Protein AF-A0A939ZWZ4-F1 (afdb_monomer_lite)

pLDDT: mean 86.31, std 15.98, range [33.75, 98.62]

Radius of gyration: 27.99 Å; chains: 1; bounding box: 62×45×120 Å

Secondary structure (DSSP, 8-state):
---SSSSSSSSSSSSSS--------------TTTT-SEEEE-TTS-EESS--PPPEEEEEEEEEEPPHHHHHHHHHTT--SEEEEEEEEEEEE-HHHHGGGS-SSS-EEEEEEEEE-SS---EEEEE-SSBEEEEEEETTEEEEEEEEEEEETTEEEEEEEEEEE---SEEEEEEEEEETTEEEEEETTEEEEEEE--S-B--SS---EEEEEEB---SS--SS---SBS--EEEEEEEEEESSPPPHHHHHHHTTTPPPEEPPP-HHHHHHHHHHHHHHHHHTT-HHHHHHHHHHHHHHHTT-TTS-SSS---SSS-----EEEEEETTEEEEEEE--SSS--TT--EEEEEESSSSS-EEE---S-S-STTTTTEEEEEEEEE-TTS-EEEEEEEEETTEEEEEEEEESSSSS--EEEEEEE-S--SS-EEEEETTEEEEEEE---TT-SSTTEEEEEEEEEESSSSS-EEEEEEEEEEPBTTB----EEEEEEEETTEEEEEEE-SS-EEE-

Structure (mmCIF, N/CA/C/O backbone):
data_AF-A0A939ZWZ4-F1
#
_entry.id   AF-A0A939ZWZ4-F1
#
loop_
_atom_site.group_PDB
_atom_site.id
_atom_site.type_symbol
_atom_site.label_atom_id
_atom_site.label_alt_id
_atom_site.label_comp_id
_atom_site.label_asym_id
_atom_site.label_entity_id
_atom_site.label_seq_id
_atom_site.pdbx_PDB_ins_code
_atom_site.Cartn_x
_atom_site.Cartn_y
_atom_site.Cartn_z
_atom_site.occupancy
_atom_site.B_iso_or_equiv
_atom_site.auth_seq_id
_atom_site.auth_comp_id
_atom_site.auth_asym_id
_atom_site.auth_atom_id
_atom_site.pdbx_PDB_model_num
ATOM 1 N N . MET A 1 1 ? -7.065 14.179 -84.506 1.00 36.72 1 MET A N 1
ATOM 2 C CA . MET A 1 1 ? -5.884 15.041 -84.730 1.00 36.72 1 MET A CA 1
ATOM 3 C C . MET A 1 1 ? -5.732 15.901 -83.488 1.00 36.72 1 MET A C 1
ATOM 5 O O . MET A 1 1 ? -6.533 16.793 -83.283 1.00 36.72 1 MET A O 1
ATOM 9 N N . PHE A 1 2 ? -5.027 15.405 -82.472 1.00 41.78 2 PHE A N 1
ATOM 10 C CA . PHE A 1 2 ? -3.568 15.530 -82.330 1.00 41.78 2 PHE A CA 1
ATOM 11 C C . PHE A 1 2 ? -3.148 16.995 -82.297 1.00 41.78 2 PHE A C 1
ATOM 13 O O . PHE A 1 2 ? -2.843 17.528 -83.346 1.00 41.78 2 PHE A O 1
ATOM 20 N N . TYR A 1 3 ? -3.192 17.615 -81.117 1.00 36.28 3 TYR A N 1
ATOM 21 C CA . TYR A 1 3 ? -2.292 18.678 -80.645 1.00 36.28 3 TYR A CA 1
ATOM 22 C C . TYR A 1 3 ? -2.822 19.119 -79.273 1.00 36.28 3 TYR A C 1
ATOM 24 O O . TYR A 1 3 ? -3.742 19.920 -79.224 1.00 36.28 3 TYR A O 1
ATOM 32 N N . ASN A 1 4 ? -2.343 18.494 -78.184 1.00 43.09 4 ASN A N 1
ATOM 33 C CA . ASN A 1 4 ? -2.271 19.089 -76.825 1.00 43.09 4 ASN A CA 1
ATOM 34 C C . ASN A 1 4 ? -1.806 18.136 -75.701 1.00 43.09 4 ASN A C 1
ATOM 36 O O . ASN A 1 4 ? -1.818 18.522 -74.539 1.00 43.09 4 ASN A O 1
ATOM 40 N N . ALA A 1 5 ? -1.320 16.926 -76.004 1.00 41.56 5 ALA A N 1
ATOM 41 C CA . ALA A 1 5 ? -0.810 16.004 -74.976 1.00 41.56 5 ALA A CA 1
ATOM 42 C C . ALA A 1 5 ? 0.729 15.983 -74.814 1.00 41.56 5 ALA A C 1
ATOM 44 O O . ALA A 1 5 ? 1.234 15.230 -73.992 1.00 41.56 5 ALA A O 1
ATOM 45 N N . PHE A 1 6 ? 1.490 16.792 -75.566 1.00 41.66 6 PHE A N 1
ATOM 46 C CA . PHE A 1 6 ? 2.963 16.680 -75.612 1.00 41.66 6 PHE A CA 1
ATOM 47 C C . PHE A 1 6 ? 3.753 17.769 -74.867 1.00 41.66 6 PHE A C 1
ATOM 49 O O . PHE A 1 6 ? 4.969 17.651 -74.763 1.00 41.66 6 PHE A O 1
ATOM 56 N N . TYR A 1 7 ? 3.103 18.795 -74.303 1.00 39.19 7 TYR A N 1
ATOM 57 C CA . TYR A 1 7 ? 3.816 19.890 -73.618 1.00 39.19 7 TYR A CA 1
ATOM 58 C C . TYR A 1 7 ? 3.850 19.798 -72.085 1.00 39.19 7 TYR A C 1
ATOM 60 O O . TYR A 1 7 ? 4.612 20.527 -71.458 1.00 39.19 7 TYR A O 1
ATOM 68 N N . LEU A 1 8 ? 3.101 18.875 -71.471 1.00 38.22 8 LEU A N 1
ATOM 69 C CA . LEU A 1 8 ? 3.089 18.697 -70.009 1.00 38.22 8 LEU A CA 1
ATOM 70 C C . LEU A 1 8 ? 3.988 17.560 -69.499 1.00 38.22 8 LEU A C 1
ATOM 72 O O . LEU A 1 8 ? 4.254 17.505 -68.304 1.00 38.22 8 LEU A O 1
ATOM 76 N N . LEU A 1 9 ? 4.520 16.697 -70.376 1.00 39.22 9 LEU A N 1
ATOM 77 C CA . LEU A 1 9 ? 5.421 15.612 -69.955 1.00 39.22 9 LEU A CA 1
ATOM 78 C C . LEU A 1 9 ? 6.908 16.007 -69.913 1.00 39.22 9 LEU A C 1
ATOM 80 O O . LEU A 1 9 ? 7.690 15.351 -69.232 1.00 39.22 9 LEU A O 1
ATOM 84 N N . SER A 1 10 ? 7.308 17.091 -70.582 1.00 37.59 10 SER A N 1
ATOM 85 C CA . SER A 1 10 ? 8.726 17.482 -70.670 1.00 37.59 10 SER A CA 1
ATOM 86 C C . SER A 1 10 ? 9.206 18.360 -69.508 1.00 37.59 10 SER A C 1
ATOM 88 O O . SER A 1 10 ? 10.411 18.515 -69.331 1.00 37.59 10 SER A O 1
ATOM 90 N N . LEU A 1 11 ? 8.299 18.902 -68.682 1.00 35.38 11 LEU A N 1
ATOM 91 C CA . LEU A 1 11 ? 8.674 19.713 -67.513 1.00 35.38 11 LEU A CA 1
ATOM 92 C C . LEU A 1 11 ? 8.830 18.885 -66.221 1.00 35.38 11 LEU A C 1
ATOM 94 O O . LEU A 1 11 ? 9.479 19.337 -65.283 1.00 35.38 11 LEU A O 1
ATOM 98 N N . CYS A 1 12 ? 8.310 17.653 -66.180 1.00 37.22 12 CYS A N 1
ATOM 99 C CA . CYS A 1 12 ? 8.446 16.764 -65.018 1.00 37.22 12 CYS A CA 1
ATOM 100 C C . CYS A 1 12 ? 9.700 15.872 -65.047 1.00 37.22 12 CYS A C 1
ATOM 102 O O . CYS A 1 12 ? 10.041 15.290 -64.023 1.00 37.22 12 CYS A O 1
ATOM 104 N N . VAL A 1 13 ? 10.413 15.783 -66.178 1.00 39.19 13 VAL A N 1
ATOM 105 C CA . VAL A 1 13 ? 11.586 14.893 -66.331 1.00 39.19 13 VAL A CA 1
ATOM 106 C C . VAL A 1 13 ? 12.929 15.627 -66.165 1.00 39.19 13 VAL A C 1
ATOM 108 O O . VAL A 1 13 ? 13.961 14.993 -65.980 1.00 39.19 13 VAL A O 1
ATOM 111 N N . VAL A 1 14 ? 12.947 16.966 -66.141 1.00 34.94 14 VAL A N 1
ATOM 112 C CA . VAL A 1 14 ? 14.201 17.746 -66.010 1.00 34.94 14 VAL A CA 1
ATOM 113 C C . VAL A 1 14 ? 14.481 18.213 -64.570 1.00 34.94 14 VAL A C 1
ATOM 115 O O . VAL A 1 14 ? 15.591 18.634 -64.263 1.00 34.94 14 VAL A O 1
ATOM 118 N N . LEU A 1 15 ? 13.539 18.046 -63.635 1.00 34.03 15 LEU A N 1
ATOM 119 C CA . LEU A 1 15 ? 13.757 18.344 -62.207 1.00 34.03 15 LEU A CA 1
ATOM 120 C C . LEU A 1 15 ? 14.223 17.136 -61.371 1.00 34.03 15 LEU A C 1
ATOM 122 O O . LEU A 1 15 ? 14.370 17.253 -60.159 1.00 34.03 15 LEU A O 1
ATOM 126 N N . THR A 1 16 ? 14.508 15.991 -61.998 1.00 39.50 16 THR A N 1
ATOM 127 C CA . THR A 1 16 ? 14.913 14.746 -61.311 1.00 39.50 16 THR A CA 1
ATOM 128 C C . THR A 1 16 ? 16.384 14.352 -61.506 1.00 39.50 16 THR A C 1
ATOM 130 O O . THR A 1 16 ? 16.751 13.219 -61.209 1.00 39.50 16 THR A O 1
ATOM 133 N N . LEU A 1 17 ? 17.254 15.265 -61.962 1.00 37.28 17 LEU A N 1
ATOM 134 C CA . LEU A 1 17 ? 18.673 14.962 -62.239 1.00 37.28 17 LEU A CA 1
ATOM 135 C C . LEU A 1 17 ? 19.701 15.927 -61.617 1.00 37.28 17 LEU A C 1
ATOM 137 O O . LEU A 1 17 ? 20.840 15.990 -62.066 1.00 37.28 17 LEU A O 1
ATOM 141 N N . PHE A 1 18 ? 19.351 16.599 -60.519 1.00 39.41 18 PHE A N 1
ATOM 142 C CA . PHE A 1 18 ? 20.340 17.173 -59.594 1.00 39.41 18 PHE A CA 1
ATOM 143 C C . PHE A 1 18 ? 20.033 16.756 -58.152 1.00 39.41 18 PHE A C 1
ATOM 145 O O . PHE A 1 18 ? 19.863 17.575 -57.255 1.00 39.41 18 PHE A O 1
ATOM 152 N N . ALA A 1 19 ? 19.994 15.441 -57.921 1.00 36.97 19 ALA A N 1
ATOM 153 C CA . ALA A 1 19 ? 20.257 14.883 -56.600 1.00 36.97 19 ALA A CA 1
ATOM 154 C C . ALA A 1 19 ? 21.766 15.002 -56.334 1.00 36.97 19 ALA A C 1
ATOM 156 O O . ALA A 1 19 ? 22.529 14.048 -56.477 1.00 36.97 19 ALA A O 1
ATOM 157 N N . GLY A 1 20 ? 22.209 16.220 -56.017 1.00 34.69 20 GLY A N 1
ATOM 158 C CA . GLY A 1 20 ? 23.507 16.422 -55.397 1.00 34.69 20 GLY A CA 1
ATOM 159 C C . GLY A 1 20 ? 23.519 15.657 -54.080 1.00 34.69 20 GLY A C 1
ATOM 160 O O . GLY A 1 20 ? 22.643 15.859 -53.239 1.00 34.69 20 GLY A O 1
ATOM 161 N N . GLN A 1 21 ? 24.496 14.765 -53.925 1.00 42.66 21 GLN A N 1
ATOM 162 C CA . GLN A 1 21 ? 24.897 14.215 -52.639 1.00 42.66 21 GLN A CA 1
ATOM 163 C C . GLN A 1 21 ? 25.246 15.379 -51.708 1.00 42.66 21 GLN A C 1
ATOM 165 O O . GLN A 1 21 ? 26.392 15.812 -51.617 1.00 42.66 21 GLN A O 1
ATOM 170 N N . VAL A 1 22 ? 24.249 15.889 -50.995 1.00 34.91 22 VAL A N 1
ATOM 171 C CA . VAL A 1 22 ? 24.498 16.483 -49.694 1.00 34.91 22 VAL A CA 1
ATOM 172 C C . VAL A 1 22 ? 24.795 15.285 -48.810 1.00 34.91 22 VAL A C 1
ATOM 174 O O . VAL A 1 22 ? 23.885 14.567 -48.395 1.00 34.91 22 VAL A O 1
ATOM 177 N N . CYS A 1 23 ? 26.082 15.018 -48.587 1.00 35.31 23 CYS A N 1
ATOM 178 C CA . CYS A 1 23 ? 26.508 14.276 -47.412 1.00 35.31 23 CYS A CA 1
ATOM 179 C C . CYS A 1 23 ? 25.946 15.035 -46.210 1.00 35.31 23 CYS A C 1
ATOM 181 O O . CYS A 1 23 ? 26.560 15.981 -45.720 1.00 35.31 23 CYS A O 1
ATOM 183 N N . ALA A 1 24 ? 24.742 14.662 -45.776 1.00 33.97 24 ALA A N 1
ATOM 184 C CA . ALA A 1 24 ? 24.304 14.963 -44.435 1.00 33.97 24 ALA A CA 1
ATOM 185 C C . ALA A 1 24 ? 25.389 14.373 -43.538 1.00 33.97 24 ALA A C 1
ATOM 187 O O . ALA A 1 24 ? 25.653 13.168 -43.590 1.00 33.97 24 ALA A O 1
ATOM 188 N N . ALA A 1 25 ? 26.067 15.233 -42.777 1.00 33.75 25 ALA A N 1
ATOM 189 C CA . ALA A 1 25 ? 26.828 14.770 -41.633 1.00 33.75 25 ALA A CA 1
ATOM 190 C C . ALA A 1 25 ? 25.928 13.780 -40.873 1.00 33.75 25 ALA A C 1
ATOM 192 O O . ALA A 1 25 ? 24.721 14.047 -40.779 1.00 33.75 25 ALA A O 1
ATOM 193 N N . PRO A 1 26 ? 26.443 12.627 -40.408 1.00 35.19 26 PRO A N 1
ATOM 194 C CA . PRO A 1 26 ? 25.634 11.731 -39.598 1.00 35.19 26 PRO A CA 1
ATOM 195 C C . PRO A 1 26 ? 25.031 12.590 -38.492 1.00 35.19 26 PRO A C 1
ATOM 197 O O . PRO A 1 26 ? 25.781 13.252 -37.776 1.00 35.19 26 PRO A O 1
ATOM 200 N N . ALA A 1 27 ? 23.697 12.669 -38.434 1.00 40.19 27 ALA A N 1
ATOM 201 C CA . ALA A 1 27 ? 23.034 13.335 -37.327 1.00 40.19 27 ALA A CA 1
ATOM 202 C C . ALA A 1 27 ? 23.658 12.728 -36.073 1.00 40.19 27 ALA A C 1
ATOM 204 O O . ALA A 1 27 ? 23.603 11.502 -35.917 1.00 40.19 27 ALA A O 1
ATOM 205 N N . GLU A 1 28 ? 24.350 13.547 -35.273 1.00 45.06 28 GLU A N 1
ATOM 206 C CA . GLU A 1 28 ? 24.884 13.099 -33.994 1.00 45.06 28 GLU A CA 1
ATOM 207 C C . GLU A 1 28 ? 23.758 12.335 -33.320 1.00 45.06 28 GLU A C 1
ATOM 209 O O . GLU A 1 28 ? 22.627 12.823 -33.232 1.00 45.06 28 GLU A O 1
ATOM 214 N N . LYS A 1 29 ? 24.031 11.071 -32.997 1.00 59.12 29 LYS A N 1
ATOM 215 C CA . LYS A 1 29 ? 23.033 10.174 -32.438 1.00 59.12 29 LYS A CA 1
ATOM 216 C C . LYS A 1 29 ? 22.628 10.808 -31.112 1.00 59.12 29 LYS A C 1
ATOM 218 O O . LYS A 1 29 ? 23.392 10.723 -30.158 1.00 59.12 29 LYS A O 1
ATOM 223 N N . ALA A 1 30 ? 21.508 11.534 -31.115 1.00 72.81 30 ALA A N 1
ATOM 224 C CA . ALA A 1 30 ? 21.106 12.359 -29.988 1.00 72.81 30 ALA A CA 1
ATOM 225 C C . ALA A 1 30 ? 21.103 11.487 -28.735 1.00 72.81 30 ALA A C 1
ATOM 227 O O . ALA A 1 30 ? 20.510 10.402 -28.752 1.00 72.81 30 ALA A O 1
ATOM 228 N N . ASP A 1 31 ? 21.814 11.934 -27.701 1.00 87.81 31 ASP A N 1
ATOM 229 C 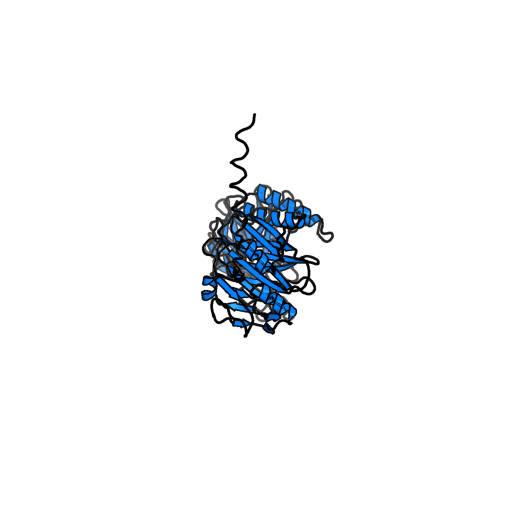CA . ASP A 1 31 ? 21.956 11.187 -26.459 1.00 87.81 31 ASP A CA 1
ATOM 230 C C . ASP A 1 31 ? 20.553 10.838 -25.926 1.00 87.81 31 ASP A C 1
ATOM 232 O O . ASP A 1 31 ? 19.745 11.740 -25.666 1.00 87.81 31 ASP A O 1
ATOM 236 N N . PRO A 1 32 ? 20.201 9.544 -25.797 1.00 91.75 32 PRO A N 1
ATOM 237 C CA . PRO A 1 32 ? 18.884 9.157 -25.305 1.00 91.75 32 PRO A CA 1
ATOM 238 C C . PRO A 1 32 ? 18.625 9.639 -23.870 1.00 91.75 32 PRO A C 1
ATOM 240 O O . PRO A 1 32 ? 17.459 9.737 -23.478 1.00 91.75 32 PRO A O 1
ATOM 243 N N . LEU A 1 33 ? 19.676 9.980 -23.116 1.00 93.31 33 LEU A N 1
ATOM 244 C CA . LEU A 1 33 ? 19.603 10.477 -21.744 1.00 93.31 33 LEU A CA 1
ATOM 245 C C . LEU A 1 33 ? 19.431 12.004 -21.649 1.00 93.31 33 LEU A C 1
ATOM 247 O O . LEU A 1 33 ? 19.197 12.547 -20.568 1.00 93.31 33 LEU A O 1
ATOM 251 N N . GLU A 1 34 ? 19.481 12.710 -22.780 1.00 91.25 34 GLU A N 1
ATOM 252 C CA . GLU A 1 34 ? 19.432 14.168 -22.832 1.00 91.25 34 GLU A CA 1
ATOM 253 C C . GLU A 1 34 ? 18.182 14.746 -22.136 1.00 91.25 34 GLU A C 1
ATOM 255 O O . GLU A 1 34 ? 17.032 14.331 -22.361 1.00 91.25 34 GLU A O 1
ATOM 260 N N . GLY A 1 35 ? 18.404 15.770 -21.309 1.00 90.38 35 GLY A N 1
ATOM 261 C CA . GLY A 1 35 ? 17.347 16.486 -20.596 1.00 90.38 35 GLY A CA 1
ATOM 262 C C . GLY A 1 35 ? 16.748 15.715 -19.418 1.00 90.38 35 GLY A C 1
ATOM 263 O O . GLY A 1 35 ? 15.653 16.067 -18.978 1.00 90.38 35 GLY A O 1
ATOM 264 N N . ALA A 1 36 ? 17.418 14.663 -18.933 1.00 92.25 36 ALA A N 1
ATOM 265 C CA . ALA A 1 36 ? 17.055 14.001 -17.685 1.00 92.25 36 ALA A CA 1
ATOM 266 C C . ALA A 1 36 ? 17.189 14.976 -16.504 1.00 92.25 36 ALA A C 1
ATOM 268 O O . ALA A 1 36 ? 18.218 15.629 -16.326 1.00 92.25 36 ALA A O 1
ATOM 269 N N . ALA A 1 37 ? 16.143 15.059 -15.684 1.00 90.00 37 ALA A N 1
ATOM 270 C CA . ALA A 1 37 ? 16.139 15.831 -14.447 1.00 90.00 37 ALA A CA 1
ATOM 271 C C . ALA A 1 37 ? 17.063 15.201 -13.393 1.00 90.00 37 ALA A C 1
ATOM 273 O O . ALA A 1 37 ? 17.708 15.924 -12.642 1.00 90.00 37 ALA A O 1
ATOM 274 N N . GLY A 1 38 ? 17.156 13.868 -13.370 1.00 89.94 38 GLY A N 1
ATOM 275 C CA . GLY A 1 38 ? 18.155 13.117 -12.610 1.00 89.94 38 GLY A CA 1
ATOM 276 C C . GLY A 1 38 ? 18.753 12.014 -13.464 1.00 89.94 38 GLY A C 1
ATOM 277 O O . GLY A 1 38 ? 18.013 11.329 -14.166 1.00 89.94 38 GLY A O 1
ATOM 278 N N . LEU A 1 39 ? 20.075 11.867 -13.428 1.00 90.94 39 LEU A N 1
ATOM 279 C CA . LEU A 1 39 ? 20.798 10.872 -14.211 1.00 90.94 39 LEU A CA 1
ATOM 280 C C . LEU A 1 39 ? 21.943 10.299 -13.388 1.00 90.94 39 LEU A C 1
ATOM 282 O O . LEU A 1 39 ? 22.886 11.025 -13.104 1.00 90.94 39 LEU A O 1
ATOM 286 N N . TRP A 1 40 ? 21.895 9.012 -13.065 1.00 90.38 40 TRP A N 1
ATOM 287 C CA . TRP A 1 40 ? 22.931 8.314 -12.312 1.00 90.38 40 TRP A CA 1
ATO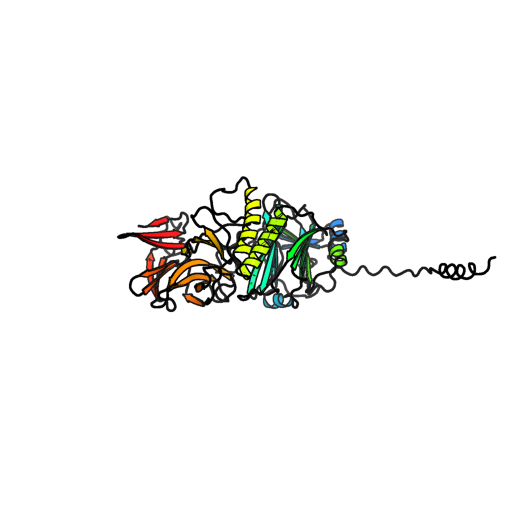M 288 C C . TRP A 1 40 ? 23.659 7.310 -13.197 1.00 90.38 40 TRP A C 1
ATOM 290 O O . TRP A 1 40 ? 23.054 6.383 -13.740 1.00 90.38 40 TRP A O 1
ATOM 300 N N . HIS A 1 41 ? 24.970 7.516 -13.278 1.00 88.94 41 HIS A N 1
ATOM 301 C CA . HIS A 1 41 ? 25.959 6.600 -13.828 1.00 88.94 41 HIS A CA 1
ATOM 302 C C . HIS A 1 41 ? 26.917 6.164 -12.708 1.00 88.94 41 HIS A C 1
ATOM 304 O O . HIS A 1 41 ? 26.947 6.777 -11.633 1.00 88.94 41 HIS A O 1
ATOM 310 N N . PHE A 1 42 ? 27.682 5.096 -12.934 1.00 86.50 42 PHE A N 1
ATOM 311 C CA . PHE A 1 42 ? 28.371 4.382 -11.854 1.00 86.50 42 PHE A CA 1
ATOM 312 C C . PHE A 1 42 ? 29.902 4.361 -11.959 1.00 86.50 42 PHE A C 1
ATOM 314 O O . PHE A 1 42 ? 30.562 3.792 -11.086 1.00 86.50 42 PHE A O 1
ATOM 321 N N . ALA A 1 43 ? 30.501 5.045 -12.936 1.00 81.50 43 ALA A N 1
ATOM 322 C CA . ALA A 1 43 ? 31.927 5.358 -12.914 1.00 81.50 43 ALA A CA 1
ATOM 323 C C . ALA A 1 43 ? 32.282 6.217 -11.686 1.00 81.50 43 ALA A C 1
ATOM 325 O O . ALA A 1 43 ? 31.656 7.242 -11.422 1.00 81.50 43 ALA A O 1
ATOM 326 N N . GLY A 1 44 ? 33.329 5.832 -10.948 1.00 66.12 44 GLY A N 1
ATOM 327 C CA . GLY A 1 44 ? 33.928 6.682 -9.909 1.00 66.12 44 GLY A CA 1
ATOM 328 C C . GLY A 1 44 ? 33.215 6.726 -8.550 1.00 66.12 44 GLY A C 1
ATOM 329 O O . GLY A 1 44 ? 33.465 7.655 -7.790 1.00 66.12 44 GLY A O 1
ATOM 330 N N . GLY A 1 45 ? 32.375 5.740 -8.209 1.00 59.81 45 GLY A N 1
ATOM 331 C CA . GLY A 1 45 ? 31.724 5.665 -6.885 1.00 59.81 45 GLY A CA 1
ATOM 332 C C . GLY A 1 45 ? 30.344 6.330 -6.808 1.00 59.81 45 GLY A C 1
ATOM 333 O O . GLY A 1 45 ? 29.844 6.587 -5.713 1.00 59.81 45 GLY A O 1
ATOM 334 N N . ALA A 1 46 ? 29.741 6.534 -7.983 1.00 56.25 46 ALA A N 1
ATOM 335 C CA . ALA A 1 46 ? 28.465 7.176 -8.268 1.00 56.25 46 ALA A CA 1
ATOM 336 C C . ALA A 1 46 ? 28.467 8.707 -8.216 1.00 56.25 46 ALA A C 1
ATOM 338 O O . ALA A 1 46 ? 29.153 9.343 -7.430 1.00 56.25 46 ALA A O 1
ATOM 339 N N . GLY A 1 47 ? 27.675 9.307 -9.092 1.00 52.62 47 GLY A N 1
ATOM 340 C CA . GLY A 1 47 ? 27.408 10.735 -9.120 1.00 52.62 47 GLY A CA 1
ATOM 341 C C . GLY A 1 47 ? 26.280 10.974 -10.106 1.00 52.62 47 GLY A C 1
ATOM 342 O O . GLY A 1 47 ? 26.258 10.361 -11.176 1.00 52.62 47 GLY A O 1
ATOM 343 N N . SER A 1 48 ? 25.311 11.820 -9.749 1.00 55.12 48 SER A N 1
ATOM 344 C CA . SER A 1 48 ? 24.365 12.263 -10.768 1.00 55.12 48 SER A CA 1
ATOM 345 C C . SER A 1 48 ? 25.118 13.159 -11.755 1.00 55.12 48 SER A C 1
ATOM 347 O O . SER A 1 48 ? 25.680 14.182 -11.359 1.00 55.12 48 SER A O 1
ATOM 349 N N . VAL A 1 49 ? 25.165 12.768 -13.030 1.00 53.62 49 VAL A N 1
ATOM 350 C CA . VAL A 1 49 ? 25.906 13.488 -14.083 1.00 53.62 49 VAL A CA 1
ATOM 351 C C . VAL A 1 49 ? 25.287 14.869 -14.323 1.00 53.62 49 VAL A C 1
ATOM 353 O O . VAL A 1 49 ? 25.987 15.815 -14.678 1.00 53.62 49 VAL A O 1
ATOM 356 N N . THR A 1 50 ? 23.983 15.014 -14.069 1.00 52.03 50 THR A N 1
ATOM 357 C CA . THR A 1 50 ? 23.253 16.280 -14.214 1.00 52.03 50 THR A CA 1
ATOM 358 C C . THR A 1 50 ? 23.196 17.106 -12.926 1.00 52.03 50 THR A C 1
ATOM 360 O O . THR A 1 50 ? 22.918 18.303 -12.993 1.00 52.03 50 THR A O 1
ATOM 363 N N . THR A 1 51 ? 23.509 16.528 -11.758 1.00 53.97 51 THR A N 1
ATOM 364 C CA . THR A 1 51 ? 23.578 17.249 -10.475 1.00 53.97 51 THR A CA 1
ATOM 365 C C . THR A 1 51 ? 24.551 16.573 -9.492 1.00 53.97 51 THR A C 1
ATOM 367 O O . THR A 1 51 ? 24.180 15.562 -8.892 1.00 53.97 51 THR A O 1
ATOM 370 N N . PRO A 1 52 ? 25.754 17.122 -9.241 1.00 55.38 52 PRO A N 1
ATOM 371 C CA . PRO A 1 52 ? 26.717 16.527 -8.318 1.00 55.38 52 PRO A CA 1
ATOM 372 C C . PRO A 1 52 ? 26.270 16.784 -6.874 1.00 55.38 52 PRO A C 1
ATOM 374 O O . PRO A 1 52 ? 26.659 17.765 -6.242 1.00 55.38 52 PRO A O 1
ATOM 377 N N . PHE A 1 53 ? 25.377 15.946 -6.362 1.00 59.44 53 PHE A N 1
ATOM 378 C CA . PHE A 1 53 ? 25.036 15.924 -4.947 1.00 59.44 53 PHE A CA 1
ATOM 379 C C . PHE A 1 53 ? 25.831 14.826 -4.258 1.00 59.44 53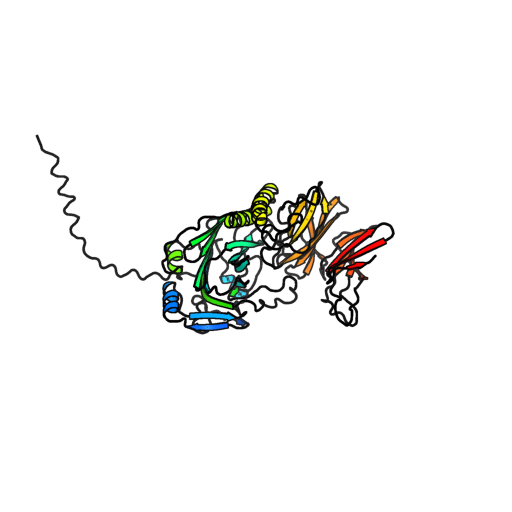 PHE A C 1
ATOM 381 O O . PHE A 1 53 ? 25.935 13.731 -4.804 1.00 59.44 53 PHE A O 1
ATOM 388 N N . ASP A 1 54 ? 26.307 15.090 -3.041 1.00 62.44 54 ASP A N 1
ATOM 389 C CA . ASP A 1 54 ? 26.833 14.023 -2.189 1.00 62.44 54 ASP A CA 1
ATOM 390 C C . ASP A 1 54 ? 25.707 13.019 -1.901 1.00 62.44 54 ASP A C 1
ATOM 392 O O . ASP A 1 54 ? 24.632 13.385 -1.407 1.00 62.44 54 ASP A O 1
ATOM 396 N N . HIS A 1 55 ? 25.948 11.763 -2.236 1.00 70.81 55 HIS A N 1
ATOM 397 C CA . HIS A 1 55 ? 25.131 10.617 -1.864 1.00 70.81 55 HIS A CA 1
ATOM 398 C C . HIS A 1 55 ? 25.821 9.867 -0.732 1.00 70.81 55 HIS A C 1
ATOM 400 O O . HIS A 1 55 ? 27.048 9.800 -0.658 1.00 70.81 55 HIS A O 1
ATOM 406 N N . GLU A 1 56 ? 25.023 9.280 0.147 1.00 77.25 56 GLU A N 1
ATOM 407 C CA . GLU A 1 56 ? 25.525 8.335 1.135 1.00 77.25 56 GLU A CA 1
ATOM 408 C C . GLU A 1 56 ? 25.385 6.921 0.575 1.00 77.25 56 GLU A C 1
ATOM 410 O O . GLU A 1 56 ? 24.361 6.574 -0.014 1.00 77.25 56 GLU A O 1
ATOM 415 N N . ILE A 1 57 ? 26.418 6.100 0.744 1.00 80.12 57 ILE A N 1
ATOM 416 C CA . ILE A 1 57 ? 26.342 4.668 0.467 1.00 80.12 57 ILE A CA 1
ATOM 417 C C . ILE A 1 57 ? 26.216 3.963 1.806 1.00 80.12 57 ILE A C 1
ATOM 419 O O . ILE A 1 57 ? 27.078 4.101 2.672 1.00 80.12 57 ILE A O 1
ATOM 423 N N . SER A 1 58 ? 25.164 3.169 1.947 1.00 77.38 58 SER A N 1
ATOM 424 C CA . SER A 1 58 ? 24.957 2.315 3.109 1.00 77.38 58 SER A CA 1
ATOM 425 C C . SER A 1 58 ? 24.904 0.856 2.676 1.00 77.38 58 SER A C 1
ATOM 427 O O . SER A 1 58 ? 24.376 0.516 1.617 1.00 77.38 58 SER A O 1
ATOM 429 N N . GLY A 1 59 ? 25.464 -0.029 3.501 1.00 76.88 59 GLY A N 1
ATOM 430 C CA . GLY A 1 59 ? 25.593 -1.450 3.179 1.00 76.88 59 GLY A CA 1
ATOM 431 C C . GLY A 1 59 ? 26.624 -1.728 2.079 1.00 76.88 59 GLY A C 1
ATOM 432 O O . GLY A 1 59 ? 27.558 -0.957 1.875 1.00 76.88 59 GLY A O 1
ATOM 433 N N . GLY A 1 60 ? 26.498 -2.877 1.409 1.00 80.25 60 GLY A N 1
ATOM 434 C CA . GLY A 1 60 ? 27.434 -3.294 0.363 1.00 80.25 60 GLY A CA 1
ATOM 435 C C . GLY A 1 60 ? 27.060 -2.724 -1.003 1.00 80.25 60 GLY A C 1
ATOM 436 O O . GLY A 1 60 ? 26.037 -3.121 -1.559 1.00 80.25 60 GLY A O 1
ATOM 437 N N . ALA A 1 61 ? 27.903 -1.851 -1.557 1.00 86.56 61 ALA A N 1
ATOM 438 C CA . ALA A 1 61 ? 27.836 -1.409 -2.949 1.00 86.56 61 ALA A CA 1
ATOM 439 C C . ALA A 1 61 ? 29.228 -1.498 -3.591 1.00 86.56 61 ALA A C 1
ATOM 441 O O . ALA A 1 61 ? 30.202 -0.969 -3.056 1.00 86.56 61 ALA A O 1
ATOM 442 N N . GLU A 1 62 ? 29.319 -2.187 -4.724 1.00 89.38 62 GLU A N 1
ATOM 443 C CA . GLU A 1 62 ? 30.549 -2.393 -5.488 1.00 89.38 62 GLU A CA 1
ATOM 444 C C . GLU A 1 62 ? 30.393 -1.762 -6.873 1.00 89.38 62 GLU A C 1
ATOM 446 O O . GLU A 1 62 ? 29.468 -2.104 -7.606 1.00 89.38 62 GLU A O 1
ATOM 451 N N . PHE A 1 63 ? 31.292 -0.848 -7.234 1.00 90.38 63 PHE A N 1
ATOM 452 C CA . PHE A 1 63 ? 31.289 -0.169 -8.531 1.00 90.38 63 PHE A CA 1
ATOM 453 C C . PHE A 1 63 ? 32.365 -0.775 -9.417 1.00 90.38 63 PHE A C 1
ATOM 455 O O . PHE A 1 63 ? 33.521 -0.875 -8.999 1.00 90.38 63 PHE A O 1
ATOM 462 N N . TYR A 1 64 ? 32.001 -1.173 -10.632 1.00 92.25 64 TYR A N 1
ATOM 463 C CA . TYR A 1 64 ? 32.909 -1.894 -11.514 1.00 92.25 64 TYR A CA 1
ATOM 464 C C . TYR A 1 64 ? 32.668 -1.560 -12.992 1.00 92.25 64 TYR A C 1
ATOM 466 O O . TYR A 1 64 ? 31.529 -1.311 -13.398 1.00 92.25 64 TYR A O 1
ATOM 474 N N . PRO A 1 65 ? 33.728 -1.571 -13.820 1.00 94.62 65 PRO A N 1
ATOM 475 C CA . PRO A 1 65 ? 33.576 -1.488 -15.263 1.00 94.62 65 PRO A CA 1
ATOM 476 C C . PRO A 1 65 ? 32.923 -2.765 -15.795 1.00 94.62 65 PRO A C 1
ATOM 478 O O . PRO A 1 65 ? 33.296 -3.877 -15.415 1.00 94.62 65 PRO A O 1
ATOM 481 N N . LEU A 1 66 ? 31.969 -2.610 -16.709 1.00 95.00 66 LEU A N 1
ATOM 482 C CA . LEU A 1 66 ? 31.332 -3.741 -17.371 1.00 95.00 66 LEU A CA 1
ATOM 483 C C . LEU A 1 66 ? 32.319 -4.442 -18.327 1.00 95.00 66 LEU A C 1
ATOM 485 O O . LEU A 1 66 ? 33.194 -3.787 -18.909 1.00 95.00 66 LEU A O 1
ATOM 489 N N . PRO A 1 67 ? 32.172 -5.761 -18.562 1.00 96.25 67 PRO A N 1
ATOM 490 C CA . PRO A 1 67 ? 32.895 -6.457 -19.625 1.00 96.25 67 PRO A CA 1
ATOM 491 C C . PRO A 1 67 ? 32.697 -5.771 -20.984 1.00 96.25 67 PRO A C 1
ATOM 493 O O . PRO A 1 67 ? 31.634 -5.214 -21.241 1.00 96.25 67 PRO A O 1
ATOM 496 N N . ALA A 1 68 ? 33.683 -5.852 -21.886 1.00 93.50 68 ALA A N 1
ATOM 497 C CA . ALA A 1 68 ? 33.729 -5.047 -23.116 1.00 93.50 68 ALA A CA 1
ATOM 498 C C . ALA A 1 68 ? 32.413 -5.014 -23.927 1.00 93.50 68 ALA A C 1
ATOM 500 O O . ALA A 1 68 ? 31.978 -3.937 -24.331 1.00 93.50 68 ALA A O 1
ATOM 501 N N . GLY A 1 69 ? 31.754 -6.164 -24.123 1.00 95.06 69 GLY A N 1
ATOM 502 C CA . GLY A 1 69 ? 30.470 -6.233 -24.832 1.00 95.06 69 GLY A CA 1
ATOM 503 C C . GLY A 1 69 ? 29.301 -5.608 -24.058 1.00 95.06 69 GLY A C 1
ATOM 504 O O . GLY A 1 69 ? 28.499 -4.878 -24.631 1.00 95.06 69 GLY A O 1
ATOM 505 N N . GLU A 1 70 ? 29.224 -5.830 -22.743 1.00 95.88 70 GLU A N 1
ATOM 506 C CA . GLU A 1 70 ? 28.198 -5.216 -21.887 1.00 95.88 70 GLU A CA 1
ATOM 507 C C . GLU A 1 70 ? 28.399 -3.694 -21.769 1.00 95.88 70 GLU A C 1
ATOM 509 O O . GLU A 1 70 ? 27.425 -2.939 -21.787 1.00 95.88 70 GLU A O 1
ATOM 514 N N . ALA A 1 71 ? 29.654 -3.237 -21.722 1.00 95.88 71 ALA A N 1
ATOM 515 C CA . ALA A 1 71 ? 30.015 -1.823 -21.719 1.00 95.88 71 ALA A CA 1
ATOM 516 C C . ALA A 1 71 ? 29.627 -1.126 -23.033 1.00 95.88 71 ALA A C 1
ATOM 518 O O . ALA A 1 71 ? 29.147 0.007 -23.011 1.00 95.88 71 ALA A O 1
ATOM 519 N N . GLU A 1 72 ? 29.796 -1.791 -24.181 1.00 95.62 72 GLU A N 1
ATOM 520 C CA . GLU A 1 72 ? 29.320 -1.277 -25.469 1.00 95.62 72 GLU A CA 1
ATOM 521 C C . GLU A 1 72 ? 27.789 -1.138 -25.479 1.00 95.62 72 GLU A C 1
ATOM 523 O O . GLU A 1 72 ? 27.260 -0.109 -25.902 1.00 95.62 72 GLU A O 1
ATOM 528 N N . GLU A 1 73 ? 27.072 -2.136 -24.958 1.00 96.00 73 GLU A N 1
ATOM 529 C CA . GLU A 1 73 ? 25.611 -2.101 -24.842 1.00 96.00 73 GLU A CA 1
ATOM 530 C C . GLU A 1 73 ? 25.099 -1.035 -23.862 1.00 96.00 73 GLU A C 1
ATOM 532 O O . GLU A 1 73 ? 24.048 -0.442 -24.120 1.00 96.00 73 GLU A O 1
ATOM 537 N N . SER A 1 74 ? 25.836 -0.764 -22.780 1.00 95.50 74 SER A N 1
ATOM 538 C CA . SER A 1 74 ? 25.592 0.369 -21.871 1.00 95.50 74 SER A CA 1
ATOM 539 C C . SER A 1 74 ? 25.724 1.697 -22.612 1.00 95.50 74 SER A C 1
ATOM 541 O O . SER A 1 74 ? 24.755 2.454 -22.709 1.00 95.50 74 SER A O 1
ATOM 543 N N . ARG A 1 75 ? 26.853 1.928 -23.290 1.00 93.81 75 ARG A N 1
ATOM 544 C CA . ARG A 1 75 ? 27.094 3.170 -24.047 1.00 93.81 75 ARG A CA 1
ATOM 545 C C . ARG A 1 75 ? 26.120 3.386 -25.199 1.00 93.81 75 ARG A C 1
ATOM 547 O O . ARG A 1 75 ? 25.745 4.521 -25.478 1.00 93.81 75 ARG A O 1
ATOM 554 N N . LYS A 1 76 ? 25.638 2.320 -25.850 1.00 93.38 76 LYS A N 1
ATOM 555 C CA . LYS A 1 76 ? 24.583 2.418 -26.880 1.00 93.38 76 LYS A CA 1
ATOM 556 C C . LYS A 1 76 ? 23.284 3.040 -26.358 1.00 93.38 76 LYS A C 1
ATOM 558 O O . LYS A 1 76 ? 22.534 3.587 -27.165 1.00 93.38 76 LYS A O 1
ATOM 563 N N . ARG A 1 77 ? 23.035 2.949 -25.048 1.00 94.31 77 ARG A N 1
ATOM 564 C CA . ARG A 1 77 ? 21.862 3.483 -24.337 1.00 94.31 77 ARG A CA 1
ATOM 565 C C . ARG A 1 77 ? 22.159 4.791 -23.595 1.00 94.31 77 ARG A C 1
ATOM 567 O O . ARG A 1 77 ? 21.312 5.250 -22.838 1.00 94.31 77 ARG A O 1
ATOM 574 N N . GLY A 1 78 ? 23.344 5.368 -23.806 1.00 91.69 78 GLY A N 1
ATOM 575 C CA . GLY A 1 78 ? 23.826 6.571 -23.123 1.00 91.69 78 GLY A CA 1
ATOM 576 C C . GLY A 1 78 ? 24.576 6.309 -21.810 1.00 91.69 78 GLY A C 1
ATOM 577 O O . GLY A 1 78 ? 25.148 7.245 -21.262 1.00 91.69 78 GLY A O 1
ATOM 578 N N . GLY A 1 79 ? 24.622 5.062 -21.326 1.00 92.00 79 GLY A N 1
ATOM 579 C CA . GLY A 1 79 ? 25.357 4.695 -20.114 1.00 92.00 79 GLY A CA 1
ATOM 580 C C . GLY A 1 79 ? 26.873 4.892 -20.245 1.00 92.00 79 GLY A C 1
ATOM 581 O O . GLY A 1 79 ? 27.411 5.095 -21.336 1.00 92.00 79 GLY A O 1
ATOM 582 N N . ASP A 1 80 ? 27.598 4.814 -19.131 1.00 92.62 80 ASP A N 1
ATOM 583 C CA . ASP A 1 80 ? 29.045 5.073 -19.096 1.00 92.62 80 ASP A CA 1
ATOM 584 C C . ASP A 1 80 ? 29.916 3.808 -19.268 1.00 92.62 80 ASP A C 1
ATOM 586 O O . ASP A 1 80 ? 31.143 3.895 -19.403 1.00 92.62 80 ASP A O 1
ATOM 590 N N . GLY A 1 81 ? 29.294 2.626 -19.332 1.00 94.44 81 GLY A N 1
ATOM 591 C CA . GLY A 1 81 ? 29.979 1.336 -19.386 1.00 94.44 81 GLY A CA 1
ATOM 592 C C . GLY A 1 81 ? 30.410 0.784 -18.024 1.00 94.44 81 GLY A C 1
ATOM 593 O O . GLY A 1 81 ? 31.282 -0.084 -17.989 1.00 94.44 81 GLY A O 1
ATOM 594 N N . ASN A 1 82 ? 29.832 1.262 -16.923 1.00 93.75 82 ASN A N 1
ATOM 595 C CA . ASN A 1 82 ? 30.069 0.782 -15.563 1.00 93.75 82 ASN A CA 1
ATOM 596 C C . ASN A 1 82 ? 28.744 0.421 -14.892 1.00 93.75 82 ASN A C 1
ATOM 598 O O . ASN A 1 82 ? 27.683 0.905 -15.264 1.00 93.75 82 ASN A O 1
ATOM 602 N N . ALA A 1 83 ? 28.818 -0.409 -13.861 1.00 94.00 83 ALA A N 1
ATOM 603 C CA . ALA A 1 83 ? 27.667 -0.775 -13.059 1.00 94.00 83 ALA A CA 1
ATOM 604 C C . ALA A 1 83 ? 27.980 -0.695 -11.566 1.00 94.00 83 ALA A C 1
ATOM 606 O O . ALA A 1 83 ? 29.137 -0.726 -11.140 1.00 94.00 83 ALA A O 1
ATOM 607 N N . ALA A 1 84 ? 26.919 -0.613 -10.773 1.00 91.75 84 ALA A N 1
ATOM 608 C CA . ALA A 1 84 ? 26.948 -0.755 -9.330 1.00 91.75 84 ALA A CA 1
ATOM 609 C C . ALA A 1 84 ? 26.206 -2.030 -8.932 1.00 91.75 84 ALA A C 1
ATOM 611 O O . ALA A 1 84 ? 25.019 -2.172 -9.223 1.00 91.75 84 ALA A O 1
ATOM 612 N N . LEU A 1 85 ? 26.893 -2.954 -8.262 1.00 90.94 85 LEU A N 1
ATOM 613 C CA . LEU A 1 85 ? 26.292 -4.114 -7.615 1.00 90.94 85 LEU A CA 1
ATOM 614 C C . LEU A 1 85 ? 25.997 -3.778 -6.155 1.00 90.94 85 LEU A C 1
ATOM 616 O O . LEU A 1 85 ? 26.901 -3.614 -5.338 1.00 90.94 85 LEU A O 1
ATOM 620 N N . PHE A 1 86 ? 24.717 -3.730 -5.822 1.00 86.44 86 PHE A N 1
ATOM 621 C CA . PHE A 1 86 ? 24.222 -3.551 -4.469 1.00 86.44 86 PHE A CA 1
ATOM 622 C C . PHE A 1 86 ? 23.970 -4.920 -3.843 1.00 86.44 86 PHE A C 1
ATOM 624 O O . PHE A 1 86 ? 23.079 -5.631 -4.295 1.00 86.44 86 PHE A O 1
ATOM 631 N N . ARG A 1 87 ? 24.726 -5.293 -2.804 1.00 80.06 87 ARG A N 1
ATOM 632 C CA . ARG A 1 87 ? 24.513 -6.517 -2.005 1.00 80.06 87 ARG A CA 1
ATOM 633 C C . ARG A 1 87 ? 23.776 -6.160 -0.719 1.00 80.06 87 ARG A C 1
ATOM 635 O O . ARG A 1 87 ? 24.380 -6.008 0.345 1.00 80.06 87 ARG A O 1
ATOM 642 N N . GLY A 1 88 ? 22.476 -5.898 -0.849 1.00 69.12 88 GLY A N 1
ATOM 643 C CA . GLY A 1 88 ? 21.653 -5.315 0.211 1.00 69.12 88 GLY A CA 1
ATOM 644 C C . GLY A 1 88 ? 22.052 -3.886 0.606 1.00 69.12 88 GLY A C 1
ATOM 645 O O . GLY A 1 88 ? 21.529 -3.361 1.583 1.00 69.12 88 GLY A O 1
ATOM 646 N N . GLY A 1 89 ? 22.994 -3.265 -0.107 1.00 76.38 89 GLY A N 1
ATOM 647 C CA . GLY A 1 89 ? 23.300 -1.849 0.037 1.00 76.38 89 GLY A CA 1
ATOM 648 C C . GLY A 1 89 ? 22.378 -0.968 -0.796 1.00 76.38 89 GLY A C 1
ATOM 649 O O . GLY A 1 89 ? 21.581 -1.440 -1.610 1.00 76.38 89 GLY A O 1
ATOM 650 N N . TYR A 1 90 ? 22.512 0.333 -0.600 1.00 83.25 90 TYR A N 1
ATOM 651 C CA . TYR A 1 90 ? 21.794 1.344 -1.357 1.00 83.25 90 TYR A CA 1
ATOM 652 C C . TYR A 1 90 ? 22.570 2.660 -1.357 1.00 83.25 90 TYR A C 1
ATOM 654 O O . TYR A 1 90 ? 23.396 2.929 -0.482 1.00 83.25 90 TYR A O 1
ATOM 662 N N . MET A 1 91 ? 22.282 3.481 -2.358 1.00 85.19 91 MET A N 1
ATOM 663 C CA . MET A 1 91 ? 22.645 4.887 -2.389 1.00 85.19 91 MET A CA 1
ATOM 664 C C . MET A 1 91 ? 21.469 5.724 -1.913 1.00 85.19 91 MET A C 1
ATOM 666 O O . MET A 1 91 ? 20.344 5.523 -2.367 1.00 85.19 91 MET A O 1
ATOM 670 N N . LEU A 1 92 ? 21.754 6.685 -1.048 1.00 84.12 92 LEU A N 1
ATOM 671 C CA . LEU A 1 92 ? 20.785 7.580 -0.445 1.00 84.12 92 LEU A CA 1
ATOM 672 C C . LEU A 1 92 ? 21.070 9.022 -0.853 1.00 84.12 92 LEU A C 1
ATOM 674 O O . LEU A 1 92 ? 22.200 9.506 -0.760 1.00 84.12 92 LEU A O 1
ATOM 678 N N . LEU A 1 93 ? 20.016 9.729 -1.235 1.00 83.62 93 LEU A N 1
ATOM 679 C CA . LEU A 1 93 ? 20.005 11.170 -1.358 1.00 83.62 93 LEU A CA 1
ATOM 680 C C . LEU A 1 93 ? 18.993 11.741 -0.371 1.00 83.62 93 LEU A C 1
ATOM 682 O O . LEU A 1 93 ? 17.809 11.414 -0.434 1.00 83.62 93 LEU A O 1
ATOM 686 N N . ASN A 1 94 ? 19.465 12.628 0.505 1.00 82.56 94 ASN A N 1
ATOM 687 C CA . ASN A 1 94 ? 18.619 13.172 1.556 1.00 82.56 94 ASN A CA 1
ATOM 688 C C . ASN A 1 94 ? 17.380 13.901 1.021 1.00 82.56 94 ASN A C 1
ATOM 690 O O . ASN A 1 94 ? 17.356 14.475 -0.074 1.00 82.56 94 ASN A O 1
ATOM 694 N N . THR A 1 95 ? 16.385 13.942 1.889 1.00 80.00 95 THR A N 1
ATOM 695 C CA . THR A 1 95 ? 15.052 14.472 1.663 1.00 80.00 95 THR A CA 1
ATOM 696 C C . THR A 1 95 ? 15.050 15.867 1.029 1.00 80.00 95 THR A C 1
ATOM 698 O O . THR A 1 95 ? 14.352 16.112 0.047 1.00 80.00 95 THR A O 1
ATOM 701 N N . TYR A 1 96 ? 15.869 16.806 1.523 1.00 82.56 96 TYR A N 1
ATOM 702 C CA . TYR A 1 96 ? 15.908 18.176 0.988 1.00 82.56 96 TYR A CA 1
ATOM 703 C C . TYR A 1 96 ? 16.311 18.212 -0.493 1.00 82.56 96 TYR A C 1
ATOM 705 O O . TYR A 1 96 ? 15.748 18.975 -1.283 1.00 82.56 96 TYR A O 1
ATOM 713 N N . ARG A 1 97 ? 17.283 17.379 -0.875 1.00 81.94 97 ARG A N 1
ATOM 714 C CA . ARG A 1 97 ? 17.777 17.277 -2.252 1.00 81.94 97 ARG A CA 1
ATOM 715 C C . ARG A 1 97 ? 16.808 16.477 -3.129 1.00 81.94 97 ARG A C 1
ATOM 717 O O . ARG A 1 97 ? 16.578 16.878 -4.271 1.00 81.94 97 ARG A O 1
ATOM 724 N N . ALA A 1 98 ? 16.187 15.428 -2.584 1.00 85.00 98 ALA A N 1
ATOM 725 C CA . ALA A 1 98 ? 15.195 14.596 -3.270 1.00 85.00 98 ALA A CA 1
ATOM 726 C C . ALA A 1 98 ? 14.021 15.415 -3.843 1.00 85.00 98 ALA A C 1
ATOM 728 O O . ALA A 1 98 ? 13.574 15.160 -4.964 1.00 85.00 98 ALA A O 1
ATOM 729 N N . ARG A 1 99 ? 13.604 16.489 -3.151 1.00 88.06 99 ARG A N 1
ATOM 730 C CA . ARG A 1 99 ? 12.525 17.393 -3.599 1.00 88.06 99 ARG A CA 1
ATOM 731 C C . ARG A 1 99 ? 12.711 17.953 -5.011 1.00 88.06 99 ARG A C 1
ATOM 733 O O . ARG A 1 99 ? 11.718 18.229 -5.679 1.00 88.06 99 ARG A O 1
ATOM 740 N N . ARG A 1 100 ? 13.953 18.136 -5.476 1.00 86.00 100 ARG A N 1
ATOM 741 C CA . ARG A 1 100 ? 14.246 18.680 -6.818 1.00 86.00 100 ARG A CA 1
ATOM 742 C C . ARG A 1 100 ? 13.817 17.746 -7.949 1.00 86.00 100 ARG A C 1
ATOM 744 O O . ARG A 1 100 ? 13.615 18.208 -9.067 1.00 86.00 100 ARG A O 1
ATOM 751 N N . PHE A 1 101 ? 13.675 16.455 -7.659 1.00 88.88 101 PHE A N 1
ATOM 752 C CA . PHE A 1 101 ? 13.282 15.444 -8.637 1.00 88.88 101 PHE A CA 1
ATOM 753 C C . PHE A 1 101 ? 11.769 15.251 -8.724 1.00 88.88 101 PHE A C 1
ATOM 755 O O . PHE A 1 101 ? 11.315 14.553 -9.628 1.00 88.88 101 PHE A O 1
ATOM 762 N N . ARG A 1 102 ? 10.985 15.888 -7.844 1.00 89.94 102 ARG A N 1
ATOM 763 C CA . ARG A 1 102 ? 9.523 15.805 -7.885 1.00 89.94 102 ARG A CA 1
ATOM 764 C C . ARG A 1 102 ? 8.989 16.312 -9.230 1.00 89.94 102 ARG A C 1
ATOM 766 O O . ARG A 1 102 ? 9.436 17.363 -9.693 1.00 89.94 102 ARG A O 1
ATOM 773 N N . PRO A 1 103 ? 8.036 15.602 -9.852 1.00 84.25 103 PRO A N 1
ATOM 774 C CA . PRO A 1 103 ? 7.431 16.045 -11.100 1.00 84.25 103 PRO A CA 1
ATOM 775 C C . PRO A 1 103 ? 6.626 17.330 -10.874 1.00 84.25 103 PRO A C 1
ATOM 777 O O . PRO A 1 103 ? 5.893 17.451 -9.893 1.00 84.25 103 PRO A O 1
ATOM 780 N N . SER A 1 104 ? 6.740 18.285 -11.797 1.00 78.25 104 SER A N 1
ATOM 781 C CA . SER A 1 104 ? 5.998 19.553 -11.750 1.00 78.25 104 SER A CA 1
ATOM 782 C C . SER A 1 104 ? 4.665 19.524 -12.507 1.00 78.25 104 SER A C 1
ATOM 784 O O . SER A 1 104 ? 3.777 20.302 -12.172 1.00 78.25 104 SER A O 1
ATOM 786 N N . ASN A 1 105 ? 4.499 18.624 -13.487 1.00 82.88 105 ASN A N 1
ATOM 787 C CA . ASN A 1 105 ? 3.408 18.675 -14.475 1.00 82.88 105 ASN A CA 1
ATOM 788 C C . ASN A 1 105 ? 2.572 17.380 -14.572 1.00 82.88 105 ASN A C 1
ATOM 790 O O . ASN A 1 105 ? 2.067 17.069 -15.643 1.00 82.88 105 ASN A O 1
ATOM 794 N N . ASP A 1 106 ? 2.455 16.593 -13.495 1.00 88.94 106 ASP A N 1
ATOM 795 C CA . ASP A 1 106 ? 1.795 15.263 -13.488 1.00 88.94 106 ASP A CA 1
ATOM 796 C C . ASP A 1 106 ? 2.335 14.258 -14.527 1.00 88.94 106 ASP A C 1
ATOM 798 O O . ASP A 1 106 ? 1.737 13.209 -14.770 1.00 88.94 106 ASP A O 1
ATOM 802 N N . GLU A 1 107 ? 3.504 14.547 -15.097 1.00 93.50 107 GLU A N 1
ATOM 803 C CA . GLU A 1 107 ? 4.195 13.682 -16.037 1.00 93.50 107 GLU A CA 1
ATOM 804 C C . GLU A 1 107 ? 5.594 13.338 -15.540 1.00 93.50 107 GLU A C 1
ATOM 806 O O . GLU A 1 107 ? 6.336 14.192 -15.044 1.00 93.50 107 GLU A O 1
ATOM 811 N N . LEU A 1 108 ? 5.974 12.076 -15.716 1.00 95.00 108 LEU A N 1
ATOM 812 C CA . LEU A 1 108 ? 7.331 11.606 -15.514 1.00 95.00 108 LEU A CA 1
ATOM 813 C C . LEU A 1 108 ? 7.656 10.403 -16.394 1.00 95.00 108 LEU A C 1
ATOM 815 O O . LEU A 1 108 ? 6.782 9.640 -16.809 1.00 95.00 108 LEU A O 1
ATOM 819 N N . THR A 1 109 ? 8.951 10.197 -16.599 1.00 97.38 109 THR A N 1
ATOM 820 C CA . THR A 1 109 ? 9.499 8.924 -17.066 1.00 97.38 109 THR A CA 1
ATOM 821 C C . THR A 1 109 ? 10.635 8.527 -16.142 1.00 97.38 109 THR A C 1
ATOM 823 O O . THR A 1 109 ? 11.549 9.322 -15.940 1.00 97.38 109 THR A O 1
ATOM 826 N N . LEU A 1 110 ? 10.585 7.312 -15.602 1.00 98.06 110 LEU A N 1
ATOM 827 C CA . LEU A 1 110 ? 11.684 6.666 -14.894 1.00 98.06 110 LEU A CA 1
ATOM 828 C C . LEU A 1 110 ? 12.251 5.558 -15.785 1.00 98.06 110 LEU A C 1
ATOM 830 O O . LEU A 1 110 ? 11.513 4.681 -16.231 1.00 98.06 110 LEU A O 1
ATOM 834 N N . TYR A 1 111 ? 13.558 5.589 -16.009 1.00 98.31 111 TYR A N 1
ATOM 835 C CA . TYR A 1 111 ? 14.325 4.540 -16.665 1.00 98.31 111 TYR A CA 1
ATOM 836 C C . TYR A 1 111 ? 15.284 3.908 -15.661 1.00 98.31 111 TYR A C 1
ATOM 838 O O . TYR A 1 111 ? 16.011 4.614 -14.963 1.00 98.31 111 TYR A O 1
ATOM 846 N N . VAL A 1 112 ? 15.291 2.580 -15.608 1.00 97.38 112 VAL A N 1
ATOM 847 C CA . VAL A 1 112 ? 16.233 1.782 -14.825 1.00 97.38 112 VAL A CA 1
ATOM 848 C C . VAL A 1 112 ? 16.755 0.662 -15.717 1.00 97.38 112 VAL A C 1
ATOM 850 O O . VAL A 1 112 ? 15.989 -0.206 -16.137 1.00 97.38 112 VAL A O 1
ATOM 853 N N . ARG A 1 113 ? 18.065 0.642 -15.962 1.00 96.88 113 ARG A N 1
ATOM 854 C CA . ARG A 1 113 ? 18.752 -0.523 -16.519 1.00 96.88 113 ARG A CA 1
ATOM 855 C C . ARG A 1 113 ? 19.310 -1.357 -15.382 1.00 96.88 113 ARG A C 1
ATOM 857 O O . ARG A 1 113 ? 20.256 -0.944 -14.708 1.00 96.88 113 ARG A O 1
ATOM 864 N N . ALA A 1 114 ? 18.695 -2.511 -15.161 1.00 94.69 114 ALA A N 1
ATOM 865 C CA . ALA A 1 114 ? 19.018 -3.409 -14.061 1.00 94.69 114 ALA A CA 1
ATOM 866 C C . ALA A 1 114 ? 19.318 -4.814 -14.576 1.00 94.69 114 ALA A C 1
ATOM 868 O O . ALA A 1 114 ? 18.828 -5.219 -15.628 1.00 94.69 114 ALA A O 1
ATOM 869 N N . ARG A 1 115 ? 20.101 -5.574 -13.817 1.00 92.88 115 ARG A N 1
ATOM 870 C CA . ARG A 1 115 ? 20.353 -6.991 -14.081 1.00 92.88 115 ARG A CA 1
ATOM 871 C C . ARG A 1 115 ? 19.406 -7.847 -13.240 1.00 92.88 115 ARG A C 1
ATOM 873 O O . ARG A 1 115 ? 19.327 -7.664 -12.024 1.00 92.88 115 ARG A O 1
ATOM 880 N N . LEU A 1 116 ? 18.675 -8.754 -13.885 1.00 89.38 116 LEU A N 1
ATOM 881 C CA . LEU A 1 116 ? 17.810 -9.741 -13.236 1.00 89.38 116 LEU A CA 1
ATOM 882 C C . LEU A 1 116 ? 18.474 -11.114 -13.332 1.00 89.38 116 LEU A C 1
ATOM 884 O O . LEU A 1 116 ? 18.627 -11.631 -14.432 1.00 89.38 116 LEU A O 1
ATOM 888 N N . GLU A 1 117 ? 18.872 -11.709 -12.212 1.00 84.00 117 GLU A N 1
ATOM 889 C CA . GLU A 1 117 ? 19.509 -13.031 -12.201 1.00 84.00 117 GLU A CA 1
ATOM 890 C C . GLU A 1 117 ? 19.000 -13.892 -11.054 1.00 84.00 117 GLU A C 1
ATOM 892 O O . GLU A 1 117 ? 18.670 -13.388 -9.978 1.00 84.00 117 GLU A O 1
ATOM 897 N N . GLY A 1 118 ? 18.993 -15.203 -11.293 1.00 83.44 118 GLY A N 1
ATOM 898 C CA . GLY A 1 118 ? 18.579 -16.190 -10.309 1.00 83.44 118 GLY A CA 1
ATOM 899 C C . GLY A 1 118 ? 17.060 -16.255 -10.115 1.00 83.44 118 GLY A C 1
ATOM 900 O O . GLY A 1 118 ? 16.291 -15.675 -10.886 1.00 83.44 118 GLY A O 1
ATOM 901 N N . PRO A 1 119 ? 16.603 -16.994 -9.087 1.00 85.94 119 PRO A N 1
ATOM 902 C CA . PRO A 1 119 ? 15.179 -17.155 -8.821 1.00 85.94 119 PRO A CA 1
ATOM 903 C C . PRO A 1 119 ? 14.520 -15.809 -8.470 1.00 85.94 119 PRO A C 1
ATOM 905 O O . PRO A 1 119 ? 15.208 -14.910 -7.974 1.00 85.94 119 PRO A O 1
ATOM 908 N N . PRO A 1 120 ? 13.193 -15.672 -8.665 1.00 86.25 120 PRO A N 1
ATOM 909 C CA . PRO A 1 120 ? 12.458 -14.474 -8.283 1.00 86.25 120 PRO A CA 1
ATOM 910 C C . PRO A 1 120 ? 12.707 -14.054 -6.837 1.00 86.25 120 PRO A C 1
ATOM 912 O O . PRO A 1 120 ? 12.650 -14.871 -5.918 1.00 86.25 120 PRO A O 1
ATOM 915 N N . GLN A 1 121 ? 12.967 -12.766 -6.639 1.00 81.50 121 GLN A N 1
ATOM 916 C CA . GLN A 1 121 ? 13.326 -12.187 -5.346 1.00 81.50 121 GLN A CA 1
ATOM 917 C C . GLN A 1 121 ? 12.714 -10.795 -5.207 1.00 81.50 121 GLN A C 1
ATOM 919 O O . GLN A 1 121 ? 12.510 -10.084 -6.189 1.00 81.50 121 GLN A O 1
ATOM 924 N N . GLU A 1 122 ? 12.422 -10.398 -3.970 1.00 82.75 122 GLU A N 1
ATOM 925 C CA . GLU A 1 122 ? 11.917 -9.058 -3.679 1.00 82.75 122 GLU A CA 1
ATOM 926 C C . GLU A 1 122 ? 13.051 -8.037 -3.720 1.00 82.75 122 GLU A C 1
ATOM 928 O O . GLU A 1 122 ? 14.098 -8.258 -3.119 1.00 82.75 122 GLU A O 1
ATOM 933 N N . GLY A 1 123 ? 12.812 -6.876 -4.329 1.00 82.44 123 GLY A N 1
ATOM 934 C CA . GLY A 1 123 ? 13.511 -5.658 -3.938 1.00 82.44 123 GLY A CA 1
ATOM 935 C C . GLY A 1 123 ? 13.261 -4.461 -4.841 1.00 82.44 123 GLY A C 1
ATOM 936 O O . GLY A 1 123 ? 12.724 -4.563 -5.942 1.00 82.44 123 GLY A O 1
ATOM 937 N N . THR A 1 124 ? 13.695 -3.303 -4.366 1.00 86.94 124 THR A N 1
ATOM 938 C CA . THR A 1 124 ? 13.399 -1.991 -4.941 1.00 86.94 124 THR A CA 1
ATOM 939 C C . THR A 1 124 ? 14.637 -1.405 -5.601 1.00 86.94 124 THR A C 1
ATOM 941 O O . THR A 1 124 ? 15.715 -1.424 -5.013 1.00 86.94 124 THR A O 1
ATOM 944 N N . PHE A 1 125 ? 14.471 -0.903 -6.826 1.00 90.00 125 PHE A N 1
ATOM 945 C CA . PHE A 1 125 ? 15.536 -0.284 -7.614 1.00 90.00 125 PHE A CA 1
ATOM 946 C C . PHE A 1 125 ? 15.603 1.224 -7.439 1.00 90.00 125 PHE A C 1
ATOM 948 O O . PHE A 1 125 ? 16.684 1.803 -7.381 1.00 90.00 125 PHE A O 1
ATOM 955 N N . PHE A 1 126 ? 14.426 1.838 -7.385 1.00 91.50 126 PHE A N 1
ATOM 956 C CA . PHE A 1 126 ? 14.237 3.267 -7.238 1.00 91.50 126 PHE A CA 1
ATOM 957 C C . PHE A 1 126 ? 13.144 3.498 -6.208 1.00 91.50 126 PHE A C 1
ATOM 959 O O . PHE A 1 126 ? 12.080 2.877 -6.275 1.00 91.50 126 PHE A O 1
ATOM 966 N N . TYR A 1 127 ? 13.389 4.411 -5.286 1.00 89.69 127 TYR A N 1
ATOM 967 C CA . TYR A 1 127 ? 12.404 4.899 -4.340 1.00 89.69 127 TYR A CA 1
ATOM 968 C C . TYR A 1 127 ? 12.574 6.402 -4.175 1.00 89.69 127 TYR A C 1
ATOM 970 O O . TYR A 1 127 ? 13.692 6.900 -4.097 1.00 89.69 127 TYR A O 1
ATOM 978 N N . SER A 1 128 ? 11.463 7.112 -4.104 1.00 87.88 128 SER A N 1
ATOM 979 C CA . SER A 1 128 ? 11.386 8.509 -3.716 1.00 87.88 128 SER A CA 1
ATOM 980 C C . SER A 1 128 ? 10.055 8.765 -3.026 1.00 87.88 128 SER A C 1
ATOM 982 O O . SER A 1 128 ? 9.164 7.911 -3.003 1.00 87.88 128 SER A O 1
ATOM 984 N N . ASP A 1 129 ? 9.885 9.994 -2.555 1.00 85.31 129 ASP A N 1
ATOM 985 C CA . ASP A 1 129 ? 8.642 10.449 -1.948 1.00 85.31 129 ASP A CA 1
ATOM 986 C C . ASP A 1 129 ? 7.444 10.634 -2.910 1.00 85.31 129 ASP A C 1
ATOM 988 O O . ASP A 1 129 ? 6.379 11.098 -2.504 1.00 85.31 129 ASP A O 1
ATOM 992 N N . PHE A 1 130 ? 7.598 10.283 -4.190 1.00 89.38 130 PHE A N 1
ATOM 993 C CA . PHE A 1 130 ? 6.542 10.377 -5.205 1.00 89.38 130 PHE A CA 1
ATOM 994 C C . PHE A 1 130 ? 6.437 9.131 -6.092 1.00 89.38 130 PHE A C 1
ATOM 996 O O . PHE A 1 130 ? 5.417 8.943 -6.759 1.00 89.38 130 PHE A O 1
ATOM 1003 N N . LEU A 1 131 ? 7.475 8.290 -6.143 1.00 91.62 131 LEU A N 1
ATOM 1004 C CA . LEU A 1 131 ? 7.523 7.132 -7.026 1.00 91.62 131 LEU A CA 1
ATOM 1005 C C . LEU A 1 131 ? 8.440 6.041 -6.474 1.00 91.62 131 LEU A C 1
ATOM 1007 O O . LEU A 1 131 ? 9.525 6.321 -5.974 1.00 91.62 131 LEU A O 1
ATOM 1011 N N . SER A 1 132 ? 8.071 4.782 -6.675 1.00 91.38 132 SER A N 1
ATOM 1012 C CA . SER A 1 132 ? 9.015 3.672 -6.585 1.00 91.38 132 SER A CA 1
ATOM 1013 C C . SER A 1 132 ? 8.944 2.765 -7.808 1.00 91.38 132 SER A C 1
ATOM 1015 O O . SER A 1 132 ? 7.948 2.739 -8.528 1.00 91.38 132 SER A O 1
ATOM 1017 N N . LEU A 1 133 ? 10.012 2.008 -8.036 1.00 93.69 133 LEU A N 1
ATOM 1018 C CA . LEU A 1 133 ? 10.021 0.870 -8.941 1.00 93.69 133 LEU A CA 1
ATOM 1019 C C . LEU A 1 133 ? 10.779 -0.270 -8.270 1.00 93.69 133 LEU A C 1
ATOM 1021 O O . LEU A 1 133 ? 11.971 -0.160 -7.973 1.00 93.69 133 LEU A O 1
ATOM 1025 N N . GLY A 1 134 ? 10.077 -1.371 -8.047 1.00 90.44 134 GLY A N 1
ATOM 1026 C CA . GLY A 1 134 ? 10.627 -2.588 -7.473 1.00 90.44 134 GLY A CA 1
ATOM 1027 C C . GLY A 1 134 ? 10.047 -3.830 -8.124 1.00 90.44 134 GLY A C 1
ATOM 1028 O O . GLY A 1 134 ? 9.165 -3.751 -8.980 1.00 90.44 134 GLY A O 1
ATOM 1029 N N . ILE A 1 135 ? 10.559 -4.979 -7.709 1.00 89.44 135 ILE A N 1
ATOM 1030 C CA . ILE A 1 135 ? 10.082 -6.289 -8.130 1.00 89.44 135 ILE A CA 1
ATOM 1031 C C . ILE A 1 135 ? 9.776 -7.157 -6.918 1.00 89.44 135 ILE A C 1
ATOM 1033 O O . ILE A 1 135 ? 10.405 -7.012 -5.870 1.00 89.44 135 ILE A O 1
ATOM 1037 N N . TYR A 1 136 ? 8.809 -8.051 -7.081 1.00 87.56 136 TYR A N 1
ATOM 1038 C CA . TYR A 1 136 ? 8.334 -8.965 -6.053 1.00 87.56 136 TYR A CA 1
ATOM 1039 C C . TYR A 1 136 ? 8.199 -10.378 -6.628 1.00 87.56 136 TYR A C 1
ATOM 1041 O O . TYR A 1 136 ? 7.776 -10.513 -7.781 1.00 87.56 136 TYR A O 1
ATOM 1049 N N . PRO A 1 137 ? 8.526 -11.436 -5.866 1.00 87.12 137 PRO A N 1
ATOM 1050 C CA . PRO A 1 137 ? 8.312 -12.807 -6.308 1.00 87.12 137 PRO A CA 1
ATOM 1051 C C . PRO A 1 137 ? 6.827 -13.071 -6.559 1.00 87.12 137 PRO A C 1
ATOM 1053 O O . PRO A 1 137 ? 5.984 -12.776 -5.716 1.00 87.12 137 PRO A O 1
ATOM 1056 N N . CYS A 1 138 ? 6.512 -13.652 -7.711 1.00 86.81 138 CYS A N 1
ATOM 1057 C CA . CYS A 1 138 ? 5.176 -14.101 -8.077 1.00 86.81 138 CYS A CA 1
ATOM 1058 C C . CYS A 1 138 ? 5.311 -15.453 -8.789 1.00 86.81 138 CYS A C 1
ATOM 1060 O O . CYS A 1 138 ? 5.559 -15.518 -9.995 1.00 86.81 138 CYS A O 1
ATOM 1062 N N . GLY A 1 139 ? 5.228 -16.536 -8.011 1.00 85.25 139 GLY A N 1
ATOM 1063 C CA . GLY A 1 139 ? 5.540 -17.882 -8.491 1.00 85.25 139 GLY A CA 1
ATOM 1064 C C . GLY A 1 139 ? 6.994 -17.991 -8.961 1.00 85.25 139 GLY A C 1
ATOM 1065 O O . GLY A 1 139 ? 7.922 -17.693 -8.213 1.00 85.25 139 GLY A O 1
ATOM 1066 N N . ASP A 1 140 ? 7.182 -18.399 -10.214 1.00 87.50 140 ASP A N 1
ATOM 1067 C CA . ASP A 1 140 ? 8.477 -18.535 -10.890 1.00 87.50 140 ASP A CA 1
ATOM 1068 C C . ASP A 1 140 ? 8.933 -17.257 -11.621 1.00 87.50 140 ASP A C 1
ATOM 1070 O O . ASP A 1 140 ? 9.947 -17.265 -12.319 1.00 87.50 140 ASP A O 1
ATOM 1074 N N . LYS A 1 141 ? 8.213 -16.139 -11.450 1.00 90.69 141 LYS A N 1
ATOM 1075 C CA . LYS A 1 141 ? 8.481 -14.857 -12.118 1.00 90.69 141 LYS A CA 1
ATOM 1076 C C . LYS A 1 141 ? 8.612 -13.704 -11.131 1.00 90.69 141 LYS A C 1
ATOM 1078 O O . LYS A 1 141 ? 8.199 -13.781 -9.979 1.00 90.69 141 LYS A O 1
ATOM 1083 N N . ASN A 1 142 ? 9.152 -12.594 -11.625 1.00 91.44 142 ASN A N 1
ATOM 1084 C CA . ASN A 1 142 ? 9.182 -11.321 -10.913 1.00 91.44 142 ASN A CA 1
ATOM 1085 C C . ASN A 1 142 ? 8.017 -10.434 -11.374 1.00 91.44 142 ASN A C 1
ATOM 1087 O O . ASN A 1 142 ? 7.922 -10.106 -12.556 1.00 91.44 142 ASN A O 1
ATOM 1091 N N . LEU A 1 143 ? 7.154 -10.015 -10.452 1.00 93.25 143 LEU A N 1
ATOM 1092 C CA . LEU A 1 143 ? 6.160 -8.968 -10.669 1.00 93.25 143 LEU A CA 1
ATOM 1093 C C . LEU A 1 143 ? 6.817 -7.604 -10.464 1.00 93.25 143 LEU A C 1
ATOM 1095 O O . LEU A 1 143 ? 7.275 -7.302 -9.366 1.00 93.25 143 LEU A O 1
ATOM 1099 N N . ALA A 1 144 ? 6.835 -6.762 -11.494 1.00 94.69 144 ALA A N 1
ATOM 1100 C CA . ALA A 1 144 ? 7.178 -5.357 -11.334 1.00 94.69 144 ALA A CA 1
ATOM 1101 C C . ALA A 1 144 ? 6.037 -4.610 -10.631 1.00 94.69 144 ALA A C 1
ATOM 1103 O O . ALA A 1 144 ? 4.865 -4.756 -10.988 1.00 94.69 144 ALA A O 1
ATOM 1104 N N . THR A 1 145 ? 6.392 -3.785 -9.653 1.00 92.94 145 THR A N 1
ATOM 1105 C CA . THR A 1 145 ? 5.465 -2.989 -8.841 1.00 92.94 145 THR A CA 1
ATOM 1106 C C . THR A 1 145 ? 5.993 -1.571 -8.690 1.00 92.94 145 THR A C 1
ATOM 1108 O O . THR A 1 145 ? 7.208 -1.365 -8.637 1.00 92.94 145 THR A O 1
ATOM 1111 N N . ALA A 1 146 ? 5.090 -0.614 -8.546 1.00 91.75 146 ALA A N 1
ATOM 1112 C CA . ALA A 1 146 ? 5.410 0.757 -8.200 1.00 91.75 146 ALA A CA 1
ATOM 1113 C C . ALA A 1 146 ? 4.523 1.238 -7.054 1.00 91.75 146 ALA A C 1
ATOM 1115 O O . ALA A 1 146 ? 3.373 0.828 -6.927 1.00 91.75 146 ALA A O 1
ATOM 1116 N N . PHE A 1 147 ? 5.041 2.161 -6.258 1.00 89.06 147 PHE A N 1
ATOM 1117 C CA . PHE A 1 147 ? 4.209 3.125 -5.561 1.00 89.06 147 PHE A CA 1
ATOM 1118 C C . PHE A 1 147 ? 4.173 4.408 -6.364 1.00 89.06 147 PHE A C 1
ATOM 1120 O O . PHE A 1 147 ? 5.204 4.852 -6.860 1.00 89.06 147 PHE A O 1
ATOM 1127 N N . VAL A 1 148 ? 2.999 5.013 -6.464 1.00 90.88 148 VAL A N 1
ATOM 1128 C CA . VAL A 1 148 ? 2.810 6.308 -7.109 1.00 90.88 148 VAL A CA 1
ATOM 1129 C C . VAL A 1 148 ? 2.129 7.219 -6.105 1.00 90.88 148 VAL A C 1
ATOM 1131 O O . VAL A 1 148 ? 1.013 6.938 -5.668 1.00 90.88 148 VAL A O 1
ATOM 1134 N N . GLY A 1 149 ? 2.800 8.301 -5.720 1.00 90.19 149 GLY A N 1
ATOM 1135 C CA . GLY A 1 149 ? 2.176 9.342 -4.920 1.00 90.19 149 GLY A CA 1
ATOM 1136 C C . GLY A 1 149 ? 1.055 9.991 -5.729 1.00 90.19 149 GLY A C 1
ATOM 1137 O O . GLY A 1 149 ? 1.279 10.453 -6.849 1.00 90.19 149 GLY A O 1
ATOM 1138 N N . ALA A 1 150 ? -0.156 10.024 -5.180 1.00 89.06 150 ALA A N 1
ATOM 1139 C CA . ALA A 1 150 ? -1.362 10.436 -5.890 1.00 89.06 150 ALA A CA 1
ATOM 1140 C C . ALA A 1 150 ? -2.140 11.491 -5.095 1.00 89.06 150 ALA A C 1
ATOM 1142 O O . ALA A 1 150 ? -2.208 11.444 -3.867 1.00 89.06 150 ALA A O 1
ATOM 1143 N N . ARG A 1 151 ? -2.722 12.467 -5.799 1.00 88.94 151 ARG A N 1
ATOM 1144 C CA . ARG A 1 151 ? -3.726 13.383 -5.245 1.00 88.94 151 ARG A CA 1
ATOM 1145 C C . ARG A 1 151 ? -5.089 12.710 -5.340 1.00 88.94 151 ARG A C 1
ATOM 1147 O O . ARG A 1 151 ? -5.630 12.572 -6.437 1.00 88.94 151 ARG A O 1
ATOM 1154 N N . VAL A 1 152 ? -5.626 12.304 -4.199 1.00 84.25 152 VAL A N 1
ATOM 1155 C CA . VAL A 1 152 ? -6.946 11.673 -4.067 1.00 84.25 152 VAL A CA 1
ATOM 1156 C C . VAL A 1 152 ? -7.945 12.673 -3.474 1.00 84.25 152 VAL A C 1
ATOM 1158 O O . VAL A 1 152 ? -7.518 13.670 -2.892 1.00 84.25 152 VAL A O 1
ATOM 1161 N N . PRO A 1 153 ? -9.270 12.457 -3.587 1.00 79.75 153 PRO A N 1
ATOM 1162 C CA . PRO A 1 153 ? -10.255 13.409 -3.063 1.00 79.75 153 PRO A CA 1
ATOM 1163 C C . PRO A 1 153 ? -10.071 13.778 -1.580 1.00 79.75 153 PRO A C 1
ATOM 1165 O O . PRO A 1 153 ? -10.354 14.911 -1.204 1.00 79.75 153 PRO A O 1
ATOM 1168 N N . GLY A 1 154 ? -9.575 12.847 -0.754 1.00 73.56 154 GLY A N 1
ATOM 1169 C CA . GLY A 1 154 ? -9.311 13.061 0.674 1.00 73.56 154 GLY A CA 1
ATOM 1170 C C . GLY A 1 154 ? -7.963 13.713 1.010 1.00 73.56 154 GLY A C 1
ATOM 1171 O O . GLY A 1 154 ? -7.742 14.058 2.163 1.00 73.56 154 GLY A O 1
ATOM 1172 N N . GLY A 1 155 ? -7.073 13.923 0.031 1.00 85.38 155 GLY A N 1
ATOM 1173 C CA . GLY A 1 155 ? -5.743 14.485 0.270 1.00 85.38 155 GLY A CA 1
ATOM 1174 C C . GLY A 1 155 ? -4.669 13.907 -0.648 1.00 85.38 155 GLY A C 1
ATOM 1175 O O . GLY A 1 155 ? -4.772 13.940 -1.877 1.00 85.38 155 GLY A O 1
ATOM 1176 N N . LYS A 1 156 ? -3.588 13.409 -0.051 1.00 88.12 156 LYS A N 1
ATOM 1177 C CA . LYS A 1 156 ? -2.480 12.765 -0.766 1.00 88.12 156 LYS A CA 1
ATOM 1178 C C . LYS A 1 156 ? -2.183 11.428 -0.117 1.00 88.12 156 LYS A C 1
ATOM 1180 O O . LYS A 1 156 ? -2.133 11.357 1.103 1.00 88.12 156 LYS A O 1
ATOM 1185 N N . ASN A 1 157 ? -1.921 10.413 -0.923 1.00 86.81 157 ASN A N 1
ATOM 1186 C CA . ASN A 1 157 ? -1.520 9.097 -0.443 1.00 86.81 157 ASN A CA 1
ATOM 1187 C C . ASN A 1 157 ? -0.573 8.426 -1.446 1.00 86.81 157 ASN A C 1
ATOM 1189 O O . ASN A 1 157 ? -0.284 8.975 -2.516 1.00 86.81 157 ASN A O 1
ATOM 1193 N N . TYR A 1 158 ? -0.095 7.232 -1.105 1.00 86.69 158 TYR A N 1
ATOM 1194 C CA . TYR A 1 158 ? 0.499 6.343 -2.094 1.00 86.69 158 TYR A CA 1
ATOM 1195 C C . TYR A 1 158 ? -0.541 5.384 -2.637 1.00 86.69 158 TYR A C 1
ATOM 1197 O O . TYR A 1 158 ? -1.302 4.761 -1.901 1.00 86.69 158 TYR A O 1
ATOM 1205 N N . ARG A 1 159 ? -0.516 5.232 -3.954 1.00 88.38 159 ARG A N 1
ATOM 1206 C CA . ARG A 1 159 ? -1.166 4.141 -4.655 1.00 88.38 159 ARG A CA 1
ATOM 1207 C C . ARG A 1 159 ? -0.145 3.048 -4.904 1.00 88.38 159 ARG A C 1
ATOM 1209 O O . ARG A 1 159 ? 0.893 3.305 -5.514 1.00 88.38 159 ARG A O 1
ATOM 1216 N N . GLU A 1 160 ? -0.462 1.832 -4.492 1.00 89.44 160 GLU A N 1
ATOM 1217 C CA . GLU A 1 160 ? 0.263 0.652 -4.940 1.00 89.44 160 GLU A CA 1
ATOM 1218 C C . GLU A 1 160 ? -0.200 0.245 -6.340 1.00 89.44 160 GLU A C 1
ATOM 1220 O O . GLU A 1 160 ? -1.393 0.224 -6.643 1.00 89.44 160 GLU A O 1
ATOM 1225 N N . VAL A 1 161 ? 0.758 -0.020 -7.223 1.00 92.06 161 VAL A N 1
ATOM 1226 C CA . VAL A 1 161 ? 0.528 -0.240 -8.648 1.00 92.06 161 VAL A CA 1
ATOM 1227 C C . VAL A 1 161 ? 1.266 -1.509 -9.078 1.00 92.06 161 VAL A C 1
ATOM 1229 O O . VAL A 1 161 ? 2.473 -1.452 -9.341 1.00 92.06 161 VAL A O 1
ATOM 1232 N N . PRO A 1 162 ? 0.585 -2.664 -9.197 1.00 93.88 162 PRO A N 1
ATOM 1233 C CA . PRO A 1 162 ? 1.139 -3.774 -9.958 1.00 93.88 162 PRO A CA 1
ATOM 1234 C C . PRO A 1 162 ? 1.289 -3.348 -11.424 1.00 93.88 162 PRO A C 1
ATOM 1236 O O . PRO A 1 162 ? 0.393 -2.716 -11.989 1.00 93.88 162 PRO A O 1
ATOM 1239 N N . LEU A 1 163 ? 2.436 -3.663 -12.029 1.00 95.75 163 LEU A N 1
ATOM 1240 C CA . LEU A 1 163 ? 2.759 -3.276 -13.403 1.00 95.75 163 LEU A CA 1
ATOM 1241 C C . LEU A 1 163 ? 2.636 -4.468 -14.351 1.00 95.75 163 LEU A C 1
ATOM 1243 O O . LEU A 1 163 ? 1.722 -4.499 -15.164 1.00 95.75 163 LEU A O 1
ATOM 1247 N N . ALA A 1 164 ? 3.557 -5.431 -14.278 1.00 95.94 164 ALA A N 1
ATOM 1248 C CA . ALA A 1 164 ? 3.560 -6.616 -15.137 1.00 95.94 164 ALA A CA 1
ATOM 1249 C C . ALA A 1 164 ? 4.537 -7.682 -14.627 1.00 95.94 164 ALA A C 1
ATOM 1251 O O . ALA A 1 164 ? 5.511 -7.363 -13.943 1.00 95.94 164 ALA A O 1
ATOM 1252 N N . LEU A 1 165 ? 4.327 -8.938 -15.029 1.00 95.12 165 LEU A N 1
ATOM 1253 C CA . LEU A 1 165 ? 5.341 -9.985 -14.882 1.00 95.12 165 LEU A CA 1
ATOM 1254 C C . LEU A 1 165 ? 6.489 -9.749 -15.869 1.00 95.12 165 LEU A C 1
ATOM 1256 O O . LEU A 1 165 ? 6.269 -9.630 -17.078 1.00 95.12 165 LEU A O 1
ATOM 1260 N N . LEU A 1 166 ? 7.710 -9.718 -15.344 1.00 94.62 166 LEU A N 1
ATOM 1261 C CA . LEU A 1 166 ? 8.940 -9.595 -16.118 1.00 94.62 166 LEU A CA 1
ATOM 1262 C C . LEU A 1 166 ? 9.324 -10.934 -16.754 1.00 94.62 166 LEU A C 1
ATOM 1264 O O . LEU A 1 166 ? 8.969 -12.007 -16.257 1.00 94.62 166 LEU A O 1
ATOM 1268 N N . LYS A 1 167 ? 10.061 -10.869 -17.867 1.00 88.31 167 LYS A N 1
ATOM 1269 C CA . LYS A 1 167 ? 10.556 -12.044 -18.601 1.00 88.31 167 LYS A CA 1
ATOM 1270 C C . LYS A 1 167 ? 12.074 -12.023 -18.744 1.00 88.31 167 LYS A C 1
ATOM 1272 O O . LYS A 1 167 ? 12.652 -10.962 -18.941 1.00 88.31 167 LYS A O 1
ATOM 1277 N N . GLY A 1 168 ? 12.679 -13.207 -18.780 1.00 84.00 168 GLY A N 1
ATOM 1278 C CA . GLY A 1 168 ? 14.103 -13.372 -19.067 1.00 84.00 168 GLY A CA 1
ATOM 1279 C C . GLY A 1 168 ? 15.022 -13.025 -17.896 1.00 84.00 168 GLY A C 1
ATOM 1280 O O . GLY A 1 168 ? 14.577 -12.593 -16.835 1.00 84.00 168 GLY A O 1
ATOM 1281 N N . GLU A 1 169 ? 16.310 -13.243 -18.130 1.00 87.69 169 GLU A N 1
ATOM 1282 C CA . GLU A 1 169 ? 17.409 -12.972 -17.203 1.00 87.69 169 GLU A CA 1
ATOM 1283 C C . GLU A 1 169 ? 18.450 -12.067 -17.882 1.00 87.69 169 GLU A C 1
ATOM 1285 O O . GLU A 1 169 ? 18.451 -11.897 -19.105 1.00 87.69 169 GLU A O 1
ATOM 1290 N N . GLY A 1 170 ? 19.354 -11.503 -17.086 1.00 92.38 170 GLY A N 1
ATOM 1291 C CA . GLY A 1 170 ? 20.408 -10.595 -17.516 1.00 92.38 170 GLY A CA 1
ATOM 1292 C C . GLY A 1 170 ? 20.000 -9.123 -17.458 1.00 92.38 170 GLY A C 1
ATOM 1293 O O . GLY A 1 170 ? 19.096 -8.726 -16.721 1.00 92.38 170 GLY A O 1
ATOM 1294 N N . TRP A 1 171 ? 20.724 -8.289 -18.204 1.00 95.62 171 TRP A N 1
ATOM 1295 C CA . TRP A 1 171 ? 20.462 -6.853 -18.289 1.00 95.62 171 TRP A CA 1
ATOM 1296 C C . TRP A 1 171 ? 19.142 -6.570 -18.999 1.00 95.62 171 TRP A C 1
ATOM 1298 O O . TRP A 1 171 ? 18.954 -6.981 -20.144 1.00 95.62 171 TRP A O 1
ATOM 1308 N N . THR A 1 172 ? 18.272 -5.811 -18.341 1.00 95.81 172 THR A N 1
ATOM 1309 C CA . THR A 1 172 ? 16.959 -5.433 -18.857 1.00 95.81 172 THR A CA 1
ATOM 1310 C C . THR A 1 172 ? 16.727 -3.932 -18.725 1.00 95.81 172 THR A C 1
ATOM 1312 O O . THR A 1 172 ? 17.129 -3.295 -17.745 1.00 95.81 172 THR A O 1
ATOM 1315 N N . ASP A 1 173 ? 16.074 -3.374 -19.738 1.00 97.75 173 ASP A N 1
ATOM 1316 C CA . ASP A 1 173 ? 15.727 -1.962 -19.830 1.00 97.75 173 ASP A CA 1
ATOM 1317 C C . ASP A 1 173 ? 14.291 -1.764 -19.307 1.00 97.75 173 ASP A C 1
ATOM 1319 O O . ASP A 1 173 ? 13.330 -2.097 -20.006 1.00 97.75 173 ASP A O 1
ATOM 1323 N N . LEU A 1 174 ? 14.127 -1.242 -18.083 1.00 98.25 174 LEU A N 1
ATOM 1324 C CA . LEU A 1 174 ? 12.819 -0.994 -17.460 1.00 98.25 174 LEU A CA 1
ATOM 1325 C C . LEU A 1 174 ? 12.444 0.482 -17.577 1.00 98.25 174 LEU A C 1
ATOM 1327 O O . LEU A 1 174 ? 13.176 1.350 -17.101 1.00 98.25 174 LEU A O 1
ATOM 1331 N N . ILE A 1 175 ? 11.293 0.778 -18.183 1.00 98.62 175 ILE A N 1
ATOM 1332 C CA . ILE A 1 175 ? 10.817 2.158 -18.357 1.00 98.62 175 ILE A CA 1
ATOM 1333 C C . ILE A 1 175 ? 9.385 2.274 -17.839 1.00 98.62 175 ILE A C 1
ATOM 1335 O O . ILE A 1 175 ? 8.468 1.647 -18.371 1.00 98.62 175 ILE A O 1
ATOM 1339 N N . LEU A 1 176 ? 9.193 3.109 -16.819 1.00 98.31 176 LEU A N 1
ATOM 1340 C CA . LEU A 1 176 ? 7.896 3.463 -16.253 1.00 98.31 176 LEU A CA 1
ATOM 1341 C C . LEU A 1 176 ? 7.552 4.900 -16.642 1.00 98.31 176 LEU A C 1
ATOM 1343 O O . LEU A 1 176 ? 8.264 5.834 -16.279 1.00 98.31 176 LEU A O 1
ATOM 1347 N N . THR A 1 177 ? 6.450 5.086 -17.360 1.00 96.56 177 THR A N 1
ATOM 1348 C CA . THR A 1 177 ? 5.940 6.413 -17.719 1.00 96.56 177 THR A CA 1
ATOM 1349 C C . THR A 1 177 ? 4.643 6.679 -16.980 1.00 96.56 177 THR A C 1
ATOM 1351 O O . THR A 1 177 ? 3.744 5.834 -17.010 1.00 96.56 177 THR A O 1
ATOM 1354 N N . VAL A 1 178 ? 4.515 7.867 -16.400 1.00 94.50 178 VAL A N 1
ATOM 1355 C CA . VAL A 1 178 ? 3.251 8.386 -15.876 1.00 94.50 178 VAL A CA 1
ATOM 1356 C C . VAL A 1 178 ? 2.956 9.700 -16.580 1.00 94.50 178 VAL A C 1
ATOM 1358 O O . VAL A 1 178 ? 3.842 10.537 -16.699 1.00 94.50 178 VAL A O 1
ATOM 1361 N N . GLY A 1 179 ? 1.744 9.867 -17.093 1.00 90.06 179 GLY A N 1
ATOM 1362 C CA . GLY A 1 179 ? 1.355 11.033 -17.883 1.00 90.06 179 GLY A CA 1
ATOM 1363 C C . GLY A 1 179 ? 0.391 10.643 -18.995 1.00 90.06 179 GLY A C 1
ATOM 1364 O O . GLY A 1 179 ? 0.035 9.471 -19.133 1.00 90.06 179 GLY A O 1
ATOM 1365 N N . GLN A 1 180 ? -0.082 11.611 -19.783 1.00 85.56 180 GLN A N 1
ATOM 1366 C CA . GLN A 1 180 ? -1.036 11.340 -20.874 1.00 85.56 180 GLN A CA 1
ATOM 1367 C C . GLN A 1 180 ? -2.257 10.499 -20.424 1.00 85.56 180 GLN A C 1
ATOM 1369 O O . GLN A 1 180 ? -2.689 9.558 -21.097 1.00 85.56 180 GLN A O 1
ATOM 1374 N N . GLY A 1 181 ? -2.776 10.779 -19.224 1.00 84.75 181 GLY A N 1
ATOM 1375 C CA . GLY A 1 181 ? -3.931 10.083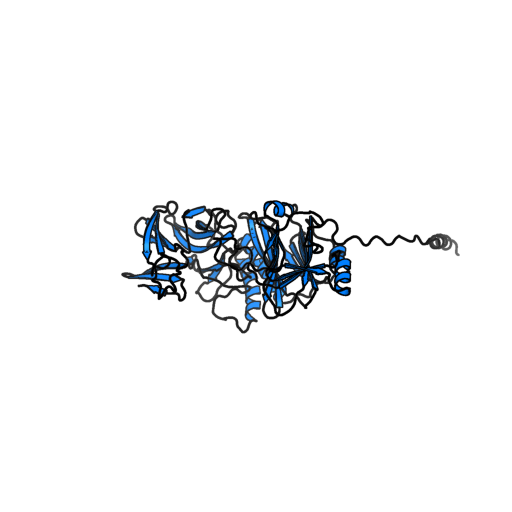 -18.650 1.00 84.75 181 GLY A CA 1
ATOM 1376 C C . GLY A 1 181 ? -3.664 8.657 -18.152 1.00 84.75 181 GLY A C 1
ATOM 1377 O O . GLY A 1 181 ? -4.615 7.922 -17.888 1.00 84.75 181 GLY A O 1
ATOM 1378 N N . GLY A 1 182 ? -2.409 8.205 -18.026 1.00 91.62 182 GLY A N 1
ATOM 1379 C CA . GLY A 1 182 ? -2.150 7.045 -17.176 1.00 91.62 182 GLY A CA 1
ATOM 1380 C C . GLY A 1 182 ? -0.717 6.555 -17.068 1.00 91.62 182 GLY A C 1
ATOM 1381 O O . GLY A 1 182 ? 0.233 7.315 -17.214 1.00 91.62 182 GLY A O 1
ATOM 1382 N N . ILE A 1 183 ? -0.588 5.267 -16.762 1.00 94.75 183 ILE A N 1
ATOM 1383 C CA . ILE A 1 183 ? 0.689 4.592 -16.547 1.00 94.75 183 ILE A CA 1
ATOM 1384 C C . ILE A 1 183 ? 0.960 3.659 -17.719 1.00 94.75 183 ILE A C 1
ATOM 1386 O O . ILE A 1 183 ? 0.043 2.974 -18.182 1.00 94.75 183 ILE A O 1
ATOM 1390 N N . ALA A 1 184 ? 2.206 3.623 -18.189 1.00 96.62 184 ALA A N 1
ATOM 1391 C CA . ALA A 1 184 ? 2.702 2.584 -19.082 1.00 96.62 184 ALA A CA 1
ATOM 1392 C C . ALA A 1 184 ? 4.035 2.034 -18.575 1.00 96.62 184 ALA A C 1
ATOM 1394 O O . ALA A 1 184 ? 4.860 2.774 -18.042 1.00 96.62 184 ALA A O 1
ATOM 1395 N N . PHE A 1 185 ? 4.243 0.737 -18.775 1.00 98.06 185 PHE A N 1
ATOM 1396 C CA . PHE A 1 185 ? 5.454 0.051 -18.351 1.00 98.06 185 PHE A CA 1
ATOM 1397 C C . PHE A 1 185 ? 6.039 -0.764 -19.498 1.00 98.06 185 PHE A C 1
ATOM 1399 O O . PHE A 1 185 ? 5.321 -1.512 -20.173 1.00 98.06 185 PHE A O 1
ATOM 1406 N N . TRP A 1 186 ? 7.337 -0.599 -19.719 1.00 98.31 186 TRP A N 1
ATOM 1407 C CA . TRP A 1 186 ? 8.085 -1.234 -20.792 1.00 98.31 186 TRP A CA 1
ATOM 1408 C C . TRP A 1 186 ? 9.236 -2.056 -20.230 1.00 98.31 186 TRP A C 1
ATOM 1410 O O . TRP A 1 186 ? 9.902 -1.635 -19.285 1.00 98.31 186 TRP A O 1
ATOM 1420 N N . GLN A 1 187 ? 9.484 -3.189 -20.879 1.00 97.88 187 GLN A N 1
ATOM 1421 C CA . GLN A 1 187 ? 10.665 -4.013 -20.687 1.00 97.88 187 GLN A CA 1
ATOM 1422 C C . GLN A 1 187 ? 11.308 -4.240 -22.056 1.00 97.88 187 GLN A C 1
ATOM 1424 O O . GLN A 1 187 ? 10.663 -4.783 -22.955 1.00 97.88 187 GLN A O 1
ATOM 1429 N N . ASP A 1 188 ? 12.562 -3.824 -22.237 1.00 97.25 188 ASP A N 1
ATOM 1430 C CA . ASP A 1 188 ? 13.363 -4.146 -23.428 1.00 97.25 188 ASP A CA 1
ATOM 1431 C C . ASP A 1 188 ? 12.699 -3.771 -24.772 1.00 97.25 188 ASP A C 1
ATOM 1433 O O . ASP A 1 188 ? 12.872 -4.448 -25.788 1.00 97.25 188 ASP A O 1
ATOM 1437 N N . GLY A 1 189 ? 11.929 -2.679 -24.786 1.00 96.88 189 GLY A N 1
ATOM 1438 C CA . GLY A 1 189 ? 11.195 -2.182 -25.955 1.00 96.88 189 GLY A CA 1
ATOM 1439 C C . GLY A 1 189 ? 9.809 -2.810 -26.156 1.00 96.88 189 GLY A C 1
ATOM 1440 O O . GLY A 1 189 ? 9.094 -2.441 -27.088 1.00 96.88 189 GLY A O 1
ATOM 1441 N N . VAL A 1 190 ? 9.385 -3.725 -25.283 1.00 98.12 190 VAL A N 1
ATOM 1442 C CA . VAL A 1 190 ? 8.032 -4.293 -25.268 1.00 98.12 190 VAL A CA 1
ATOM 1443 C C . VAL A 1 190 ? 7.197 -3.582 -24.207 1.00 98.12 190 VAL A C 1
ATOM 1445 O O . VAL A 1 190 ? 7.549 -3.594 -23.029 1.00 98.12 190 VAL A O 1
ATOM 1448 N N . ARG A 1 191 ? 6.064 -2.987 -24.591 1.00 97.81 191 ARG A N 1
ATOM 1449 C CA . ARG A 1 191 ? 5.099 -2.452 -23.622 1.00 97.81 191 ARG A CA 1
ATOM 1450 C C . ARG A 1 191 ? 4.360 -3.610 -22.973 1.00 97.81 191 ARG A C 1
ATOM 1452 O O . ARG A 1 191 ? 3.593 -4.296 -23.652 1.00 97.81 191 ARG A O 1
ATOM 1459 N N . LEU A 1 192 ? 4.585 -3.800 -21.678 1.00 97.38 192 LEU A N 1
ATOM 1460 C CA . LEU A 1 192 ? 3.963 -4.863 -20.896 1.00 97.38 192 LEU A CA 1
ATOM 1461 C C . LEU A 1 192 ? 2.630 -4.430 -20.289 1.00 97.38 192 LEU A C 1
ATOM 1463 O O . LEU A 1 192 ? 1.719 -5.242 -20.218 1.00 97.38 192 LEU A O 1
ATOM 1467 N N . ALA A 1 193 ? 2.493 -3.158 -19.903 1.00 95.44 193 ALA A N 1
ATOM 1468 C CA . ALA A 1 193 ? 1.266 -2.651 -19.295 1.00 95.44 193 ALA A CA 1
ATOM 1469 C C . ALA A 1 193 ? 0.913 -1.237 -19.765 1.00 95.44 193 ALA A C 1
ATOM 1471 O O . ALA A 1 193 ? 1.792 -0.419 -20.057 1.00 95.44 193 ALA A O 1
ATOM 1472 N N . ARG A 1 194 ? -0.394 -0.956 -19.824 1.00 94.19 194 ARG A N 1
ATOM 1473 C CA . ARG A 1 194 ? -0.977 0.382 -19.983 1.00 94.19 194 ARG A CA 1
ATOM 1474 C C . ARG A 1 194 ? -2.346 0.402 -19.313 1.00 94.19 194 ARG A C 1
ATOM 1476 O O . ARG A 1 194 ? -3.225 -0.348 -19.723 1.00 94.19 194 ARG A O 1
ATOM 1483 N N . PHE A 1 195 ? -2.544 1.293 -18.353 1.00 91.94 195 PHE A N 1
ATOM 1484 C CA . PHE A 1 195 ? -3.850 1.511 -17.726 1.00 91.94 195 PHE A CA 1
ATOM 1485 C C . PHE A 1 195 ? -4.027 2.979 -17.315 1.00 91.94 195 PHE A C 1
ATOM 1487 O O . PHE A 1 195 ? -3.031 3.709 -17.212 1.00 91.94 195 PHE A O 1
ATOM 1494 N N . PRO A 1 196 ? -5.274 3.453 -17.147 1.00 90.50 196 PRO A N 1
ATOM 1495 C CA . PRO A 1 196 ? -5.545 4.824 -16.730 1.00 90.50 196 PRO A CA 1
ATOM 1496 C C . PRO A 1 196 ? -4.946 5.153 -15.357 1.00 90.50 196 PRO A C 1
ATOM 1498 O O . PRO A 1 196 ? -4.830 4.287 -14.495 1.00 90.50 196 PRO A O 1
ATOM 1501 N N . LEU A 1 197 ? -4.599 6.423 -15.158 1.00 85.50 197 LEU A N 1
ATOM 1502 C CA . LEU A 1 197 ? -4.359 7.015 -13.842 1.00 85.50 197 LEU A CA 1
ATOM 1503 C C . LEU A 1 197 ? -5.262 8.239 -13.763 1.00 85.50 197 LEU A C 1
ATOM 1505 O O . LEU A 1 197 ? -5.043 9.216 -14.476 1.00 85.50 197 LEU A O 1
ATOM 1509 N N . THR A 1 198 ? -6.304 8.170 -12.939 1.00 84.06 198 THR A N 1
ATOM 1510 C CA . THR A 1 198 ? -7.307 9.245 -12.845 1.00 84.06 198 THR A CA 1
ATOM 1511 C C . THR A 1 198 ? -6.936 10.332 -11.838 1.00 84.06 198 THR A C 1
ATOM 1513 O O . THR A 1 198 ? -7.711 11.259 -11.622 1.00 84.06 198 THR A O 1
ATOM 1516 N N . HIS A 1 199 ? -5.764 10.217 -11.215 1.00 86.56 199 HIS A N 1
ATOM 1517 C CA . HIS A 1 199 ? -5.303 11.062 -10.122 1.00 86.56 199 HIS A CA 1
ATOM 1518 C C . HIS A 1 199 ? -3.989 11.744 -10.510 1.00 86.56 199 HIS A C 1
ATOM 1520 O O . HIS A 1 199 ? -3.109 11.112 -11.094 1.00 86.56 199 HIS A O 1
ATOM 1526 N N . GLY A 1 200 ? -3.853 13.032 -10.186 1.00 88.62 200 GLY A N 1
ATOM 1527 C CA . GLY A 1 200 ? -2.603 13.765 -10.411 1.00 88.62 200 GLY A CA 1
ATOM 1528 C C . GLY A 1 200 ? -1.485 13.258 -9.501 1.00 88.62 200 GLY A C 1
ATOM 1529 O O . GLY A 1 200 ? -1.755 12.738 -8.416 1.00 88.62 200 GLY A O 1
ATOM 1530 N N . LEU A 1 201 ? -0.231 13.429 -9.913 1.00 91.62 201 LEU A N 1
ATOM 1531 C CA . LEU A 1 201 ? 0.923 12.976 -9.137 1.00 91.62 201 LEU A CA 1
ATOM 1532 C C . LEU A 1 201 ? 1.102 13.817 -7.873 1.00 91.62 201 LEU A C 1
ATOM 1534 O O . LEU A 1 201 ? 0.756 14.993 -7.823 1.00 91.62 201 LEU A O 1
ATOM 1538 N N . SER A 1 202 ? 1.664 13.251 -6.817 1.00 91.00 202 SER A N 1
ATOM 1539 C CA . SER A 1 202 ? 1.996 14.016 -5.618 1.00 91.00 202 SER A CA 1
ATOM 1540 C C . SER A 1 202 ? 3.224 13.466 -4.912 1.00 91.00 202 SER A C 1
ATOM 1542 O O . SER A 1 202 ? 3.655 12.353 -5.186 1.00 91.00 202 SER A O 1
ATOM 1544 N N . ALA A 1 203 ? 3.750 14.263 -3.985 1.00 89.69 203 ALA A N 1
ATOM 1545 C CA . ALA A 1 203 ? 4.576 13.772 -2.894 1.00 89.69 203 ALA A CA 1
ATOM 1546 C C . ALA A 1 203 ? 3.745 13.871 -1.600 1.00 89.69 203 ALA A C 1
ATOM 1548 O O . ALA A 1 203 ? 3.486 15.002 -1.151 1.00 89.69 203 ALA A O 1
ATOM 1549 N N . PRO A 1 204 ? 3.231 12.749 -1.052 1.00 84.12 204 PRO A N 1
ATOM 1550 C CA . PRO A 1 204 ? 2.384 12.757 0.145 1.00 84.12 204 PRO A CA 1
ATOM 1551 C C . PRO A 1 204 ? 3.084 13.329 1.385 1.00 84.12 204 PRO A C 1
ATOM 1553 O O . PRO A 1 204 ? 2.465 14.051 2.166 1.00 84.12 204 PRO A O 1
ATOM 1556 N N . PHE A 1 205 ? 4.387 13.090 1.520 1.00 80.38 205 PHE A N 1
ATOM 1557 C CA . PHE A 1 205 ? 5.263 13.682 2.534 1.00 80.38 205 PHE A CA 1
ATOM 1558 C C . PHE A 1 205 ? 6.682 13.823 1.975 1.00 80.38 205 PHE A C 1
ATOM 1560 O O . PHE A 1 205 ? 6.928 13.551 0.805 1.00 80.38 205 PHE A O 1
ATOM 1567 N N . ASP A 1 206 ? 7.596 14.323 2.796 1.00 83.31 206 ASP A N 1
ATOM 1568 C CA . ASP A 1 206 ? 9.010 14.431 2.468 1.00 83.31 206 ASP A CA 1
ATOM 1569 C C . ASP A 1 206 ? 9.743 13.137 2.858 1.00 83.31 206 ASP A C 1
ATOM 1571 O O . ASP A 1 206 ? 9.616 12.694 3.998 1.00 83.31 206 ASP A O 1
ATOM 1575 N N . ASP A 1 207 ? 10.494 12.547 1.930 1.00 81.19 207 ASP A N 1
ATOM 1576 C CA . ASP A 1 207 ? 11.313 11.350 2.169 1.00 81.19 207 ASP A CA 1
ATOM 1577 C C . ASP A 1 207 ? 12.582 11.397 1.305 1.00 81.19 207 ASP A C 1
ATOM 1579 O O . ASP A 1 207 ? 12.725 12.232 0.404 1.00 81.19 207 ASP A O 1
ATOM 1583 N N . ASP A 1 208 ? 13.510 10.493 1.581 1.00 83.69 208 ASP A N 1
ATOM 1584 C CA . ASP A 1 208 ? 14.749 10.359 0.831 1.00 83.69 208 ASP A CA 1
ATOM 1585 C C . ASP A 1 208 ? 14.517 9.737 -0.558 1.00 83.69 208 ASP A C 1
ATOM 1587 O O . ASP A 1 208 ? 13.534 9.036 -0.813 1.00 83.69 208 ASP A O 1
ATOM 1591 N N . LEU A 1 209 ? 15.463 9.972 -1.472 1.00 87.38 209 LEU A N 1
ATOM 1592 C CA . LEU A 1 209 ? 15.549 9.248 -2.740 1.00 87.38 209 LEU A CA 1
ATOM 1593 C C . LEU A 1 209 ? 16.614 8.166 -2.619 1.00 87.38 209 LEU A C 1
ATOM 1595 O O . LEU A 1 209 ? 17.744 8.440 -2.218 1.00 87.38 209 LEU A O 1
ATOM 1599 N N . VAL A 1 210 ? 16.256 6.937 -2.977 1.00 86.62 210 VAL A N 1
ATOM 1600 C CA . VAL A 1 210 ? 17.096 5.761 -2.763 1.00 86.62 210 VAL A CA 1
ATOM 1601 C C . VAL A 1 210 ? 17.212 4.958 -4.049 1.00 86.62 210 VAL A C 1
ATOM 1603 O O . VAL A 1 210 ? 16.211 4.678 -4.713 1.00 86.62 210 VAL A O 1
ATOM 1606 N N . LEU A 1 211 ? 18.438 4.558 -4.375 1.00 88.31 211 LEU A N 1
ATOM 1607 C CA . LEU A 1 211 ? 18.753 3.669 -5.490 1.00 88.31 211 LEU A CA 1
ATOM 1608 C C . LEU A 1 211 ? 19.439 2.412 -4.966 1.00 88.31 211 LEU A C 1
ATOM 1610 O O . LEU A 1 211 ? 20.314 2.509 -4.107 1.00 88.31 211 LEU A O 1
ATOM 1614 N N . GLY A 1 212 ? 19.095 1.240 -5.492 1.00 85.75 212 GLY A N 1
ATOM 1615 C CA . GLY A 1 212 ? 19.863 0.036 -5.180 1.00 85.75 212 GLY A CA 1
ATOM 1616 C C . GLY A 1 212 ? 19.129 -1.277 -5.398 1.00 85.75 212 GLY A C 1
ATOM 1617 O O . GLY A 1 212 ? 18.409 -1.454 -6.374 1.00 85.75 212 GLY A O 1
ATOM 1618 N N . GLY A 1 213 ? 19.367 -2.218 -4.489 1.00 78.12 213 GLY A N 1
ATOM 1619 C CA . GLY A 1 213 ? 18.731 -3.531 -4.441 1.00 78.12 213 GLY A CA 1
ATOM 1620 C C . GLY A 1 213 ? 18.309 -3.826 -3.018 1.00 78.12 213 GLY A C 1
ATOM 1621 O O . GLY A 1 213 ? 18.872 -4.697 -2.370 1.00 78.12 213 GLY A O 1
ATOM 1622 N N . PHE A 1 214 ? 17.381 -3.036 -2.494 1.00 76.31 214 PHE A N 1
ATOM 1623 C CA . PHE A 1 214 ? 17.029 -3.086 -1.081 1.00 76.31 214 PHE A CA 1
ATOM 1624 C C . PHE A 1 214 ? 15.579 -3.514 -0.874 1.00 76.31 214 PHE A C 1
ATOM 1626 O O . PHE A 1 214 ? 14.735 -3.399 -1.768 1.00 76.31 214 PHE A O 1
ATOM 1633 N N . ARG A 1 215 ? 15.281 -3.984 0.336 1.00 73.50 215 ARG A N 1
ATOM 1634 C CA . ARG A 1 215 ? 13.922 -4.293 0.777 1.00 73.50 215 ARG A CA 1
ATOM 1635 C C . ARG A 1 215 ? 13.426 -3.203 1.722 1.00 73.50 215 ARG A C 1
ATOM 1637 O O . ARG A 1 215 ? 14.221 -2.575 2.417 1.00 73.50 215 ARG A O 1
ATOM 1644 N N . CYS A 1 216 ? 12.112 -3.021 1.807 1.00 61.00 216 CYS A N 1
ATOM 1645 C CA . CYS A 1 216 ? 11.471 -2.339 2.935 1.00 61.00 216 CYS A CA 1
ATOM 1646 C C . CYS A 1 216 ? 10.986 -3.414 3.934 1.00 61.00 216 CYS A C 1
ATOM 1648 O O . CYS A 1 216 ? 9.883 -3.923 3.778 1.00 61.00 216 CYS A O 1
ATOM 1650 N N . PRO A 1 217 ? 11.825 -3.841 4.898 1.00 45.62 217 PRO A N 1
ATOM 1651 C CA . PRO A 1 217 ? 11.704 -5.132 5.594 1.00 45.62 217 PRO A CA 1
ATOM 1652 C C . PRO A 1 217 ? 10.682 -5.236 6.707 1.00 45.62 217 PRO A C 1
ATOM 1654 O O . PRO A 1 217 ? 10.338 -6.355 7.073 1.00 45.62 217 PRO A O 1
ATOM 1657 N N . LYS A 1 218 ? 10.333 -4.123 7.351 1.00 46.44 218 LYS A N 1
ATOM 1658 C CA . LYS A 1 218 ? 9.677 -4.165 8.655 1.00 46.44 218 LYS A CA 1
ATOM 1659 C C . LYS A 1 218 ? 8.294 -3.536 8.532 1.00 46.44 218 LYS A C 1
ATOM 1661 O O . LYS A 1 218 ? 8.219 -2.315 8.406 1.00 46.44 218 LYS A O 1
ATOM 1666 N N . PRO A 1 219 ? 7.230 -4.352 8.514 1.00 38.50 219 PRO A N 1
ATOM 1667 C CA . PRO A 1 219 ? 5.861 -3.854 8.458 1.00 38.50 219 PRO A CA 1
ATOM 1668 C C . PRO A 1 219 ? 5.460 -3.039 9.712 1.00 38.50 219 PRO A C 1
ATOM 1670 O O . PRO A 1 219 ? 4.641 -2.128 9.612 1.00 38.50 219 PRO A O 1
ATOM 1673 N N . ASP A 1 220 ? 6.112 -3.257 10.863 1.00 38.41 220 ASP A N 1
ATOM 1674 C CA . ASP A 1 220 ? 5.517 -2.860 12.157 1.00 38.41 220 ASP A CA 1
ATOM 1675 C C . ASP A 1 220 ? 6.319 -1.811 12.948 1.00 38.41 220 ASP A C 1
ATOM 1677 O O . ASP A 1 220 ? 5.840 -1.275 13.948 1.00 38.41 220 ASP A O 1
ATOM 1681 N N . THR A 1 221 ? 7.554 -1.498 12.540 1.00 39.12 221 THR A N 1
ATOM 1682 C CA . THR A 1 221 ? 8.465 -0.675 13.352 1.00 39.12 221 THR A CA 1
ATOM 1683 C C . THR A 1 221 ? 8.828 0.632 12.657 1.00 39.12 221 THR A C 1
ATOM 1685 O O . THR A 1 221 ? 9.779 0.685 11.884 1.00 39.12 221 THR A O 1
ATOM 1688 N N . TYR A 1 222 ? 8.104 1.698 12.989 1.00 46.78 222 TYR A N 1
ATOM 1689 C CA . TYR A 1 222 ? 8.492 3.082 12.688 1.00 46.78 222 TYR A CA 1
ATOM 1690 C C . TYR A 1 222 ? 9.413 3.699 13.757 1.00 46.78 222 TYR A C 1
ATOM 1692 O O . TYR A 1 222 ? 9.878 4.821 13.582 1.00 46.78 222 TYR A O 1
ATOM 1700 N N . GLU A 1 223 ? 9.711 2.990 14.857 1.00 37.22 223 GLU A N 1
ATOM 1701 C CA . GLU A 1 223 ? 10.569 3.513 15.943 1.00 37.22 223 GLU A CA 1
ATOM 1702 C C . GLU A 1 223 ? 12.016 3.784 15.520 1.00 37.22 223 GLU A C 1
ATOM 1704 O O . GLU A 1 223 ? 12.744 4.503 16.196 1.00 37.22 223 GLU A O 1
ATOM 1709 N N . THR A 1 224 ? 12.406 3.291 14.357 1.00 36.22 224 THR A N 1
ATOM 1710 C CA . THR A 1 224 ? 13.513 3.803 13.572 1.00 36.22 224 THR A CA 1
ATOM 1711 C C . THR A 1 224 ? 13.111 3.586 12.119 1.00 36.22 224 THR A C 1
ATOM 1713 O O . THR A 1 224 ? 12.688 2.489 11.751 1.00 36.22 224 THR A O 1
ATOM 1716 N N . CYS A 1 225 ? 13.267 4.589 11.252 1.00 37.72 225 CYS A N 1
ATOM 1717 C CA . CYS A 1 225 ? 13.620 4.293 9.868 1.00 37.72 225 CYS A CA 1
ATOM 1718 C C . CYS A 1 225 ? 14.955 3.545 9.936 1.00 37.72 225 CYS A C 1
ATOM 1720 O O . CYS A 1 225 ? 16.001 4.158 9.782 1.00 37.72 225 CYS A O 1
ATOM 1722 N N . GLU A 1 226 ? 14.948 2.255 10.283 1.00 41.56 226 GLU A N 1
ATOM 1723 C CA . GLU A 1 226 ? 16.088 1.391 10.041 1.00 41.56 226 GLU A CA 1
ATOM 1724 C C . GLU A 1 226 ? 16.134 1.266 8.522 1.00 41.56 226 GLU A C 1
ATOM 1726 O O . GLU A 1 226 ? 15.260 0.629 7.920 1.00 41.56 226 GLU A O 1
ATOM 1731 N N . PRO A 1 227 ? 17.051 2.008 7.892 1.00 44.34 227 PRO A N 1
ATOM 1732 C CA . PRO A 1 227 ? 16.950 2.317 6.488 1.00 44.34 227 PRO A CA 1
ATOM 1733 C C . PRO A 1 227 ? 17.180 1.014 5.730 1.00 44.34 227 PRO A C 1
ATOM 1735 O O . PRO A 1 227 ? 18.245 0.416 5.830 1.00 44.34 227 PRO A O 1
ATOM 1738 N N . PHE A 1 228 ? 16.128 0.567 5.044 1.00 55.56 228 PHE A N 1
ATOM 1739 C CA . PHE A 1 228 ? 16.128 -0.457 4.005 1.00 55.56 228 PHE A CA 1
ATOM 1740 C C . PHE A 1 228 ? 16.905 -1.738 4.363 1.00 55.56 228 PHE A C 1
ATOM 1742 O O . PHE A 1 228 ? 18.127 -1.803 4.232 1.00 55.56 228 PHE A O 1
ATOM 1749 N N . ALA A 1 229 ? 16.218 -2.804 4.796 1.00 51.28 229 ALA A N 1
ATOM 1750 C CA . ALA A 1 229 ? 16.911 -4.071 5.039 1.00 51.28 229 ALA A CA 1
ATOM 1751 C C . ALA A 1 229 ? 17.733 -4.476 3.832 1.00 51.28 229 ALA A C 1
ATOM 1753 O O . ALA A 1 229 ? 17.291 -4.462 2.677 1.00 51.28 229 ALA A O 1
ATOM 1754 N N . ARG A 1 230 ? 18.908 -4.968 4.197 1.00 57.06 230 ARG A N 1
ATOM 1755 C CA . ARG A 1 230 ? 19.877 -5.601 3.334 1.00 57.06 230 ARG A CA 1
ATOM 1756 C C . ARG A 1 230 ? 19.347 -6.948 2.879 1.00 57.06 230 ARG A C 1
ATOM 1758 O O . ARG A 1 230 ? 19.691 -7.961 3.466 1.00 57.06 230 ARG A O 1
ATOM 1765 N N . PHE A 1 231 ? 18.486 -6.968 1.875 1.00 59.53 231 PHE A N 1
ATOM 1766 C CA . PHE A 1 231 ? 18.122 -8.209 1.203 1.00 59.53 231 PHE A CA 1
ATOM 1767 C C . PHE A 1 231 ? 17.682 -7.917 -0.222 1.00 59.53 231 PHE A C 1
ATOM 1769 O O . PHE A 1 231 ? 16.541 -7.533 -0.460 1.00 59.53 231 PHE A O 1
ATOM 1776 N N . ARG A 1 232 ? 18.662 -8.056 -1.116 1.00 68.69 232 ARG A N 1
ATOM 1777 C CA . ARG A 1 232 ? 18.597 -8.352 -2.549 1.00 68.69 232 ARG A CA 1
ATOM 1778 C C . ARG A 1 232 ? 19.958 -8.002 -3.149 1.00 68.69 232 ARG A C 1
ATOM 1780 O O . ARG A 1 232 ? 20.581 -7.016 -2.760 1.00 68.69 232 ARG A O 1
ATOM 1787 N N . GLU A 1 233 ? 20.429 -8.811 -4.089 1.00 78.94 233 GLU A N 1
ATOM 1788 C CA . GLU A 1 233 ? 21.496 -8.384 -4.988 1.00 78.94 233 GLU A CA 1
ATOM 1789 C C . GLU A 1 233 ? 20.864 -7.704 -6.206 1.00 78.94 233 GLU A C 1
ATOM 1791 O O . GLU A 1 233 ? 19.979 -8.267 -6.852 1.00 78.94 233 GLU A O 1
ATOM 1796 N N . ALA A 1 234 ? 21.256 -6.465 -6.496 1.00 84.00 234 ALA A N 1
ATOM 1797 C CA . ALA A 1 234 ? 20.844 -5.781 -7.718 1.00 84.00 234 ALA A CA 1
ATOM 1798 C C . ALA A 1 234 ? 22.049 -5.109 -8.358 1.00 84.00 234 ALA A C 1
ATOM 1800 O O . ALA A 1 234 ? 22.713 -4.296 -7.717 1.00 84.00 234 ALA A O 1
ATOM 1801 N N . ALA A 1 235 ? 22.312 -5.421 -9.625 1.00 91.38 235 ALA A N 1
ATOM 1802 C CA . ALA A 1 235 ? 23.242 -4.640 -10.424 1.00 91.38 235 ALA A CA 1
ATOM 1803 C C . ALA A 1 235 ? 22.469 -3.590 -11.224 1.00 91.38 235 ALA A C 1
ATOM 1805 O O . ALA A 1 235 ? 21.504 -3.925 -11.916 1.00 91.38 235 ALA A O 1
ATOM 1806 N N . LEU A 1 236 ? 22.892 -2.334 -11.121 1.00 93.88 236 LEU A N 1
ATOM 1807 C CA . LEU A 1 236 ? 22.357 -1.202 -11.871 1.00 93.88 236 LEU A CA 1
ATOM 1808 C C . LEU A 1 236 ? 23.443 -0.648 -12.791 1.00 93.88 236 LEU A C 1
ATOM 1810 O O . LEU A 1 236 ? 24.589 -0.523 -12.374 1.00 93.88 236 LEU A O 1
ATOM 1814 N N . ASP A 1 237 ? 23.077 -0.306 -14.021 1.00 94.12 237 ASP A N 1
ATOM 1815 C CA . ASP A 1 237 ? 23.968 0.329 -15.007 1.00 94.12 237 ASP A CA 1
ATOM 1816 C C . ASP A 1 237 ? 23.609 1.804 -15.204 1.00 94.12 237 ASP A C 1
ATOM 1818 O O . ASP A 1 237 ? 24.462 2.684 -15.205 1.00 94.12 237 ASP A O 1
ATOM 1822 N N . THR A 1 238 ? 22.322 2.114 -15.333 1.00 94.38 238 THR A N 1
ATOM 1823 C CA . THR A 1 238 ? 21.866 3.494 -15.519 1.00 94.38 238 THR A CA 1
ATOM 1824 C C . THR A 1 238 ? 20.506 3.677 -14.875 1.00 94.38 238 THR A C 1
ATOM 1826 O O . THR A 1 238 ? 19.616 2.839 -15.032 1.00 94.38 238 THR A O 1
ATOM 1829 N N . VAL A 1 239 ? 20.333 4.793 -14.172 1.00 95.44 239 VAL A N 1
ATOM 1830 C CA . VAL A 1 239 ? 19.027 5.255 -13.697 1.00 95.44 239 VAL A CA 1
ATOM 1831 C C . VAL A 1 239 ? 18.824 6.678 -14.187 1.00 95.44 239 VAL A C 1
ATOM 1833 O O . VAL A 1 239 ? 19.712 7.512 -14.031 1.00 95.44 239 VAL A O 1
ATOM 1836 N N . ALA A 1 240 ? 17.667 6.975 -14.769 1.00 95.12 240 ALA A N 1
ATOM 1837 C CA . ALA A 1 240 ? 17.359 8.316 -15.243 1.00 95.12 240 ALA A CA 1
ATOM 1838 C C . ALA A 1 240 ? 15.887 8.674 -15.033 1.00 95.12 240 ALA A C 1
ATOM 1840 O O . ALA A 1 240 ? 15.003 7.824 -15.130 1.00 95.12 240 ALA A O 1
ATOM 1841 N N . LEU A 1 241 ? 15.626 9.946 -14.748 1.00 94.88 241 LEU A N 1
ATOM 1842 C CA . LEU A 1 241 ? 14.301 10.483 -14.469 1.00 94.88 241 LEU A CA 1
ATOM 1843 C C . LEU A 1 241 ? 14.059 11.752 -15.290 1.00 94.88 241 LEU A C 1
ATOM 1845 O O . LEU A 1 241 ? 14.895 12.652 -15.308 1.00 94.88 241 LEU A O 1
ATOM 1849 N N . TRP A 1 242 ? 12.881 11.865 -15.896 1.00 94.69 242 TRP A N 1
ATOM 1850 C CA . TRP A 1 242 ? 12.402 13.063 -16.589 1.00 94.69 242 TRP A CA 1
ATOM 1851 C C . TRP A 1 242 ? 11.068 13.525 -16.016 1.00 94.69 242 TRP A C 1
ATOM 1853 O O . TRP A 1 242 ? 10.272 12.707 -15.567 1.00 94.69 242 TRP A O 1
ATOM 1863 N N . HIS A 1 243 ? 10.778 14.821 -16.136 1.00 93.56 243 HIS A N 1
ATOM 1864 C CA . HIS A 1 243 ? 9.477 15.433 -15.810 1.00 93.56 243 HIS A CA 1
ATOM 1865 C C . HIS A 1 243 ? 8.538 15.507 -17.025 1.00 93.56 243 HIS A C 1
ATOM 1867 O O . HIS A 1 243 ? 7.841 16.498 -17.228 1.00 93.56 243 HIS A O 1
ATOM 1873 N N . ARG A 1 244 ? 8.603 14.491 -17.891 1.00 93.94 244 ARG A N 1
ATOM 1874 C CA . ARG A 1 244 ? 7.797 14.353 -19.112 1.00 93.94 244 ARG A CA 1
ATOM 1875 C C . ARG A 1 244 ? 7.693 12.889 -19.519 1.00 93.94 244 ARG A C 1
ATOM 1877 O O . ARG A 1 244 ? 8.570 12.088 -19.177 1.00 93.94 244 ARG A O 1
ATOM 1884 N N . VAL A 1 245 ? 6.678 12.559 -20.308 1.00 95.44 245 VAL A N 1
ATOM 1885 C CA . VAL A 1 245 ? 6.632 11.283 -21.035 1.00 95.44 245 VAL A CA 1
ATOM 1886 C C . VAL A 1 245 ? 7.614 11.337 -22.211 1.00 95.44 245 VAL A C 1
ATOM 1888 O O . VAL A 1 245 ? 7.654 12.320 -22.949 1.00 95.44 245 VAL A O 1
ATOM 1891 N N . LEU A 1 246 ? 8.451 10.310 -22.369 1.00 95.94 246 LEU A N 1
ATOM 1892 C CA . LEU A 1 246 ? 9.398 10.238 -23.485 1.00 95.94 246 LEU A CA 1
ATOM 1893 C C . LEU A 1 246 ? 8.730 9.766 -24.781 1.00 95.94 246 LEU A C 1
ATOM 1895 O O . LEU A 1 246 ? 7.911 8.848 -24.782 1.00 95.94 246 LEU A O 1
ATOM 1899 N N . GLU A 1 247 ? 9.158 10.349 -25.901 1.00 94.81 247 GLU A N 1
ATOM 1900 C CA . GLU A 1 247 ? 8.711 9.946 -27.235 1.00 94.81 247 GLU A CA 1
ATOM 1901 C C . GLU A 1 247 ? 9.177 8.521 -27.600 1.00 94.81 247 GLU A C 1
ATOM 1903 O O . GLU A 1 247 ? 10.280 8.112 -27.208 1.00 94.81 247 GLU A O 1
ATOM 1908 N N . PRO A 1 248 ? 8.419 7.775 -28.430 1.00 95.56 248 PRO A N 1
ATOM 1909 C CA . PRO A 1 248 ? 8.745 6.397 -28.815 1.00 95.56 248 PRO A CA 1
ATOM 1910 C C . PRO A 1 248 ? 10.169 6.200 -29.357 1.00 95.56 248 PRO A C 1
ATOM 1912 O O . PRO A 1 248 ? 10.815 5.198 -29.059 1.00 95.56 248 PRO A O 1
ATOM 1915 N N . ALA A 1 249 ? 10.693 7.161 -30.124 1.00 95.44 249 ALA A N 1
ATOM 1916 C CA . ALA A 1 249 ? 12.056 7.088 -30.652 1.00 95.44 249 ALA A CA 1
ATOM 1917 C C . ALA A 1 249 ? 13.114 7.057 -29.533 1.00 95.44 249 ALA A C 1
ATOM 1919 O O . ALA A 1 249 ? 14.098 6.325 -29.630 1.00 95.44 249 ALA A O 1
ATOM 1920 N N . ARG A 1 250 ? 12.888 7.802 -28.444 1.00 96.62 250 ARG A N 1
ATOM 1921 C CA . ARG A 1 250 ? 13.800 7.848 -27.297 1.00 96.62 250 ARG A CA 1
ATOM 1922 C C . ARG A 1 250 ? 13.659 6.611 -26.414 1.00 96.62 250 ARG A C 1
ATOM 1924 O O . ARG A 1 250 ? 14.677 6.061 -26.015 1.00 96.62 250 ARG A O 1
ATOM 1931 N N . ILE A 1 251 ? 12.438 6.106 -26.209 1.00 97.00 251 ILE A N 1
ATOM 1932 C CA . ILE A 1 251 ? 12.212 4.797 -25.563 1.00 97.00 251 ILE A CA 1
ATOM 1933 C C . ILE A 1 251 ? 12.958 3.691 -26.329 1.00 97.00 251 ILE A C 1
ATOM 1935 O O . ILE A 1 251 ? 13.677 2.901 -25.728 1.00 97.00 251 ILE A O 1
ATOM 1939 N N . SER A 1 252 ? 12.854 3.664 -27.664 1.00 97.31 252 SER A N 1
ATOM 1940 C CA . SER A 1 252 ? 13.580 2.699 -28.503 1.00 97.31 252 SER A CA 1
ATOM 1941 C C . SER A 1 252 ? 15.094 2.818 -28.326 1.00 97.31 252 SER A C 1
ATOM 1943 O O . SER A 1 252 ? 15.768 1.803 -28.156 1.00 97.31 252 SER A O 1
ATOM 1945 N N . ALA A 1 253 ? 15.631 4.042 -28.310 1.00 96.81 253 ALA A N 1
ATOM 1946 C CA . ALA A 1 253 ? 17.057 4.282 -28.114 1.00 96.81 253 ALA A CA 1
ATOM 1947 C C . ALA A 1 253 ? 17.554 3.804 -26.735 1.00 96.81 253 ALA A C 1
ATOM 1949 O O . ALA A 1 253 ? 18.586 3.134 -26.675 1.00 96.81 253 ALA A O 1
ATOM 1950 N N . LEU A 1 254 ? 16.791 4.048 -25.661 1.00 97.12 254 LEU A N 1
ATOM 1951 C CA . LEU A 1 254 ? 17.070 3.512 -24.318 1.00 97.12 254 LEU A CA 1
ATOM 1952 C C . LEU A 1 254 ? 17.040 1.978 -24.279 1.00 97.12 254 LEU A C 1
ATOM 1954 O O . LEU A 1 254 ? 17.740 1.370 -23.482 1.00 97.12 254 LEU A O 1
ATOM 1958 N N . CYS A 1 255 ? 16.299 1.341 -25.185 1.00 96.38 255 CYS A N 1
ATOM 1959 C CA . CYS A 1 255 ? 16.276 -0.112 -25.349 1.00 96.38 255 CYS A CA 1
ATOM 1960 C C . CYS A 1 255 ? 17.292 -0.629 -26.387 1.00 96.38 255 CYS A C 1
ATOM 1962 O O . CYS A 1 255 ? 17.077 -1.675 -27.004 1.00 96.38 255 CYS A O 1
ATOM 1964 N N . GLY A 1 256 ? 18.377 0.109 -26.645 1.00 94.50 256 GLY A N 1
ATOM 1965 C CA . GLY A 1 256 ? 19.425 -0.278 -27.598 1.00 94.50 256 GLY A CA 1
ATOM 1966 C C . GLY A 1 256 ? 19.020 -0.149 -29.073 1.00 94.50 256 GLY A C 1
ATOM 1967 O O . GLY A 1 256 ? 19.597 -0.808 -29.934 1.00 94.50 256 GLY A O 1
ATOM 1968 N N . GLY A 1 257 ? 18.013 0.670 -29.386 1.00 93.31 257 GLY A N 1
ATOM 1969 C CA . GLY A 1 257 ? 17.473 0.845 -30.740 1.00 93.31 257 GLY A CA 1
ATOM 1970 C C . GLY A 1 257 ? 16.508 -0.260 -31.184 1.00 93.31 257 GLY A C 1
ATOM 1971 O O . GLY A 1 257 ? 16.215 -0.382 -32.374 1.00 93.31 257 GLY A O 1
ATOM 1972 N N . LYS A 1 258 ? 16.014 -1.085 -30.251 1.00 93.25 258 LYS A N 1
ATOM 1973 C CA . LYS A 1 258 ? 15.030 -2.139 -30.537 1.00 93.25 258 LYS A CA 1
ATOM 1974 C C . LYS A 1 258 ? 13.724 -1.544 -31.061 1.00 93.25 258 LYS A C 1
ATOM 1976 O O . LYS A 1 258 ? 13.230 -0.531 -30.559 1.00 93.25 258 LYS A O 1
ATOM 1981 N N . ARG A 1 259 ? 13.113 -2.215 -32.041 1.00 96.31 259 ARG A N 1
ATOM 1982 C CA . ARG A 1 259 ? 11.764 -1.874 -32.510 1.00 96.31 259 ARG A CA 1
ATOM 1983 C C . ARG A 1 259 ? 10.763 -2.061 -31.372 1.00 96.31 259 ARG A C 1
ATOM 1985 O O . ARG A 1 259 ? 10.669 -3.148 -30.807 1.00 96.31 259 ARG A O 1
ATOM 1992 N N . LEU A 1 260 ? 9.985 -1.018 -31.095 1.00 98.06 260 LEU A N 1
ATOM 1993 C CA . LEU A 1 260 ? 8.961 -1.085 -30.063 1.00 98.06 260 LEU A CA 1
ATOM 1994 C C . LEU A 1 260 ? 7.815 -2.014 -30.465 1.00 98.06 260 LEU A C 1
ATOM 1996 O O . LEU A 1 260 ? 7.394 -2.047 -31.625 1.00 98.06 260 LEU A O 1
ATOM 2000 N N . SER A 1 261 ? 7.296 -2.746 -29.488 1.00 98.00 261 SER A N 1
ATOM 2001 C CA . SER A 1 261 ? 6.142 -3.631 -29.647 1.00 98.00 261 SER A CA 1
ATOM 2002 C C . SER A 1 261 ? 5.257 -3.600 -28.402 1.00 98.00 261 SER A C 1
ATOM 2004 O O . SER A 1 261 ? 5.606 -2.993 -27.390 1.00 98.00 261 SER A O 1
ATOM 2006 N N . VAL A 1 262 ? 4.084 -4.222 -28.479 1.00 97.25 262 VAL A N 1
ATOM 2007 C CA . VAL A 1 262 ? 3.133 -4.322 -27.366 1.00 97.25 262 VAL A CA 1
ATOM 2008 C C . VAL A 1 262 ? 2.894 -5.800 -27.087 1.00 97.25 262 VAL A C 1
ATOM 2010 O O . VAL A 1 262 ? 2.686 -6.572 -28.023 1.00 97.25 262 VAL A O 1
ATOM 2013 N N . LYS A 1 263 ? 2.940 -6.192 -25.810 1.00 95.81 263 LYS A N 1
ATOM 2014 C CA . LYS A 1 263 ? 2.618 -7.553 -25.373 1.00 95.81 263 LYS A CA 1
ATOM 2015 C C . LYS A 1 263 ? 1.152 -7.867 -25.709 1.00 95.81 263 LYS A C 1
ATOM 2017 O O . LYS A 1 263 ? 0.273 -7.040 -25.478 1.00 95.81 263 LYS A O 1
ATOM 2022 N N . THR A 1 264 ? 0.878 -9.068 -26.215 1.00 95.50 264 THR A N 1
ATOM 2023 C CA . THR A 1 264 ? -0.487 -9.614 -26.234 1.00 95.50 264 THR A CA 1
ATOM 2024 C C . THR A 1 264 ? -0.952 -9.835 -24.798 1.00 95.50 264 THR A C 1
ATOM 2026 O O . THR A 1 264 ? -0.251 -10.504 -24.038 1.00 95.50 264 THR A O 1
ATOM 2029 N N . GLN A 1 265 ? -2.100 -9.262 -24.439 1.00 93.69 265 GLN A N 1
ATOM 2030 C CA . GLN A 1 265 ? -2.626 -9.355 -23.080 1.00 93.69 265 GLN A CA 1
ATOM 2031 C C . GLN A 1 265 ? -3.081 -10.778 -22.746 1.00 93.69 265 GLN A C 1
ATOM 2033 O O . GLN A 1 265 ? -3.622 -11.482 -23.600 1.00 93.69 265 GLN A O 1
ATOM 2038 N N . ASP A 1 266 ? -2.845 -11.179 -21.502 1.00 93.50 266 ASP A N 1
ATOM 2039 C CA . ASP A 1 266 ? -3.330 -12.417 -20.899 1.00 93.50 266 ASP A CA 1
ATOM 2040 C C . ASP A 1 266 ? -4.205 -12.130 -19.662 1.00 93.50 266 ASP A C 1
ATOM 2042 O O . ASP A 1 266 ? -4.390 -10.980 -19.255 1.00 93.50 266 ASP A O 1
ATOM 2046 N N . ARG A 1 267 ? -4.748 -13.188 -19.044 1.00 93.25 267 ARG A N 1
ATOM 2047 C CA . ARG A 1 267 ? -5.608 -13.075 -17.853 1.00 93.25 267 ARG A CA 1
ATOM 2048 C C . ARG A 1 267 ? -4.917 -12.402 -16.662 1.00 93.25 267 ARG A C 1
ATOM 2050 O O . ARG A 1 267 ? -5.592 -11.794 -15.833 1.00 93.25 267 ARG A O 1
ATOM 2057 N N . PHE A 1 268 ? -3.590 -12.498 -16.556 1.00 92.88 268 PHE A N 1
ATOM 2058 C CA . PHE A 1 268 ? -2.853 -11.808 -15.501 1.00 92.88 268 PHE A CA 1
ATOM 2059 C C . PHE A 1 268 ? -2.847 -10.299 -15.755 1.00 92.88 268 PHE A C 1
ATOM 2061 O O . PHE A 1 268 ? -3.089 -9.522 -14.834 1.00 92.88 268 PHE A O 1
ATOM 2068 N N . ASP A 1 269 ? -2.642 -9.875 -17.005 1.00 93.81 269 ASP A N 1
ATOM 2069 C CA . ASP A 1 269 ? -2.717 -8.456 -17.375 1.00 93.81 269 ASP A CA 1
ATOM 2070 C C . ASP A 1 269 ? -4.124 -7.876 -17.139 1.00 93.81 269 ASP A C 1
ATOM 2072 O O . ASP A 1 269 ? -4.255 -6.729 -16.708 1.00 93.81 269 ASP A O 1
ATOM 2076 N N . GLU A 1 270 ? -5.177 -8.669 -17.372 1.00 94.75 270 GLU A N 1
ATOM 2077 C CA . GLU A 1 270 ? -6.562 -8.299 -17.045 1.00 94.75 270 GLU A CA 1
ATOM 2078 C C . GLU A 1 270 ? -6.757 -8.090 -15.536 1.00 94.75 270 GLU A C 1
ATOM 2080 O O . GLU A 1 270 ? -7.348 -7.089 -15.128 1.00 94.75 270 GLU A O 1
ATOM 2085 N N . ALA A 1 271 ? -6.218 -8.978 -14.695 1.00 94.56 271 ALA A N 1
ATOM 2086 C CA . ALA A 1 271 ? -6.282 -8.821 -13.242 1.00 94.56 271 ALA A CA 1
ATOM 2087 C C . ALA A 1 271 ? -5.473 -7.615 -12.745 1.00 94.56 271 ALA A C 1
ATOM 2089 O O . ALA A 1 271 ? -5.931 -6.903 -11.855 1.00 94.56 271 ALA A O 1
ATOM 2090 N N . VAL A 1 272 ? -4.312 -7.326 -13.345 1.00 94.50 272 VAL A N 1
ATOM 2091 C CA . VAL A 1 272 ? -3.543 -6.105 -13.051 1.00 94.50 272 VAL A CA 1
ATOM 2092 C C . VAL A 1 272 ? -4.342 -4.852 -13.417 1.00 94.50 272 VAL A C 1
ATOM 2094 O O . VAL A 1 272 ? -4.376 -3.887 -12.648 1.00 94.50 272 VAL A O 1
ATOM 2097 N N . ALA A 1 273 ? -5.015 -4.847 -14.570 1.00 94.69 273 ALA A N 1
ATOM 2098 C CA . ALA A 1 273 ? -5.893 -3.746 -14.955 1.00 94.69 273 ALA A CA 1
ATOM 2099 C C . ALA A 1 273 ? -7.081 -3.607 -13.985 1.00 94.69 273 ALA A C 1
ATOM 2101 O O . ALA A 1 273 ? -7.410 -2.490 -13.583 1.00 94.69 273 ALA A O 1
ATOM 2102 N N . ALA A 1 274 ? -7.673 -4.726 -13.556 1.00 95.75 274 ALA A N 1
ATOM 2103 C CA . ALA A 1 274 ? -8.753 -4.750 -12.577 1.00 95.75 274 ALA A CA 1
ATOM 2104 C C . ALA A 1 274 ? -8.307 -4.232 -11.202 1.00 95.75 274 ALA A C 1
ATOM 2106 O O . ALA A 1 274 ? -9.001 -3.398 -10.634 1.00 95.75 274 ALA A O 1
ATOM 2107 N N . TYR A 1 275 ? -7.127 -4.613 -10.705 1.00 95.12 275 TYR A N 1
ATOM 2108 C CA . TYR A 1 275 ? -6.563 -4.076 -9.458 1.00 95.12 275 TYR A CA 1
ATOM 2109 C C . TYR A 1 275 ? -6.467 -2.548 -9.493 1.00 95.12 275 TYR A C 1
ATOM 2111 O O . TYR A 1 275 ? -6.874 -1.838 -8.574 1.00 95.12 275 TYR A O 1
ATOM 2119 N N . ASN A 1 276 ? -5.978 -2.017 -10.611 1.00 94.38 276 ASN A N 1
ATOM 2120 C CA . ASN A 1 276 ? -5.868 -0.581 -10.814 1.00 94.38 276 ASN A CA 1
ATOM 2121 C C . ASN A 1 276 ? -7.244 0.104 -10.914 1.00 94.38 276 ASN A C 1
ATOM 2123 O O . ASN A 1 276 ? -7.436 1.183 -10.351 1.00 94.38 276 ASN A O 1
ATOM 2127 N N . ALA A 1 277 ? -8.215 -0.529 -11.576 1.00 94.94 277 ALA A N 1
ATOM 2128 C CA . ALA A 1 277 ? -9.590 -0.042 -11.637 1.00 94.94 277 ALA A CA 1
ATOM 2129 C C . ALA A 1 277 ? -10.294 -0.084 -10.268 1.00 94.94 277 ALA A C 1
ATOM 2131 O O . ALA A 1 277 ? -11.069 0.822 -9.964 1.00 94.94 277 ALA A O 1
ATOM 2132 N N . PHE A 1 278 ? -9.994 -1.087 -9.436 1.00 95.81 278 PHE A N 1
ATOM 2133 C CA . PHE A 1 278 ? -10.504 -1.234 -8.073 1.00 95.81 278 PHE A CA 1
ATOM 2134 C C . PHE A 1 278 ? -10.078 -0.060 -7.190 1.00 95.81 278 PHE A C 1
ATOM 2136 O O . PHE A 1 278 ? -10.912 0.541 -6.512 1.00 95.81 278 PHE A O 1
ATOM 2143 N N . TYR A 1 279 ? -8.802 0.330 -7.253 1.00 94.00 279 TYR A N 1
ATOM 2144 C CA . TYR A 1 279 ? -8.307 1.511 -6.546 1.00 94.00 279 TYR A CA 1
ATOM 2145 C C . TYR A 1 279 ? -9.040 2.785 -6.995 1.00 94.00 279 TYR A C 1
ATOM 2147 O O . TYR A 1 279 ? -9.535 3.555 -6.175 1.00 94.00 279 TYR A O 1
ATOM 2155 N N . ASP A 1 280 ? -9.179 2.993 -8.308 1.00 93.00 280 ASP A N 1
ATOM 2156 C CA . ASP A 1 280 ? -9.861 4.179 -8.833 1.00 93.00 280 ASP A CA 1
ATOM 2157 C C . ASP A 1 280 ? -11.360 4.197 -8.476 1.00 93.00 280 ASP A C 1
ATOM 2159 O O . ASP A 1 280 ? -11.925 5.260 -8.209 1.00 93.00 280 ASP A O 1
ATOM 2163 N N . ALA A 1 281 ? -12.015 3.033 -8.452 1.00 95.31 281 ALA A N 1
ATOM 2164 C CA . ALA A 1 281 ? -13.385 2.884 -7.966 1.00 95.31 281 ALA A CA 1
ATOM 2165 C C . ALA A 1 281 ? -13.491 3.178 -6.462 1.00 95.31 281 ALA A C 1
ATOM 2167 O O . ALA A 1 281 ? -14.440 3.848 -6.054 1.00 95.31 281 ALA A O 1
ATOM 2168 N N . SER A 1 282 ? -12.488 2.781 -5.674 1.00 95.00 282 SER A N 1
ATOM 2169 C CA . SER A 1 282 ? -12.408 3.060 -4.236 1.00 95.00 282 SER A CA 1
ATOM 2170 C C . SER A 1 282 ? -12.315 4.557 -3.958 1.00 95.00 282 SER A C 1
ATOM 2172 O O . SER A 1 282 ? -13.098 5.089 -3.177 1.00 95.00 282 SER A O 1
ATOM 2174 N N . CYS A 1 283 ? -11.463 5.287 -4.687 1.00 92.12 283 CYS A N 1
ATOM 2175 C CA . CYS A 1 283 ? -11.388 6.750 -4.579 1.00 92.12 283 CYS A CA 1
ATOM 2176 C C . CYS A 1 283 ? -12.712 7.448 -4.937 1.00 92.12 283 CYS A C 1
ATOM 2178 O O . CYS A 1 283 ? -13.013 8.516 -4.404 1.00 92.12 283 CYS A O 1
ATOM 2180 N N . ARG A 1 284 ? -13.513 6.847 -5.827 1.00 93.00 284 ARG A N 1
ATOM 2181 C CA . ARG A 1 284 ? -14.869 7.307 -6.176 1.00 93.00 284 ARG A CA 1
ATOM 2182 C C . ARG A 1 284 ? -15.962 6.757 -5.256 1.00 93.00 284 ARG A C 1
ATOM 2184 O O . ARG A 1 284 ? -17.125 7.088 -5.472 1.00 93.00 284 ARG A O 1
ATOM 2191 N N . ARG A 1 285 ? -15.612 5.925 -4.268 1.00 94.81 285 ARG A N 1
ATOM 2192 C CA . ARG A 1 285 ? -16.541 5.246 -3.350 1.00 94.81 285 ARG A CA 1
ATOM 2193 C C . ARG A 1 285 ? -17.593 4.404 -4.087 1.00 94.81 285 ARG A C 1
ATOM 2195 O O . ARG A 1 285 ? -18.743 4.306 -3.672 1.00 94.81 285 ARG A O 1
ATOM 2202 N N . SER A 1 286 ? -17.216 3.825 -5.228 1.00 96.25 286 SER A N 1
ATOM 2203 C CA . SER A 1 286 ? -18.116 3.045 -6.080 1.00 96.25 286 SER A CA 1
ATOM 2204 C C . SER A 1 286 ? -18.103 1.573 -5.676 1.00 96.25 286 SER A C 1
ATOM 2206 O O . SER A 1 286 ? -17.206 0.829 -6.064 1.00 96.25 286 SER A O 1
ATOM 2208 N N . GLU A 1 287 ? -19.129 1.143 -4.937 1.00 96.69 287 GLU A N 1
ATOM 2209 C CA . GLU A 1 287 ? -19.308 -0.270 -4.572 1.00 96.69 287 GLU A CA 1
ATOM 2210 C C . GLU A 1 287 ? -19.379 -1.174 -5.813 1.00 96.69 287 GLU A C 1
ATOM 2212 O O . GLU A 1 287 ? -18.716 -2.206 -5.870 1.00 96.69 287 GLU A O 1
ATOM 2217 N N . GLU A 1 288 ? -20.145 -0.773 -6.831 1.00 97.69 288 GLU A N 1
ATOM 2218 C CA . GLU A 1 288 ? -20.286 -1.534 -8.077 1.00 97.69 288 GLU A CA 1
ATOM 2219 C C . GLU A 1 288 ? -18.948 -1.689 -8.810 1.00 97.69 288 GLU A C 1
ATOM 2221 O O . GLU A 1 288 ? -18.561 -2.809 -9.137 1.00 97.69 288 GLU A O 1
ATOM 2226 N N . GLY A 1 289 ? -18.197 -0.595 -8.986 1.00 97.75 289 GLY A N 1
ATOM 2227 C CA . GLY A 1 289 ? -16.895 -0.643 -9.652 1.00 97.75 289 GLY A CA 1
ATOM 2228 C C . GLY A 1 289 ? -15.871 -1.496 -8.898 1.00 97.75 289 GLY A C 1
ATOM 2229 O O . GLY A 1 289 ? -15.119 -2.245 -9.523 1.00 97.75 289 GLY A O 1
ATOM 2230 N N . CYS A 1 290 ? -15.865 -1.427 -7.563 1.00 97.88 290 CYS A N 1
ATOM 2231 C CA . CYS A 1 290 ? -15.027 -2.285 -6.726 1.00 97.88 290 CYS A CA 1
ATOM 2232 C C . CYS A 1 290 ? -15.427 -3.757 -6.859 1.00 97.88 290 CYS A C 1
ATOM 2234 O O . CYS A 1 290 ? -14.570 -4.602 -7.099 1.00 97.88 290 CYS A O 1
ATOM 2236 N N . ARG A 1 291 ? -16.721 -4.076 -6.788 1.00 97.06 291 ARG A N 1
ATOM 2237 C CA . ARG A 1 291 ? -17.219 -5.450 -6.924 1.00 97.06 291 ARG A CA 1
ATOM 2238 C C . ARG A 1 291 ? -16.878 -6.066 -8.283 1.00 97.06 291 ARG A C 1
ATOM 2240 O O . ARG A 1 291 ? -16.468 -7.227 -8.338 1.00 97.06 291 ARG A O 1
ATOM 2247 N N . ASP A 1 292 ? -17.026 -5.310 -9.365 1.00 97.81 292 ASP A N 1
ATOM 2248 C CA . ASP A 1 292 ? -16.748 -5.801 -10.716 1.00 97.81 292 ASP A CA 1
ATOM 2249 C C . ASP A 1 292 ? -15.254 -6.075 -10.915 1.00 97.81 292 ASP A C 1
ATOM 2251 O O . ASP A 1 292 ? -14.870 -7.149 -11.385 1.00 97.81 292 ASP A O 1
ATOM 2255 N N . ALA A 1 293 ? -14.398 -5.146 -10.483 1.00 97.25 293 ALA A N 1
ATOM 2256 C CA . ALA A 1 293 ? -12.952 -5.334 -10.516 1.00 97.25 293 ALA A CA 1
ATOM 2257 C C . ALA A 1 293 ? -12.495 -6.485 -9.602 1.00 97.25 293 ALA A C 1
ATOM 2259 O O . ALA A 1 293 ? -11.673 -7.313 -10.001 1.00 97.25 293 ALA A O 1
ATOM 2260 N N . TRP A 1 294 ? -13.072 -6.586 -8.400 1.00 96.38 294 TRP A N 1
ATOM 2261 C CA . TRP A 1 294 ? -12.831 -7.677 -7.458 1.00 96.38 294 TRP A CA 1
ATOM 2262 C C . TRP A 1 294 ? -13.108 -9.038 -8.083 1.00 96.38 294 TRP A C 1
ATOM 2264 O O . TRP A 1 294 ? -12.299 -9.953 -7.950 1.00 96.38 294 TRP A O 1
ATOM 2274 N N . LYS A 1 295 ? -14.223 -9.169 -8.808 1.00 95.81 295 LYS A N 1
ATOM 2275 C CA . LYS A 1 295 ? -14.598 -10.416 -9.475 1.00 95.81 295 LYS A CA 1
ATOM 2276 C C . LYS A 1 295 ? -13.546 -10.866 -10.490 1.00 95.81 295 LYS A C 1
ATOM 2278 O O . LYS A 1 295 ? -13.182 -12.038 -10.479 1.00 95.81 295 LYS A O 1
ATOM 2283 N N . VAL A 1 296 ? -13.021 -9.951 -11.310 1.00 96.50 296 VAL A N 1
ATOM 2284 C CA . VAL A 1 296 ? -11.962 -10.267 -12.289 1.00 96.50 296 VAL A CA 1
ATOM 2285 C C . VAL A 1 296 ? -10.713 -10.796 -11.585 1.00 96.50 296 VAL A C 1
ATOM 2287 O O . VAL A 1 296 ? -10.181 -11.840 -11.966 1.00 96.50 296 VAL A O 1
ATOM 2290 N N . MET A 1 297 ? -10.274 -10.117 -10.522 1.00 95.12 297 MET A N 1
ATOM 2291 C CA . MET A 1 297 ? -9.119 -10.562 -9.742 1.00 95.12 297 MET A CA 1
ATOM 2292 C C . MET A 1 297 ? -9.390 -11.919 -9.071 1.00 95.12 297 MET A C 1
ATOM 2294 O O . MET A 1 297 ? -8.548 -12.812 -9.121 1.00 95.12 297 MET A O 1
ATOM 2298 N N . ALA A 1 298 ? -10.569 -12.107 -8.473 1.00 92.94 298 ALA A N 1
ATOM 2299 C CA . ALA A 1 298 ? -10.953 -13.352 -7.810 1.00 92.94 298 ALA A CA 1
ATOM 2300 C C . ALA A 1 298 ? -11.041 -14.531 -8.790 1.00 92.94 298 ALA A C 1
ATOM 2302 O O . ALA A 1 298 ? -10.703 -15.656 -8.428 1.00 92.94 298 ALA A O 1
ATOM 2303 N N . ASP A 1 299 ? -11.457 -14.287 -10.034 1.00 92.75 299 ASP A N 1
ATOM 2304 C CA . ASP A 1 299 ? -11.514 -15.303 -11.082 1.00 92.75 299 ASP A CA 1
ATOM 2305 C C . ASP A 1 299 ? -10.125 -15.735 -11.574 1.00 92.75 299 ASP A C 1
ATOM 2307 O O . ASP A 1 299 ? -9.973 -16.895 -11.963 1.00 92.75 299 ASP A O 1
ATOM 2311 N N . LEU A 1 300 ? -9.117 -14.852 -11.548 1.00 91.88 300 LEU A N 1
ATOM 2312 C CA . LEU A 1 300 ? -7.713 -15.249 -11.730 1.00 91.88 300 LEU A CA 1
ATOM 2313 C C . LEU A 1 300 ? -7.232 -16.071 -10.529 1.00 91.88 300 LEU A C 1
ATOM 2315 O O . LEU A 1 300 ? -6.636 -17.128 -10.701 1.00 91.88 300 LEU A O 1
ATOM 2319 N N . ALA A 1 301 ? -7.524 -15.614 -9.311 1.00 89.75 301 ALA A N 1
ATOM 2320 C CA . ALA A 1 301 ? -7.046 -16.254 -8.088 1.00 89.75 301 ALA A CA 1
ATOM 2321 C C . ALA A 1 301 ? -7.500 -17.722 -7.954 1.00 89.75 301 ALA A C 1
ATOM 2323 O O . ALA A 1 301 ? -6.785 -18.539 -7.383 1.00 89.75 301 ALA A O 1
ATOM 2324 N N . LYS A 1 302 ? -8.667 -18.078 -8.510 1.00 90.12 302 LYS A N 1
ATOM 2325 C CA . LYS A 1 302 ? -9.180 -19.462 -8.564 1.00 90.12 302 LYS A CA 1
ATOM 2326 C C . LYS A 1 302 ? -8.308 -20.425 -9.377 1.00 90.12 302 LYS A C 1
ATOM 2328 O O . LYS A 1 302 ? -8.495 -21.632 -9.255 1.00 90.12 302 LYS A O 1
ATOM 2333 N N . GLU A 1 303 ? -7.410 -19.922 -10.222 1.00 89.38 303 GLU A N 1
ATOM 2334 C CA . GLU A 1 303 ? -6.481 -20.760 -10.988 1.00 89.38 303 GLU A CA 1
ATOM 2335 C C . GLU A 1 303 ? -5.317 -21.287 -10.138 1.00 89.38 303 GLU A C 1
ATOM 2337 O O . GLU A 1 303 ? -4.655 -22.237 -10.553 1.00 89.38 303 GLU A O 1
ATOM 2342 N N . ASP A 1 304 ? -5.069 -20.705 -8.960 1.00 88.44 304 ASP A N 1
ATOM 2343 C CA . ASP A 1 304 ? -4.035 -21.178 -8.043 1.00 88.44 304 ASP A CA 1
ATOM 2344 C C . ASP A 1 304 ? -4.520 -22.434 -7.287 1.00 88.44 304 ASP A C 1
ATOM 2346 O O . ASP A 1 304 ? -5.416 -22.337 -6.439 1.00 88.44 304 ASP A O 1
ATOM 2350 N N . PRO A 1 305 ? -3.931 -23.621 -7.539 1.00 90.25 305 PRO A N 1
ATOM 2351 C CA . PRO A 1 305 ? -4.348 -24.864 -6.893 1.00 90.25 305 PRO A CA 1
ATOM 2352 C C . PRO A 1 305 ? -4.052 -24.899 -5.387 1.00 90.25 305 PRO A C 1
ATOM 2354 O O . PRO A 1 305 ? -4.611 -25.741 -4.685 1.00 90.25 305 PRO A O 1
ATOM 2357 N N . ALA A 1 306 ? -3.174 -24.025 -4.881 1.00 88.81 306 ALA A N 1
ATOM 2358 C CA . ALA A 1 306 ? -2.862 -23.917 -3.458 1.00 88.81 306 ALA A CA 1
ATOM 2359 C C . ALA A 1 306 ? -3.820 -22.975 -2.710 1.00 88.81 306 ALA A C 1
ATOM 2361 O O . ALA A 1 306 ? -3.765 -22.886 -1.479 1.00 88.81 306 ALA A O 1
ATOM 2362 N N . ARG A 1 307 ? -4.702 -22.266 -3.424 1.00 89.19 307 ARG A N 1
ATOM 2363 C CA . ARG A 1 307 ? -5.563 -21.254 -2.823 1.00 89.19 307 ARG A CA 1
ATOM 2364 C C . ARG A 1 307 ? -6.722 -21.874 -2.027 1.00 89.19 307 ARG A C 1
ATOM 2366 O O . ARG A 1 307 ? -7.447 -22.724 -2.548 1.00 89.19 307 ARG A O 1
ATOM 2373 N N . PRO A 1 308 ? -6.989 -21.403 -0.792 1.00 90.12 308 PRO A N 1
ATOM 2374 C CA . PRO A 1 308 ? -8.195 -21.769 -0.054 1.00 90.12 308 PRO A CA 1
ATOM 2375 C C . PRO A 1 308 ? -9.476 -21.392 -0.812 1.00 90.12 308 PRO A C 1
ATOM 2377 O O . PRO A 1 308 ? -9.648 -20.247 -1.222 1.00 90.12 308 PRO A O 1
ATOM 2380 N N . VAL A 1 309 ? -10.410 -22.339 -0.944 1.00 88.56 309 VAL A N 1
ATOM 2381 C CA . VAL A 1 309 ? -11.637 -22.148 -1.747 1.00 88.56 309 VAL A CA 1
ATOM 2382 C C . VAL A 1 309 ? -12.855 -21.650 -0.953 1.00 88.56 309 VAL A C 1
ATOM 2384 O O . VAL A 1 309 ? -13.817 -21.188 -1.554 1.00 88.56 309 VAL A O 1
ATOM 2387 N N . TRP A 1 310 ? -12.815 -21.722 0.383 1.00 88.75 310 TRP A N 1
ATOM 2388 C CA . TRP A 1 310 ? -13.917 -21.314 1.281 1.00 88.75 310 TRP A CA 1
ATOM 2389 C C . TRP A 1 310 ? -13.542 -20.198 2.265 1.00 88.75 310 TRP A C 1
ATOM 2391 O O . TRP A 1 310 ? -14.383 -19.764 3.044 1.00 88.75 310 TRP A O 1
ATOM 2401 N N . HIS A 1 311 ? -12.282 -19.758 2.268 1.00 92.44 311 HIS A N 1
ATOM 2402 C CA . HIS A 1 311 ? -11.810 -18.708 3.171 1.00 92.44 311 HIS A CA 1
ATOM 2403 C C . HIS A 1 311 ? -11.673 -17.392 2.410 1.00 92.44 311 HIS A C 1
ATOM 2405 O O . HIS A 1 311 ? -11.233 -17.375 1.255 1.00 92.44 311 HIS A O 1
ATOM 2411 N N . LEU A 1 312 ? -12.006 -16.287 3.082 1.00 93.00 312 LEU A N 1
ATOM 2412 C CA . LEU A 1 312 ? -11.681 -14.956 2.588 1.00 93.00 312 LEU A CA 1
ATOM 2413 C C . LEU A 1 312 ? -10.175 -14.872 2.334 1.00 93.00 312 LEU A C 1
ATOM 2415 O O . LEU A 1 312 ? -9.355 -15.185 3.193 1.00 93.00 312 LEU A O 1
ATOM 2419 N N . THR A 1 313 ? -9.830 -14.468 1.123 1.00 90.81 313 THR A N 1
ATOM 2420 C CA . THR A 1 313 ? -8.460 -14.350 0.645 1.00 90.81 313 THR A CA 1
ATOM 2421 C C . THR A 1 313 ? -8.389 -13.150 -0.288 1.00 90.81 313 THR A C 1
ATOM 2423 O O . THR A 1 313 ? -9.300 -12.922 -1.086 1.00 90.81 313 THR A O 1
ATOM 2426 N N . GLN A 1 314 ? -7.286 -12.409 -0.236 1.00 87.38 314 GLN A N 1
ATOM 2427 C CA . GLN A 1 314 ? -6.985 -11.356 -1.207 1.00 87.38 314 GLN A CA 1
ATOM 2428 C C . GLN A 1 314 ? -6.815 -11.975 -2.599 1.00 87.38 314 GLN A C 1
ATOM 2430 O O . GLN A 1 314 ? -6.054 -12.937 -2.742 1.00 87.38 314 GLN A O 1
ATOM 2435 N N . PRO A 1 315 ? -7.553 -11.544 -3.632 1.00 82.94 315 PRO A N 1
ATOM 2436 C CA . PRO A 1 315 ? -7.484 -12.120 -4.969 1.00 82.94 315 PRO A CA 1
ATOM 2437 C C . PRO A 1 315 ? -6.163 -11.781 -5.652 1.00 82.94 315 PRO A C 1
ATOM 2439 O O . PRO A 1 315 ? -5.726 -12.505 -6.540 1.00 82.94 315 PRO A O 1
ATOM 2442 N N . PHE A 1 316 ? -5.515 -10.709 -5.203 1.00 82.62 316 PHE A N 1
ATOM 2443 C CA . PHE A 1 316 ? -4.223 -10.268 -5.676 1.00 82.62 316 PHE A CA 1
ATOM 2444 C C . PHE A 1 316 ? -3.454 -9.666 -4.495 1.00 82.62 316 PHE A C 1
ATOM 2446 O O . PHE A 1 316 ? -3.939 -8.717 -3.893 1.00 82.62 316 PHE A O 1
ATOM 2453 N N . GLY A 1 317 ? -2.284 -10.212 -4.149 1.00 80.31 317 GLY A N 1
ATOM 2454 C CA . GLY A 1 317 ? -1.497 -9.739 -3.002 1.00 80.31 317 GLY A CA 1
ATOM 2455 C C . GLY A 1 317 ? -1.604 -10.600 -1.743 1.00 80.31 317 GLY A C 1
ATOM 2456 O O . GLY A 1 317 ? -1.896 -11.794 -1.819 1.00 80.31 317 GLY A O 1
ATOM 2457 N N . SER A 1 318 ? -1.320 -9.991 -0.587 1.00 79.50 318 SER A N 1
ATOM 2458 C CA . SER A 1 318 ? -1.309 -10.659 0.724 1.00 79.50 318 SER A CA 1
ATOM 2459 C C . SER A 1 318 ? -2.524 -10.256 1.553 1.00 79.50 318 SER A C 1
ATOM 2461 O O . SER A 1 318 ? -2.910 -9.092 1.552 1.00 79.50 318 SER A O 1
ATOM 2463 N N . ILE A 1 319 ? -3.112 -11.206 2.285 1.00 86.88 319 ILE A N 1
ATOM 2464 C CA . ILE A 1 319 ? -4.090 -10.905 3.340 1.00 86.88 319 ILE A CA 1
ATOM 2465 C C . ILE A 1 319 ? -3.379 -10.921 4.691 1.00 86.88 319 ILE A C 1
ATOM 2467 O O . ILE A 1 319 ? -2.561 -11.804 4.948 1.00 86.88 319 ILE A O 1
ATOM 2471 N N . PHE A 1 320 ? -3.675 -9.930 5.521 1.00 88.19 320 PHE A N 1
ATOM 2472 C CA . PHE A 1 320 ? -3.034 -9.693 6.812 1.00 88.19 320 PHE A CA 1
ATOM 2473 C C . PHE A 1 320 ? -4.080 -9.748 7.929 1.00 88.19 320 PHE A C 1
ATOM 2475 O O . PHE A 1 320 ? -5.185 -10.259 7.724 1.00 88.19 320 PHE A O 1
ATOM 2482 N N . ASP A 1 321 ? -3.742 -9.215 9.100 1.00 88.19 321 ASP A N 1
ATOM 2483 C CA . ASP A 1 321 ? -4.590 -9.264 10.285 1.00 88.19 321 ASP A CA 1
ATOM 2484 C C . ASP A 1 321 ? -6.004 -8.739 9.989 1.00 88.19 321 ASP A C 1
ATOM 2486 O O . ASP A 1 321 ? -6.160 -7.687 9.355 1.00 88.19 321 ASP A O 1
ATOM 2490 N N . PRO A 1 322 ? -7.049 -9.472 10.412 1.00 91.06 322 PRO A N 1
ATOM 2491 C CA . PRO A 1 322 ? -8.417 -9.011 10.282 1.00 91.06 322 PRO A CA 1
ATOM 2492 C C . PRO A 1 322 ? -8.706 -7.928 11.319 1.00 91.06 322 PRO A C 1
ATOM 2494 O O . PRO A 1 322 ? -8.306 -8.024 12.482 1.00 91.06 322 PRO A O 1
ATOM 2497 N N . CYS A 1 323 ? -9.469 -6.918 10.922 1.00 92.81 323 CYS A N 1
ATOM 2498 C CA . CYS A 1 323 ? -9.879 -5.847 11.817 1.00 92.81 323 CYS A CA 1
ATOM 2499 C C . CYS A 1 323 ? -11.249 -5.288 11.465 1.00 92.81 323 CYS A C 1
ATOM 2501 O O . CYS A 1 323 ? -11.845 -5.663 10.454 1.00 92.81 323 CYS A O 1
ATOM 2503 N N . GLY A 1 324 ? -11.783 -4.439 12.343 1.00 93.81 324 GLY A N 1
ATOM 2504 C CA . GLY A 1 324 ? -13.047 -3.755 12.097 1.00 93.81 324 GLY A CA 1
ATOM 2505 C C . GLY A 1 324 ? -14.217 -4.700 11.813 1.00 93.81 324 GLY A C 1
ATOM 2506 O O . GLY A 1 324 ? -15.061 -4.404 10.970 1.00 93.81 324 GLY A O 1
ATOM 2507 N N . ALA A 1 325 ? -14.233 -5.879 12.444 1.00 95.25 325 ALA A N 1
ATOM 2508 C CA . ALA A 1 325 ? -15.320 -6.829 12.262 1.00 95.25 325 ALA A CA 1
ATOM 2509 C C . ALA A 1 325 ? -16.620 -6.217 12.799 1.00 95.25 325 ALA A C 1
ATOM 2511 O O . ALA A 1 325 ? -16.737 -5.954 13.997 1.00 95.25 325 ALA A O 1
ATOM 2512 N N . PHE A 1 326 ? -17.590 -5.969 11.918 1.00 97.00 326 PHE A N 1
ATOM 2513 C CA . PHE A 1 326 ? -18.792 -5.223 12.281 1.00 97.00 326 PHE A CA 1
ATOM 2514 C C . PHE A 1 326 ? -20.005 -5.654 11.458 1.00 97.00 326 PHE A C 1
ATOM 2516 O O . PHE A 1 326 ? -19.905 -5.860 10.250 1.00 97.00 326 PHE A O 1
ATOM 2523 N N . TYR A 1 327 ? -21.166 -5.791 12.102 1.00 97.88 327 TYR A N 1
ATOM 2524 C CA . TYR A 1 327 ? -22.426 -6.054 11.407 1.00 97.88 327 TYR A CA 1
ATOM 2525 C C . TYR A 1 327 ? -23.227 -4.760 11.295 1.00 97.88 327 TYR A C 1
ATOM 2527 O O . TYR A 1 327 ? -23.652 -4.195 12.302 1.00 97.88 327 TYR A O 1
ATOM 2535 N N . TYR A 1 328 ? -23.436 -4.289 10.069 1.00 97.12 328 TYR A N 1
ATOM 2536 C CA . TYR A 1 328 ? -24.103 -3.020 9.802 1.00 97.12 328 TYR A CA 1
ATOM 2537 C C . TYR A 1 328 ? -24.836 -3.069 8.463 1.00 97.12 328 TYR A C 1
ATOM 2539 O O . TYR A 1 328 ? -24.398 -3.724 7.522 1.00 97.12 328 TYR A O 1
ATOM 2547 N N . GLY A 1 329 ? -25.989 -2.402 8.369 1.00 95.06 329 GLY A N 1
ATOM 2548 C CA . GLY A 1 329 ? -26.738 -2.316 7.109 1.00 95.06 329 GLY A CA 1
ATOM 2549 C C . GLY A 1 329 ? -27.112 -3.673 6.491 1.00 95.06 329 GLY A C 1
ATOM 2550 O O . GLY A 1 329 ? -27.192 -3.783 5.271 1.00 95.06 329 GLY A O 1
ATOM 2551 N N . GLY A 1 330 ? -27.302 -4.715 7.313 1.00 97.00 330 GLY A N 1
ATOM 2552 C CA . GLY A 1 330 ? -27.649 -6.064 6.849 1.00 97.00 330 GLY A CA 1
ATOM 2553 C C . GLY A 1 330 ? -26.478 -6.892 6.306 1.00 97.00 330 GLY A C 1
ATOM 2554 O O . GLY A 1 330 ? -26.716 -7.919 5.674 1.00 97.00 330 GLY A O 1
ATOM 2555 N N . ARG A 1 331 ? -25.228 -6.455 6.508 1.00 97.81 331 ARG A N 1
ATOM 2556 C CA . ARG A 1 331 ? -24.019 -7.145 6.037 1.00 97.81 331 ARG A CA 1
ATOM 2557 C C . ARG A 1 331 ? -22.985 -7.259 7.155 1.00 97.81 331 ARG A C 1
ATOM 2559 O O . ARG A 1 331 ? -22.892 -6.403 8.032 1.00 97.81 331 ARG A O 1
ATOM 2566 N N . TYR A 1 332 ? -22.195 -8.321 7.099 1.00 98.50 332 TYR A N 1
ATOM 2567 C CA . TYR A 1 332 ? -20.967 -8.468 7.867 1.00 98.50 332 TYR A CA 1
ATOM 2568 C C . TYR A 1 332 ? -19.831 -7.779 7.129 1.00 98.50 332 TYR A C 1
ATOM 2570 O O . TYR A 1 332 ? -19.670 -7.979 5.927 1.00 98.50 332 TYR A O 1
ATOM 2578 N N . HIS A 1 333 ? -19.039 -7.003 7.850 1.00 98.12 333 HIS A N 1
ATOM 2579 C CA . HIS A 1 333 ? -17.883 -6.293 7.333 1.00 98.12 333 HIS A CA 1
ATOM 2580 C C . HIS A 1 333 ? -16.623 -6.760 8.053 1.00 98.12 333 HIS A C 1
ATOM 2582 O O . HIS A 1 333 ? -16.663 -7.027 9.252 1.00 98.12 333 HIS A O 1
ATOM 2588 N N . VAL A 1 334 ? -15.518 -6.863 7.321 1.00 97.44 334 VAL A N 1
ATOM 2589 C CA . VAL A 1 334 ? -14.178 -7.083 7.873 1.00 97.44 334 VAL A CA 1
ATOM 2590 C C . VAL A 1 334 ? -13.168 -6.332 7.021 1.00 97.44 334 VAL A C 1
ATOM 2592 O O . VAL A 1 334 ? -13.373 -6.146 5.821 1.00 97.44 334 VAL A O 1
ATOM 2595 N N . PHE A 1 335 ? -12.091 -5.891 7.647 1.00 96.75 335 PHE A N 1
ATOM 2596 C CA . PHE A 1 335 ? -11.040 -5.112 7.023 1.00 96.75 335 PHE A CA 1
ATOM 2597 C C . PHE A 1 335 ? -9.705 -5.838 7.161 1.00 96.75 335 PHE A C 1
ATOM 2599 O O . PHE A 1 335 ? -9.523 -6.665 8.056 1.00 96.75 335 PHE A O 1
ATOM 2606 N N . SER A 1 336 ? -8.784 -5.562 6.248 1.00 94.38 336 SER A N 1
ATOM 2607 C CA . SER A 1 336 ? -7.404 -6.046 6.300 1.00 94.38 336 SER A CA 1
ATOM 2608 C C . SER A 1 336 ? -6.499 -5.042 5.600 1.00 94.38 336 SER A C 1
ATOM 2610 O O . SER A 1 336 ? -6.974 -4.120 4.948 1.00 94.38 336 SER A O 1
ATOM 2612 N N . TYR A 1 337 ? -5.191 -5.196 5.715 1.00 91.62 337 TYR A N 1
ATOM 2613 C CA . TYR A 1 337 ? -4.254 -4.256 5.119 1.00 91.62 337 TYR A CA 1
ATOM 2614 C C . TYR A 1 337 ? -4.219 -4.372 3.594 1.00 91.62 337 TYR A C 1
ATOM 2616 O O . TYR A 1 337 ? -4.086 -5.468 3.045 1.00 91.62 337 TYR A O 1
ATOM 2624 N N . HIS A 1 338 ? -4.288 -3.223 2.923 1.00 90.44 338 HIS A N 1
ATOM 2625 C CA . HIS A 1 338 ? -4.115 -3.125 1.482 1.00 90.44 338 HIS A CA 1
ATOM 2626 C C . HIS A 1 338 ? -2.635 -3.193 1.131 1.00 90.44 338 HIS A C 1
ATOM 2628 O O . HIS A 1 338 ? -1.921 -2.188 1.236 1.00 90.44 338 HIS A O 1
ATOM 2634 N N . SER A 1 339 ? -2.167 -4.384 0.741 1.00 85.44 339 SER A N 1
ATOM 2635 C CA . SER A 1 339 ? -0.876 -4.502 0.073 1.00 85.44 339 SER A CA 1
ATOM 2636 C C . SER A 1 339 ? -0.707 -5.724 -0.842 1.00 85.44 339 SER A C 1
ATOM 2638 O O . SER A 1 339 ? -0.941 -6.873 -0.455 1.00 85.44 339 SER A O 1
ATOM 2640 N N . ILE A 1 340 ? -0.183 -5.490 -2.053 1.00 82.44 340 ILE A N 1
ATOM 2641 C CA . ILE A 1 340 ? 0.336 -6.554 -2.936 1.00 82.44 340 ILE A CA 1
ATOM 2642 C C . ILE A 1 340 ? 1.718 -7.040 -2.500 1.00 82.44 340 ILE A C 1
ATOM 2644 O O . ILE A 1 340 ? 2.180 -8.093 -2.939 1.00 82.44 340 ILE A O 1
ATOM 2648 N N . ARG A 1 341 ? 2.388 -6.258 -1.656 1.00 73.62 341 ARG A N 1
ATOM 2649 C CA . ARG A 1 341 ? 3.727 -6.499 -1.130 1.00 73.62 341 ARG A CA 1
ATOM 2650 C C . ARG A 1 341 ? 3.547 -6.963 0.319 1.00 73.62 341 ARG A C 1
ATOM 2652 O O . ARG A 1 341 ? 2.575 -6.614 0.974 1.00 73.62 341 ARG A O 1
ATOM 2659 N N . TYR A 1 342 ? 4.447 -7.783 0.858 1.00 71.31 342 TYR A N 1
ATOM 2660 C CA . TYR A 1 342 ? 4.338 -8.205 2.263 1.00 71.31 342 TYR A CA 1
ATOM 2661 C C . TYR A 1 342 ? 4.783 -7.058 3.203 1.00 71.31 342 TYR A C 1
ATOM 2663 O O . TYR A 1 342 ? 5.813 -7.148 3.870 1.00 71.31 342 TYR A O 1
ATOM 2671 N N . THR A 1 343 ? 4.095 -5.912 3.152 1.00 74.06 343 THR A N 1
ATOM 2672 C CA . THR A 1 343 ? 4.459 -4.660 3.825 1.00 74.06 343 THR A CA 1
ATOM 2673 C C . THR A 1 343 ? 3.215 -3.889 4.253 1.00 74.06 343 THR A C 1
ATOM 2675 O O . THR A 1 343 ? 2.246 -3.815 3.510 1.00 74.06 343 THR A O 1
ATOM 2678 N N . LEU A 1 344 ? 3.270 -3.283 5.439 1.00 77.94 344 LEU A N 1
ATOM 2679 C CA . LEU A 1 344 ? 2.213 -2.404 5.951 1.00 77.94 344 LEU A CA 1
ATOM 2680 C C . LEU A 1 344 ? 2.519 -0.917 5.696 1.00 77.94 344 LEU A C 1
ATOM 2682 O O . LEU A 1 344 ? 1.768 -0.026 6.085 1.00 77.94 344 LEU A O 1
ATOM 2686 N N . LYS A 1 345 ? 3.652 -0.611 5.050 1.00 76.69 345 LYS A N 1
ATOM 2687 C CA . LYS A 1 345 ? 4.060 0.770 4.784 1.00 76.69 345 LYS A CA 1
ATOM 2688 C C . LYS A 1 345 ? 3.100 1.396 3.771 1.00 76.69 345 LYS A C 1
ATOM 2690 O O . LYS A 1 345 ? 2.987 0.912 2.648 1.00 76.69 345 LYS A O 1
ATOM 2695 N N . TYR A 1 346 ? 2.488 2.512 4.155 1.00 81.62 346 TYR A N 1
ATOM 2696 C CA . TYR A 1 346 ? 1.475 3.263 3.400 1.00 81.62 346 TYR A CA 1
ATOM 2697 C C . TYR A 1 346 ? 0.143 2.542 3.228 1.00 81.62 346 TYR A C 1
ATOM 2699 O O . TYR A 1 346 ? -0.687 2.981 2.428 1.00 81.62 346 TYR A O 1
ATOM 2707 N N . SER A 1 347 ? -0.083 1.475 3.993 1.00 87.44 347 SER A N 1
ATOM 2708 C CA . SER A 1 347 ? -1.269 0.651 3.831 1.00 87.44 347 SER A CA 1
ATOM 2709 C C . SER A 1 347 ? -2.509 1.362 4.360 1.00 87.44 347 SER A C 1
ATOM 2711 O O . SER A 1 347 ? -2.608 1.733 5.529 1.00 87.44 347 SER A O 1
ATOM 2713 N N . SER A 1 348 ? -3.447 1.558 3.438 1.00 93.19 348 SER A N 1
ATOM 2714 C CA . SER A 1 348 ? -4.868 1.747 3.728 1.00 93.19 348 SER A CA 1
ATOM 2715 C C . SER A 1 348 ? -5.489 0.392 4.090 1.00 93.19 348 SER A C 1
ATOM 2717 O O . SER A 1 348 ? -4.802 -0.632 4.035 1.00 93.19 348 SER A O 1
ATOM 2719 N N . LEU A 1 349 ? -6.777 0.359 4.426 1.00 95.12 349 LEU A N 1
ATOM 2720 C CA . LEU A 1 349 ? -7.464 -0.899 4.719 1.00 95.12 349 LEU A CA 1
ATOM 2721 C C . LEU A 1 349 ? -8.359 -1.335 3.554 1.00 95.12 349 LEU A C 1
ATOM 2723 O O . LEU A 1 349 ? -9.237 -0.593 3.119 1.00 95.12 349 LEU A O 1
ATOM 2727 N N . ASP A 1 350 ? -8.144 -2.549 3.057 1.00 95.62 350 ASP A N 1
ATOM 2728 C CA . ASP A 1 350 ? -9.110 -3.238 2.212 1.00 95.62 350 ASP A CA 1
ATOM 2729 C C . ASP A 1 350 ? -10.357 -3.574 3.019 1.00 95.62 350 ASP A C 1
ATOM 2731 O O . ASP A 1 350 ? -10.275 -4.044 4.155 1.00 95.62 350 ASP A O 1
ATOM 2735 N N . HIS A 1 351 ? -11.513 -3.358 2.400 1.00 97.06 351 HIS A N 1
ATOM 2736 C CA . HIS A 1 351 ? -12.823 -3.577 2.993 1.00 97.06 351 HIS A CA 1
ATOM 2737 C C . HIS A 1 351 ? -13.506 -4.761 2.318 1.00 97.06 351 HIS A C 1
ATOM 2739 O O . HIS A 1 351 ? -13.606 -4.833 1.093 1.00 97.06 351 HIS A O 1
ATOM 2745 N N . TYR A 1 352 ? -14.027 -5.679 3.120 1.00 97.25 352 TYR A N 1
ATOM 2746 C CA . TYR A 1 352 ? -14.786 -6.832 2.662 1.00 97.25 352 TYR A CA 1
ATOM 2747 C C . TYR A 1 352 ? -16.171 -6.816 3.281 1.00 97.25 352 TYR A C 1
ATOM 2749 O O . TYR A 1 352 ? -16.321 -6.554 4.474 1.00 97.25 352 TYR A O 1
ATOM 2757 N N . ALA A 1 353 ? -17.184 -7.142 2.482 1.00 97.62 353 ALA A N 1
ATOM 2758 C CA . ALA A 1 353 ? -18.544 -7.330 2.967 1.00 97.62 353 ALA A CA 1
ATOM 2759 C C . ALA A 1 353 ? -19.092 -8.701 2.566 1.00 97.62 353 ALA A C 1
ATOM 2761 O O . ALA A 1 353 ? -18.795 -9.213 1.483 1.00 97.62 353 ALA A O 1
ATOM 2762 N N . SER A 1 354 ? -19.918 -9.280 3.432 1.00 97.75 354 SER A N 1
ATOM 2763 C CA . SER A 1 354 ? -20.589 -10.556 3.207 1.00 97.75 354 SER A CA 1
ATOM 2764 C C . SER A 1 354 ? -22.010 -10.538 3.776 1.00 97.75 354 SER A C 1
ATOM 2766 O O . SER A 1 354 ? -22.227 -9.984 4.854 1.00 97.75 354 SER A O 1
ATOM 2768 N N . PRO A 1 355 ? -22.995 -11.147 3.095 1.00 97.75 355 PRO A N 1
ATOM 2769 C CA . PRO A 1 355 ? -24.328 -11.323 3.660 1.00 97.75 355 PRO A CA 1
ATOM 2770 C C . PRO A 1 355 ? -24.392 -12.449 4.708 1.00 97.75 355 PRO A C 1
ATOM 2772 O O . PRO A 1 355 ? -25.353 -12.503 5.468 1.00 97.75 355 PRO A O 1
ATOM 2775 N N . ASP A 1 356 ? -23.411 -13.358 4.743 1.00 97.44 356 ASP A N 1
ATOM 2776 C CA . ASP A 1 356 ? -23.523 -14.644 5.448 1.00 97.44 356 ASP A CA 1
ATOM 2777 C C . ASP A 1 356 ? -22.209 -15.176 6.055 1.00 97.44 356 ASP A C 1
ATOM 2779 O O . ASP A 1 356 ? -22.148 -16.338 6.450 1.00 97.44 356 ASP A O 1
ATOM 2783 N N . LEU A 1 357 ? -21.164 -14.342 6.133 1.00 96.75 357 LEU A N 1
ATOM 2784 C CA . LEU A 1 357 ? -19.799 -14.684 6.573 1.00 96.75 357 LEU A CA 1
ATOM 2785 C C . LEU A 1 357 ? -19.047 -15.686 5.672 1.00 96.75 357 LEU A C 1
ATOM 2787 O O . LEU A 1 357 ? -17.915 -16.056 5.991 1.00 96.75 357 LEU A O 1
ATOM 2791 N N . LEU A 1 358 ? -19.620 -16.085 4.531 1.00 94.44 358 LEU A N 1
ATOM 2792 C CA . LEU A 1 358 ? -19.025 -17.046 3.595 1.00 94.44 358 LEU A CA 1
ATOM 2793 C C . LEU A 1 358 ? -18.752 -16.417 2.226 1.00 94.44 358 LEU A C 1
ATOM 2795 O O . LEU A 1 358 ? -17.657 -16.554 1.679 1.00 94.44 358 LEU A O 1
ATOM 2799 N N . HIS A 1 359 ? -19.729 -15.702 1.670 1.00 94.31 359 HIS A N 1
ATOM 2800 C CA . HIS A 1 359 ? -19.629 -15.093 0.347 1.00 94.31 359 HIS A CA 1
ATOM 2801 C C . HIS A 1 359 ? -19.142 -13.650 0.466 1.00 94.31 359 HIS A C 1
ATOM 2803 O O . HIS A 1 359 ? -19.929 -12.730 0.688 1.00 94.31 359 HIS A O 1
ATOM 2809 N N . TRP A 1 360 ? -17.831 -13.453 0.340 1.00 95.69 360 TRP A N 1
ATOM 2810 C CA . TRP A 1 360 ? -17.194 -12.146 0.497 1.00 95.69 360 TRP A CA 1
ATOM 2811 C C . TRP A 1 360 ? -17.011 -11.408 -0.832 1.00 95.69 360 TRP A C 1
ATOM 2813 O O . TRP A 1 360 ? -16.653 -11.998 -1.853 1.00 95.69 360 TRP A O 1
ATOM 2823 N N . THR A 1 361 ? -17.219 -10.094 -0.799 1.00 95.25 361 THR A N 1
ATOM 2824 C CA . THR A 1 361 ? -16.971 -9.171 -1.914 1.00 95.25 361 THR A CA 1
ATOM 2825 C C . THR A 1 361 ? -16.049 -8.045 -1.460 1.00 95.25 361 THR A C 1
ATOM 2827 O O . THR A 1 361 ? -16.220 -7.526 -0.357 1.00 95.25 361 THR A O 1
ATOM 2830 N N . GLY A 1 362 ? -15.091 -7.667 -2.311 1.00 96.38 362 GLY A N 1
ATOM 2831 C CA . GLY A 1 362 ? -14.263 -6.480 -2.108 1.00 96.38 362 GLY A CA 1
ATOM 2832 C C . GLY A 1 362 ? -15.071 -5.195 -2.284 1.00 96.38 362 GLY A C 1
ATOM 2833 O O . GLY A 1 362 ? -15.753 -5.005 -3.292 1.00 96.38 362 GLY A O 1
ATOM 2834 N N . MET A 1 363 ? -14.974 -4.324 -1.293 1.00 97.75 363 MET A N 1
ATOM 2835 C CA . MET A 1 363 ? -15.624 -3.022 -1.191 1.00 97.75 363 MET A CA 1
ATOM 2836 C C . MET A 1 363 ? -14.568 -1.912 -1.352 1.00 97.75 363 MET A C 1
ATOM 2838 O O . MET A 1 363 ? -13.376 -2.221 -1.360 1.00 97.75 363 MET A O 1
ATOM 2842 N N . PRO A 1 364 ? -14.952 -0.630 -1.500 1.00 97.56 364 PRO A N 1
ATOM 2843 C CA . PRO A 1 364 ? -13.993 0.472 -1.533 1.00 97.56 364 PRO A CA 1
ATOM 2844 C C . PRO A 1 364 ? -12.956 0.402 -0.406 1.00 97.56 364 PRO A C 1
ATOM 2846 O O . PRO A 1 364 ? -13.320 0.242 0.754 1.00 97.56 364 PRO A O 1
ATOM 2849 N N . ILE A 1 365 ? -11.675 0.550 -0.754 1.00 95.81 365 ILE A N 1
ATOM 2850 C CA . ILE A 1 365 ? -10.575 0.666 0.216 1.00 95.81 365 ILE A CA 1
ATOM 2851 C C . ILE A 1 365 ? -10.892 1.831 1.164 1.00 95.81 365 ILE A C 1
ATOM 2853 O O . ILE A 1 365 ? -11.047 2.973 0.721 1.00 95.81 365 ILE A O 1
ATOM 2857 N N . ALA A 1 366 ? -11.011 1.544 2.458 1.00 94.81 366 ALA A N 1
ATOM 2858 C CA . ALA A 1 366 ? -11.409 2.506 3.472 1.00 94.81 366 ALA A CA 1
ATOM 2859 C C . ALA A 1 366 ? -11.053 2.000 4.883 1.00 94.81 366 ALA A C 1
ATOM 2861 O O . ALA A 1 366 ? -11.309 0.839 5.188 1.00 94.81 366 ALA A O 1
ATOM 2862 N N . PRO A 1 367 ? -10.542 2.858 5.785 1.00 94.94 367 PRO A N 1
ATOM 2863 C CA . PRO A 1 367 ? -10.023 4.203 5.536 1.00 94.94 367 PRO A CA 1
ATOM 2864 C C . PRO A 1 367 ? -8.766 4.207 4.647 1.00 94.94 367 PRO A C 1
ATOM 2866 O O . PRO A 1 367 ? -7.955 3.282 4.668 1.00 94.94 367 PRO A O 1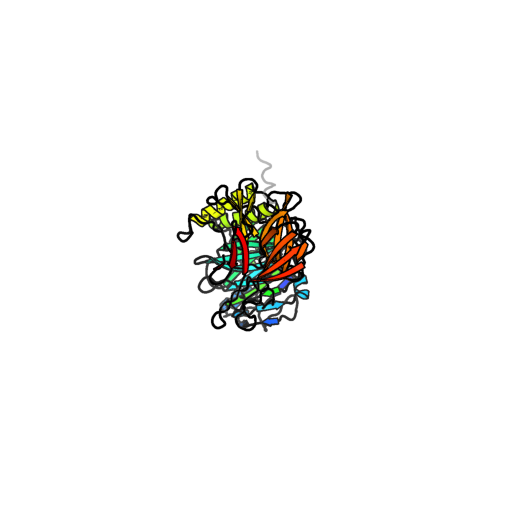
ATOM 2869 N N . MET A 1 368 ? -8.605 5.287 3.876 1.00 94.38 368 MET A N 1
ATOM 2870 C CA . MET A 1 368 ? -7.401 5.564 3.080 1.00 94.38 368 MET A CA 1
ATOM 2871 C C . MET A 1 368 ? -6.333 6.267 3.928 1.00 94.38 368 MET A C 1
ATOM 2873 O O . MET A 1 368 ? -6.693 7.013 4.823 1.00 94.38 368 MET A O 1
ATOM 2877 N N . THR A 1 369 ? -5.044 6.124 3.630 1.00 92.00 369 THR A N 1
ATOM 2878 C CA . THR A 1 369 ? -3.932 6.863 4.277 1.00 92.00 369 THR A CA 1
ATOM 2879 C C . THR A 1 369 ? -3.795 8.298 3.742 1.00 92.00 369 THR A C 1
ATOM 2881 O O . THR A 1 369 ? -2.789 8.666 3.138 1.00 92.00 369 THR A O 1
ATOM 2884 N N . ASP A 1 370 ? -4.847 9.106 3.879 1.00 91.06 370 ASP A N 1
ATOM 2885 C CA . ASP A 1 370 ? -5.000 10.409 3.214 1.00 91.06 370 ASP A CA 1
ATOM 2886 C C . ASP A 1 370 ? -4.924 11.633 4.143 1.00 91.06 370 ASP A C 1
ATOM 2888 O O . ASP A 1 370 ? -5.155 12.757 3.691 1.00 91.06 370 ASP A O 1
ATOM 2892 N N . SER A 1 371 ? -4.547 11.451 5.412 1.00 91.12 371 SER A N 1
ATOM 2893 C CA . SER A 1 371 ? -4.489 12.527 6.404 1.00 91.12 371 SER A CA 1
ATOM 2894 C C . SER A 1 371 ? -3.167 12.562 7.177 1.00 91.12 371 SER A C 1
ATOM 2896 O O . SER A 1 371 ? -2.446 11.575 7.286 1.00 91.12 371 SER A O 1
ATOM 2898 N N . ASP A 1 372 ? -2.847 13.696 7.799 1.00 90.25 372 ASP A N 1
ATOM 2899 C CA . ASP A 1 372 ? -1.596 13.853 8.558 1.00 90.25 372 ASP A CA 1
ATOM 2900 C C . ASP A 1 372 ? -1.471 12.907 9.767 1.00 90.25 372 ASP A C 1
ATOM 2902 O O . ASP A 1 372 ? -0.354 12.653 10.228 1.00 90.25 372 ASP A O 1
ATOM 2906 N N . CYS A 1 373 ? -2.593 12.381 10.269 1.00 92.75 373 CYS A N 1
ATOM 2907 C CA . CYS A 1 373 ? -2.622 11.437 11.384 1.00 92.75 373 CYS A CA 1
ATOM 2908 C C . CYS A 1 373 ? -2.392 9.973 10.970 1.00 92.75 373 CYS A C 1
ATOM 2910 O O . CYS A 1 373 ? -2.114 9.148 11.837 1.00 92.75 373 CYS A O 1
ATOM 2912 N N . ASP A 1 374 ? -2.434 9.656 9.670 1.00 92.44 374 ASP A N 1
ATOM 2913 C CA . ASP A 1 374 ? -2.340 8.278 9.169 1.00 92.44 374 ASP A CA 1
ATOM 2914 C C . ASP A 1 374 ? -1.574 8.099 7.844 1.00 92.44 374 ASP A C 1
ATOM 2916 O O . ASP A 1 374 ? -1.491 6.986 7.328 1.00 92.44 374 ASP A O 1
ATOM 2920 N N . VAL A 1 375 ? -0.968 9.160 7.300 1.00 87.38 375 VAL A N 1
ATOM 2921 C CA . VAL A 1 375 ? -0.300 9.165 5.982 1.00 87.38 375 VAL A CA 1
ATOM 2922 C C . VAL A 1 375 ? 0.770 8.077 5.808 1.00 87.38 375 VAL A C 1
ATOM 2924 O O . VAL A 1 375 ? 1.098 7.698 4.682 1.00 87.38 375 VAL A O 1
ATOM 2927 N N . PHE A 1 376 ? 1.345 7.570 6.902 1.00 85.44 376 PHE A N 1
ATOM 2928 C CA . PHE A 1 376 ? 2.355 6.524 6.828 1.00 85.44 376 PHE A CA 1
ATOM 2929 C C . PHE A 1 376 ? 1.775 5.115 6.905 1.00 85.44 376 PHE A C 1
ATOM 2931 O O . PHE A 1 376 ? 2.359 4.238 6.281 1.00 85.44 376 PHE A O 1
ATOM 2938 N N . CYS A 1 377 ? 0.690 4.881 7.645 1.00 88.94 377 CYS A N 1
ATOM 2939 C CA . CYS A 1 377 ? 0.019 3.583 7.763 1.00 88.94 377 CYS A CA 1
ATOM 2940 C C . CYS A 1 377 ? -1.255 3.721 8.610 1.00 88.94 377 CYS A C 1
ATOM 2942 O O . CYS A 1 377 ? -1.271 4.468 9.596 1.00 88.94 377 CYS A O 1
ATOM 2944 N N . ILE A 1 378 ? -2.280 2.938 8.274 1.00 93.50 378 ILE A N 1
ATOM 2945 C CA . ILE A 1 378 ? -3.395 2.628 9.166 1.00 93.50 378 ILE A CA 1
ATOM 2946 C C . ILE A 1 378 ? -3.217 1.196 9.657 1.00 93.50 378 ILE A C 1
ATOM 2948 O O . ILE A 1 378 ? -3.225 0.263 8.859 1.00 93.50 378 ILE A O 1
ATOM 2952 N N . TYR A 1 379 ? -3.047 1.047 10.970 1.00 91.81 379 TYR A N 1
ATOM 2953 C CA . TYR A 1 379 ? -3.027 -0.242 11.658 1.00 91.81 379 TYR A CA 1
ATOM 2954 C C . TYR A 1 379 ? -4.451 -0.682 11.995 1.00 91.81 379 TYR A C 1
ATOM 2956 O O . TYR A 1 379 ? -5.408 -0.275 11.331 1.00 91.81 379 TYR A O 1
ATOM 2964 N N . LEU A 1 380 ? -4.621 -1.523 13.013 1.00 91.31 380 LEU A N 1
ATOM 2965 C CA . LEU A 1 380 ? -5.943 -2.005 13.340 1.00 91.31 380 LEU A CA 1
ATOM 2966 C C . LEU A 1 380 ? -6.957 -0.909 13.604 1.00 91.31 380 LEU A C 1
ATOM 2968 O O . LEU A 1 380 ? -6.671 0.129 14.205 1.00 91.31 380 LEU A O 1
ATOM 2972 N N . LEU A 1 381 ? -8.179 -1.260 13.231 1.00 94.75 381 LEU A N 1
ATOM 2973 C CA . LEU A 1 381 ? -9.360 -0.450 13.355 1.00 94.75 381 LEU A CA 1
ATOM 2974 C C . LEU A 1 381 ? -10.449 -1.199 14.128 1.00 94.75 381 LEU A C 1
ATOM 2976 O O . LEU A 1 381 ? -10.647 -2.402 13.947 1.00 94.75 381 LEU A O 1
ATOM 2980 N N . ASN A 1 382 ? -11.185 -0.462 14.955 1.00 96.25 382 ASN A N 1
ATOM 2981 C CA . ASN A 1 382 ? -12.366 -0.931 15.664 1.00 96.25 382 ASN A CA 1
ATOM 2982 C C . ASN A 1 382 ? -13.564 -0.016 15.365 1.00 96.25 382 ASN A C 1
ATOM 2984 O O . ASN A 1 382 ? -13.448 1.205 15.471 1.00 96.25 382 ASN A O 1
ATOM 2988 N N . HIS A 1 383 ? -14.707 -0.602 14.996 1.00 97.38 383 HIS A N 1
ATOM 2989 C CA . HIS A 1 383 ? -15.958 0.126 14.753 1.00 97.38 383 HIS A CA 1
ATOM 2990 C C . HIS A 1 383 ? -16.904 0.060 15.940 1.00 97.38 383 HIS A C 1
ATOM 2992 O O . HIS A 1 383 ? -16.972 -0.948 16.643 1.00 97.38 383 HIS A O 1
ATOM 2998 N N . PHE A 1 384 ? -17.699 1.114 16.093 1.00 97.38 384 PHE A N 1
ATOM 2999 C CA . PHE A 1 384 ? -18.781 1.200 17.067 1.00 97.38 384 PHE A CA 1
ATOM 3000 C C . PHE A 1 384 ? -19.807 2.259 16.633 1.00 97.38 384 PHE A C 1
ATOM 3002 O O . PHE A 1 384 ? -19.546 3.071 15.743 1.00 97.38 384 PHE A O 1
ATOM 3009 N N . ILE A 1 385 ? -20.989 2.236 17.251 1.00 97.62 385 ILE A N 1
ATOM 3010 C CA . ILE A 1 385 ? -21.999 3.295 17.111 1.00 97.62 385 ILE A CA 1
ATOM 3011 C C . ILE A 1 385 ? -21.900 4.195 18.334 1.00 97.62 385 ILE A C 1
ATOM 3013 O O . ILE A 1 385 ? -21.989 3.681 19.447 1.00 97.62 385 ILE A O 1
ATOM 3017 N N . ASP A 1 386 ? -21.701 5.498 18.141 1.00 97.25 386 ASP A N 1
ATOM 3018 C CA . ASP A 1 386 ? -21.585 6.443 19.255 1.00 97.25 386 ASP A CA 1
ATOM 3019 C C . ASP A 1 386 ? -22.940 6.796 19.902 1.00 97.25 386 ASP A C 1
ATOM 3021 O O . ASP A 1 386 ? -24.006 6.357 19.465 1.00 97.25 386 ASP A O 1
ATOM 3025 N N . ASP A 1 387 ? -22.910 7.626 20.952 1.00 96.25 387 ASP A N 1
ATOM 3026 C CA . ASP A 1 387 ? -24.112 8.039 21.695 1.00 96.25 387 ASP A CA 1
ATOM 3027 C C . ASP A 1 387 ? -25.104 8.864 20.838 1.00 96.25 387 ASP A C 1
ATOM 3029 O O . ASP A 1 387 ? -26.253 9.063 21.239 1.00 96.25 387 ASP A O 1
ATOM 3033 N N . LYS A 1 388 ? -24.687 9.350 19.658 1.00 95.81 388 LYS A N 1
ATOM 3034 C CA . LYS A 1 388 ? -25.530 10.077 18.692 1.00 95.81 388 LYS A CA 1
ATOM 3035 C C . LYS A 1 388 ? -26.112 9.158 17.616 1.00 95.81 388 LYS A C 1
ATOM 3037 O O . LYS A 1 388 ? -26.967 9.600 16.851 1.00 95.81 388 LYS A O 1
ATOM 3042 N N . GLY A 1 389 ? -25.694 7.893 17.575 1.00 95.81 389 GLY A N 1
ATOM 3043 C CA . GLY A 1 389 ? -26.075 6.947 16.534 1.00 95.81 389 GLY A CA 1
ATOM 3044 C C . GLY A 1 389 ? -25.169 6.984 15.299 1.00 95.81 389 GLY A C 1
ATOM 3045 O O . GLY A 1 389 ? -25.498 6.329 14.309 1.00 95.81 389 GLY A O 1
ATOM 3046 N N . ASP A 1 390 ? -24.049 7.714 15.338 1.00 96.81 390 ASP A N 1
ATOM 3047 C CA . ASP A 1 390 ? -23.119 7.798 14.211 1.00 96.81 390 ASP A CA 1
ATOM 3048 C C . ASP A 1 390 ? -22.189 6.576 14.187 1.00 96.81 390 ASP A C 1
ATOM 3050 O O . ASP A 1 390 ? -21.712 6.108 15.226 1.00 96.81 390 ASP A O 1
ATOM 3054 N N . LEU A 1 391 ? -21.870 6.083 12.986 1.00 98.06 391 LEU A N 1
ATOM 3055 C CA . LEU A 1 391 ? -20.868 5.034 12.806 1.00 98.06 391 LEU A CA 1
ATOM 3056 C C . LEU A 1 391 ? -19.468 5.641 12.932 1.00 98.06 391 LEU A C 1
ATOM 3058 O O . LEU A 1 391 ? -19.029 6.444 12.100 1.00 98.06 391 LEU A O 1
ATOM 3062 N N . ARG A 1 392 ? -18.752 5.220 13.973 1.00 98.31 392 ARG A N 1
ATOM 3063 C CA . ARG A 1 392 ? -17.390 5.652 14.275 1.00 98.31 392 ARG A CA 1
ATOM 3064 C C . ARG A 1 392 ? -16.396 4.517 14.092 1.00 98.31 392 ARG A C 1
ATOM 3066 O O . ARG A 1 392 ? -16.732 3.335 14.179 1.00 98.31 392 ARG A O 1
ATOM 3073 N N . ALA A 1 393 ? -15.154 4.908 13.861 1.00 98.25 393 ALA A N 1
ATOM 3074 C CA . ALA A 1 393 ? -14.004 4.035 13.969 1.00 98.25 393 ALA A CA 1
ATOM 3075 C C . ALA A 1 393 ? -12.938 4.698 14.839 1.00 98.25 393 ALA A C 1
ATOM 3077 O O . ALA A 1 393 ? -12.646 5.879 14.651 1.00 98.25 393 ALA A O 1
ATOM 3078 N N . LEU A 1 394 ? -12.339 3.933 15.750 1.00 98.38 394 LEU A N 1
ATOM 3079 C CA . LEU A 1 394 ? -11.084 4.292 16.402 1.00 98.38 394 LEU A CA 1
ATOM 3080 C C . LEU A 1 394 ? -10.017 3.316 15.914 1.00 98.38 394 LEU A C 1
ATOM 3082 O O . LEU A 1 394 ? -10.210 2.101 15.973 1.00 98.38 394 LEU A O 1
ATOM 3086 N N . TYR A 1 395 ? -8.909 3.838 15.407 1.00 97.38 395 TYR A N 1
ATOM 3087 C CA . TYR A 1 395 ? -7.826 3.019 14.873 1.00 97.38 395 TYR A CA 1
ATOM 3088 C C . TYR A 1 395 ? -6.461 3.550 15.275 1.00 97.38 395 TYR A C 1
ATOM 3090 O O . TYR A 1 395 ? -6.304 4.704 15.672 1.00 97.38 395 TYR A O 1
ATOM 3098 N N . THR A 1 396 ? -5.447 2.702 15.156 1.00 96.06 396 THR A N 1
ATOM 3099 C CA . THR A 1 396 ? -4.060 3.136 15.290 1.00 96.06 396 THR A CA 1
ATOM 3100 C C . THR A 1 396 ? -3.579 3.754 13.977 1.00 96.06 396 THR A C 1
ATOM 3102 O O . THR A 1 396 ? -3.356 3.055 12.992 1.00 96.06 396 THR A O 1
ATOM 3105 N N . GLY A 1 397 ? -3.399 5.073 13.960 1.00 94.69 397 GLY A N 1
ATOM 3106 C CA . GLY A 1 397 ? -2.820 5.804 12.835 1.00 94.69 397 GLY A CA 1
ATOM 3107 C C . GLY A 1 397 ? -1.337 6.080 13.060 1.00 94.69 397 GLY A C 1
ATOM 3108 O O . GLY A 1 397 ? -0.946 6.585 14.117 1.00 94.69 397 GLY A O 1
ATOM 3109 N N . GLN A 1 398 ? -0.504 5.767 12.068 1.00 91.38 398 GLN A N 1
ATOM 3110 C CA . GLN A 1 398 ? 0.864 6.269 12.005 1.00 91.38 398 GLN A CA 1
ATOM 3111 C C . GLN A 1 398 ? 0.891 7.523 11.135 1.00 91.38 398 GLN A C 1
ATOM 3113 O O . GLN A 1 398 ? 0.826 7.465 9.905 1.00 91.38 398 GLN A O 1
ATOM 3118 N N . GLY A 1 399 ? 1.024 8.665 11.797 1.00 88.88 399 GLY A N 1
ATOM 3119 C CA . GLY A 1 399 ? 1.057 9.973 11.160 1.00 88.88 399 GLY A CA 1
ATOM 3120 C C . GLY A 1 399 ? 2.384 10.690 11.356 1.00 88.88 399 GLY A C 1
ATOM 3121 O O . GLY A 1 399 ? 3.354 10.145 11.892 1.00 88.88 399 GLY A O 1
ATOM 3122 N N . LYS A 1 400 ? 2.403 11.969 10.975 1.00 85.19 400 LYS A N 1
ATOM 3123 C CA . LYS A 1 400 ? 3.558 12.870 11.144 1.00 85.19 400 LYS A CA 1
ATOM 3124 C C . LYS A 1 400 ? 3.959 13.077 12.607 1.00 85.19 400 LYS A C 1
ATOM 3126 O O . LYS A 1 400 ? 5.116 13.368 12.883 1.00 85.19 400 LYS A O 1
ATOM 3131 N N . ASN A 1 401 ? 3.009 12.908 13.526 1.00 85.94 401 ASN A N 1
ATOM 3132 C CA . ASN A 1 401 ? 3.198 13.115 14.963 1.00 85.94 401 ASN A CA 1
ATOM 3133 C C . ASN A 1 401 ? 3.417 11.805 15.741 1.00 85.94 401 ASN A C 1
ATOM 3135 O O . ASN A 1 401 ? 3.348 11.812 16.965 1.00 85.94 401 ASN A O 1
ATOM 3139 N N . GLY A 1 402 ? 3.670 10.690 15.051 1.00 87.44 402 GLY A N 1
ATOM 3140 C CA . GLY A 1 402 ? 3.866 9.382 15.674 1.00 87.44 402 GLY A CA 1
ATOM 3141 C C . GLY A 1 402 ? 2.652 8.459 15.558 1.00 87.44 402 GLY A C 1
ATOM 3142 O O . GLY A 1 402 ? 1.738 8.696 14.765 1.00 87.44 402 GLY A O 1
ATOM 3143 N N . LYS A 1 403 ? 2.694 7.372 16.333 1.00 90.69 403 LYS A N 1
ATOM 3144 C CA . LYS A 1 403 ? 1.680 6.315 16.370 1.00 90.69 403 LYS A CA 1
ATOM 3145 C C . LYS A 1 403 ? 0.626 6.653 17.422 1.00 90.69 403 LYS A C 1
ATOM 3147 O O . LYS A 1 403 ? 0.927 6.659 18.613 1.00 90.69 403 LYS A O 1
ATOM 3152 N N . THR A 1 404 ? -0.587 6.966 16.984 1.00 95.12 404 THR A N 1
ATOM 3153 C CA . THR A 1 404 ? -1.634 7.551 17.839 1.00 95.12 404 THR A CA 1
ATOM 3154 C C . THR A 1 404 ? -2.996 6.910 17.594 1.00 95.12 404 THR A C 1
ATOM 3156 O O . THR A 1 404 ? -3.183 6.211 16.598 1.00 95.12 404 THR A O 1
ATOM 3159 N N . GLY A 1 405 ? -3.949 7.121 18.505 1.00 97.44 405 GLY A N 1
ATOM 3160 C CA . GLY A 1 405 ? -5.336 6.697 18.302 1.00 97.44 405 GLY A CA 1
ATOM 3161 C C . GLY A 1 405 ? -6.105 7.775 17.553 1.00 97.44 405 GLY A C 1
ATOM 3162 O O . GLY A 1 405 ? -6.187 8.916 18.019 1.00 97.44 405 GLY A O 1
ATOM 3163 N N . VAL A 1 406 ? -6.635 7.413 16.391 1.00 98.38 406 VAL A N 1
ATOM 3164 C CA . VAL A 1 406 ? -7.338 8.300 15.465 1.00 98.38 406 VAL A CA 1
ATOM 3165 C C . VAL A 1 406 ? -8.814 7.946 15.461 1.00 98.38 406 VAL A C 1
ATOM 3167 O O . VAL A 1 406 ? -9.176 6.805 15.168 1.00 98.38 406 VAL A O 1
ATOM 3170 N N . LEU A 1 407 ? -9.652 8.928 15.786 1.00 98.56 407 LEU A N 1
ATOM 3171 C CA . LEU A 1 407 ? -11.099 8.830 15.658 1.00 98.56 407 LEU A CA 1
ATOM 3172 C C . LEU A 1 407 ? -11.497 9.269 14.249 1.00 98.56 407 LEU A C 1
ATOM 3174 O O . LEU A 1 407 ? -10.952 10.235 13.714 1.00 98.56 407 LEU A O 1
ATOM 3178 N N . ALA A 1 408 ? -12.444 8.556 13.651 1.00 98.12 408 ALA A N 1
ATOM 3179 C CA . ALA A 1 408 ? -13.013 8.890 12.357 1.00 98.12 408 ALA A CA 1
ATOM 3180 C C . ALA A 1 408 ? -14.496 8.523 12.292 1.00 98.12 408 ALA A C 1
ATOM 3182 O O . ALA A 1 408 ? -14.995 7.694 13.060 1.00 98.12 408 ALA A O 1
ATOM 3183 N N . ARG A 1 409 ? -15.206 9.122 11.336 1.00 97.56 409 ARG A N 1
ATOM 3184 C CA . ARG A 1 409 ? -16.637 8.900 11.106 1.00 97.56 409 ARG A CA 1
ATOM 3185 C C . ARG A 1 409 ? -16.899 8.387 9.701 1.00 97.56 409 ARG A C 1
ATOM 3187 O O . ARG A 1 409 ? -16.304 8.890 8.749 1.00 97.56 409 ARG A O 1
ATOM 3194 N N . SER A 1 410 ? -17.832 7.450 9.565 1.00 97.44 410 SER A N 1
ATOM 3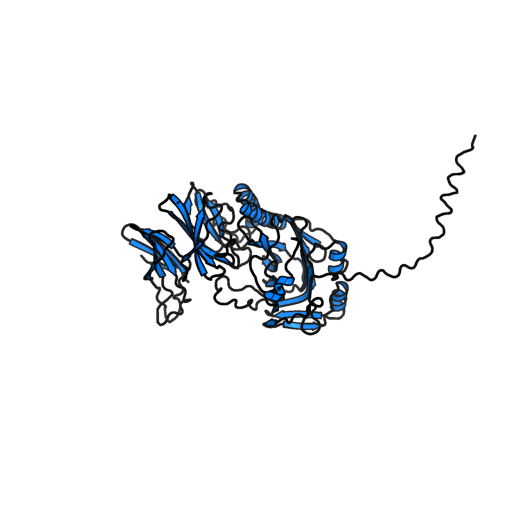195 C CA . SER A 1 410 ? -18.390 7.081 8.264 1.00 97.44 410 SER A CA 1
ATOM 3196 C C . SER A 1 410 ? -19.869 7.443 8.187 1.00 97.44 410 SER A C 1
ATOM 3198 O O . SER A 1 410 ? -20.667 6.994 9.004 1.00 97.44 410 SER A O 1
ATOM 3200 N N . ASP A 1 411 ? -20.223 8.222 7.165 1.00 95.94 411 ASP A N 1
ATOM 3201 C CA . ASP A 1 411 ? -21.603 8.637 6.876 1.00 95.94 411 ASP A CA 1
ATOM 3202 C C . ASP A 1 411 ? -22.206 7.865 5.683 1.00 95.94 411 ASP A C 1
ATOM 3204 O O . ASP A 1 411 ? -23.347 8.100 5.291 1.00 95.94 411 ASP A O 1
ATOM 3208 N N . ASP A 1 412 ? -21.435 6.961 5.069 1.00 95.88 412 ASP A N 1
ATOM 3209 C CA . ASP A 1 412 ? -21.771 6.277 3.815 1.00 95.88 412 ASP A CA 1
ATOM 3210 C C . ASP A 1 412 ? -21.686 4.747 3.917 1.00 95.88 412 ASP A C 1
ATOM 3212 O O . ASP A 1 412 ? -21.533 4.057 2.913 1.00 95.88 412 ASP A O 1
ATOM 3216 N N . GLY A 1 413 ? -21.822 4.199 5.128 1.00 94.88 413 GLY A N 1
ATOM 3217 C CA . GLY A 1 413 ? -21.846 2.750 5.342 1.00 94.88 413 GLY A CA 1
ATOM 3218 C C . GLY A 1 413 ? -20.475 2.091 5.191 1.00 94.88 413 GLY A C 1
ATOM 3219 O O . GLY A 1 413 ? -20.384 0.980 4.670 1.00 94.88 413 GLY A O 1
ATOM 3220 N N . MET A 1 414 ? -19.429 2.766 5.678 1.00 96.88 414 MET A N 1
ATOM 3221 C CA . MET A 1 414 ? -18.026 2.331 5.679 1.00 96.88 414 MET A CA 1
ATOM 3222 C C . MET A 1 414 ? -17.336 2.348 4.310 1.00 96.88 414 MET A C 1
ATOM 3224 O O . MET A 1 414 ? -16.251 1.794 4.175 1.00 96.88 414 MET A O 1
ATOM 3228 N N . LEU A 1 415 ? -17.919 3.014 3.307 1.00 96.38 415 LEU A N 1
ATOM 3229 C CA . LEU A 1 415 ? -17.268 3.206 2.004 1.00 96.38 415 LEU A CA 1
ATOM 3230 C C . LEU A 1 415 ? -16.187 4.294 2.062 1.00 96.38 415 LEU A C 1
ATOM 3232 O O . LEU A 1 415 ? -15.291 4.332 1.220 1.00 96.38 415 LEU A O 1
ATOM 3236 N N . SER A 1 416 ? -16.276 5.202 3.034 1.00 95.44 416 SER A N 1
ATOM 3237 C CA . SER A 1 416 ? -15.230 6.161 3.358 1.00 95.44 416 SER A CA 1
ATOM 3238 C C . SER A 1 416 ? -15.270 6.598 4.823 1.00 95.44 416 SER A C 1
ATOM 3240 O O . SER A 1 416 ? -16.253 6.389 5.540 1.00 95.44 416 SER A O 1
ATOM 3242 N N . TYR A 1 417 ? -14.177 7.234 5.251 1.00 95.81 417 TYR A N 1
ATOM 3243 C CA . TYR A 1 417 ? -14.027 7.815 6.580 1.00 95.81 417 TYR A CA 1
ATOM 3244 C C . TYR A 1 417 ? -13.603 9.273 6.469 1.00 95.81 417 TYR A C 1
ATOM 3246 O O . TYR A 1 417 ? -12.705 9.617 5.701 1.00 95.81 417 TYR A O 1
ATOM 3254 N N . THR A 1 418 ? -14.259 10.122 7.247 1.00 94.69 418 THR A N 1
ATOM 3255 C CA . THR A 1 418 ? -14.024 11.564 7.332 1.00 94.69 418 THR A CA 1
ATOM 3256 C C . THR A 1 418 ? -13.797 11.961 8.789 1.00 94.69 418 THR A C 1
ATOM 3258 O O . THR A 1 418 ? -13.826 11.103 9.672 1.00 94.69 418 THR A O 1
ATOM 3261 N N . ASP A 1 419 ? -13.546 13.250 9.036 1.00 95.31 419 ASP A N 1
ATOM 3262 C CA . ASP A 1 419 ? -13.351 13.795 10.389 1.00 95.31 419 ASP A CA 1
ATOM 3263 C C . ASP A 1 419 ? -12.229 13.092 11.170 1.00 95.31 419 ASP A C 1
ATOM 3265 O O . ASP A 1 419 ? -12.333 12.822 12.361 1.00 95.31 419 ASP A O 1
ATOM 3269 N N . LYS A 1 420 ? -11.147 12.748 10.467 1.00 96.62 420 LYS A N 1
ATOM 3270 C CA . LYS A 1 420 ? -10.003 12.054 11.052 1.00 96.62 420 LYS A CA 1
ATOM 3271 C C . LYS A 1 420 ? -9.189 12.998 11.921 1.00 96.62 420 LYS A C 1
ATOM 3273 O O . LYS A 1 420 ? -8.635 13.979 11.417 1.00 96.62 420 LYS A O 1
ATOM 3278 N N . HIS A 1 421 ? -9.070 12.680 13.202 1.00 97.44 421 HIS A N 1
ATOM 3279 C CA . HIS A 1 421 ? -8.223 13.430 14.120 1.00 97.44 421 HIS A CA 1
ATOM 3280 C C . HIS A 1 421 ? -7.737 12.561 15.285 1.00 97.44 421 HIS A C 1
ATOM 3282 O O . HIS A 1 421 ? -8.355 11.570 15.671 1.00 97.44 421 HIS A O 1
ATOM 3288 N N . THR A 1 422 ? -6.581 12.923 15.839 1.00 97.94 422 THR A N 1
ATOM 3289 C CA . THR A 1 422 ? -5.966 12.191 16.949 1.00 97.94 422 THR A CA 1
ATOM 3290 C C . THR A 1 422 ? -6.657 12.504 18.280 1.00 97.94 422 THR A C 1
ATOM 3292 O O . THR A 1 422 ? -6.641 13.658 18.715 1.00 97.94 422 THR A O 1
ATOM 3295 N N . VAL A 1 423 ? -7.130 11.463 18.972 1.00 98.12 423 VAL A N 1
ATOM 3296 C CA . VAL A 1 423 ? -7.752 11.535 20.312 1.00 98.12 423 VAL A CA 1
ATOM 3297 C C . VAL A 1 423 ? -6.897 10.881 21.412 1.00 98.12 423 VAL A C 1
ATOM 3299 O O . VAL A 1 423 ? -6.937 11.311 22.561 1.00 98.12 423 VAL A O 1
ATOM 3302 N N . LEU A 1 424 ? -6.028 9.920 21.067 1.00 96.81 424 LEU A N 1
ATOM 3303 C CA . LEU A 1 424 ? -5.042 9.307 21.978 1.00 96.81 424 LEU A CA 1
ATOM 3304 C C . LEU A 1 424 ? -3.625 9.641 21.506 1.00 96.81 424 LEU A C 1
ATOM 3306 O O . LEU A 1 424 ? -3.087 8.995 20.608 1.00 96.81 424 LEU A O 1
ATOM 3310 N N . LYS A 1 425 ? -3.039 10.697 22.080 1.00 93.00 425 LYS A N 1
ATOM 3311 C CA . LYS A 1 425 ? -1.791 11.316 21.589 1.00 93.00 425 LYS A CA 1
ATOM 3312 C C . LYS A 1 425 ? -0.513 10.660 22.102 1.00 93.00 425 LYS A C 1
ATOM 3314 O O . LYS A 1 425 ? 0.522 10.811 21.465 1.00 93.00 425 LYS A O 1
ATOM 3319 N N . GLU A 1 426 ? -0.568 9.992 23.252 1.00 90.38 426 GLU A N 1
ATOM 3320 C CA . GLU A 1 426 ? 0.625 9.415 23.882 1.00 90.38 426 GLU A CA 1
ATOM 3321 C C . GLU A 1 426 ? 1.045 8.112 23.202 1.00 90.38 426 GLU A C 1
ATOM 3323 O O . GLU A 1 426 ? 2.189 7.971 22.781 1.00 90.38 426 GLU A O 1
ATOM 3328 N N . TYR A 1 427 ? 0.110 7.173 23.073 1.00 92.31 427 TYR A N 1
ATOM 3329 C CA . TYR A 1 427 ? 0.264 5.950 22.298 1.00 92.31 427 TYR A CA 1
ATOM 3330 C C . TYR A 1 427 ? -1.116 5.359 21.998 1.00 92.31 427 TYR A C 1
ATOM 3332 O O . TYR A 1 427 ? -2.086 5.599 22.716 1.00 92.31 427 TYR A O 1
ATOM 3340 N N . HIS A 1 428 ? -1.192 4.551 20.946 1.00 94.06 428 HIS A N 1
ATOM 3341 C CA . HIS A 1 428 ? -2.293 3.621 20.717 1.00 94.06 428 HIS A CA 1
ATOM 3342 C C . HIS A 1 428 ? -1.782 2.474 19.853 1.00 94.06 428 HIS A C 1
ATOM 3344 O O . HIS A 1 428 ? -1.146 2.698 18.821 1.00 94.06 428 HIS A O 1
ATOM 3350 N N . HIS A 1 429 ? -2.067 1.246 20.251 1.00 92.94 429 HIS A N 1
ATOM 3351 C CA . HIS A 1 429 ? -1.695 0.048 19.519 1.00 92.94 429 HIS A CA 1
ATOM 3352 C C . HIS A 1 429 ? -2.833 -0.957 19.624 1.00 92.94 429 HIS A C 1
ATOM 3354 O O . HIS A 1 429 ? -3.030 -1.588 20.665 1.00 92.94 429 HIS A O 1
ATOM 3360 N N . ASP A 1 430 ? -3.567 -1.060 18.520 1.00 92.62 430 ASP A N 1
ATOM 3361 C CA . ASP A 1 430 ? -4.550 -2.100 18.258 1.00 92.62 430 ASP A CA 1
ATOM 3362 C C . ASP A 1 430 ? -5.772 -2.117 19.178 1.00 92.62 430 ASP A C 1
ATOM 3364 O O . ASP A 1 430 ? -6.304 -3.176 19.507 1.00 92.62 430 ASP A O 1
ATOM 3368 N N . GLY A 1 431 ? -6.212 -0.940 19.622 1.00 93.50 431 GLY A N 1
ATOM 3369 C CA . GLY A 1 431 ? -7.209 -0.868 20.675 1.00 93.50 431 GLY A CA 1
ATOM 3370 C C . GLY A 1 431 ? -8.626 -1.310 20.301 1.00 93.50 431 GLY A C 1
ATOM 3371 O O . GLY A 1 431 ? -9.051 -1.255 19.145 1.00 93.50 431 GLY A O 1
ATOM 3372 N N . HIS A 1 432 ? -9.375 -1.708 21.329 1.00 96.12 432 HIS A N 1
ATOM 3373 C CA . HIS A 1 432 ? -10.774 -2.119 21.246 1.00 96.12 432 HIS A CA 1
ATOM 3374 C C . HIS A 1 432 ? -11.655 -1.207 22.099 1.00 96.12 432 HIS A C 1
ATOM 3376 O O . HIS A 1 432 ? -11.513 -1.172 23.325 1.00 96.12 432 HIS A O 1
ATOM 3382 N N . VAL A 1 433 ? -12.570 -0.485 21.444 1.00 97.12 433 VAL A N 1
ATOM 3383 C CA . VAL A 1 433 ? -13.476 0.481 22.070 1.00 97.12 433 VAL A CA 1
ATOM 3384 C C . VAL A 1 433 ? -14.776 -0.191 22.477 1.00 97.12 433 VAL A C 1
ATOM 3386 O O . VAL A 1 433 ? -15.365 -0.960 21.719 1.00 97.12 433 VAL A O 1
ATOM 3389 N N . PHE A 1 434 ? -15.270 0.150 23.662 1.00 95.94 434 PHE A N 1
ATOM 3390 C CA . PHE A 1 434 ? -16.580 -0.276 24.133 1.00 95.94 434 PHE A CA 1
ATOM 3391 C C . PHE A 1 434 ? -17.213 0.761 25.062 1.00 95.94 434 PHE A C 1
ATOM 3393 O O . PHE A 1 434 ? -16.544 1.579 25.697 1.00 95.94 434 PHE A O 1
ATOM 3400 N N . ARG A 1 435 ? -18.542 0.714 25.150 1.00 95.12 435 ARG A N 1
ATOM 3401 C CA . ARG A 1 435 ? -19.336 1.532 26.067 1.00 95.12 435 ARG A CA 1
ATOM 3402 C C . ARG A 1 435 ? -19.612 0.743 27.341 1.00 95.12 435 ARG A C 1
ATOM 3404 O O . ARG A 1 435 ? -20.079 -0.390 27.263 1.00 95.12 435 ARG A O 1
ATOM 3411 N N . HIS A 1 436 ? -19.395 1.347 28.507 1.00 93.06 436 HIS A N 1
ATOM 3412 C CA . HIS A 1 436 ? -19.809 0.758 29.780 1.00 93.06 436 HIS A CA 1
ATOM 3413 C C . HIS A 1 436 ? -20.330 1.845 30.729 1.00 93.06 436 HIS A C 1
ATOM 3415 O O . HIS A 1 436 ? -19.651 2.836 30.986 1.00 93.06 436 HIS A O 1
ATOM 3421 N N . GLY A 1 437 ? -21.555 1.683 31.239 1.00 93.62 437 GLY A N 1
ATOM 3422 C CA . GLY A 1 437 ? -22.191 2.686 32.100 1.00 93.62 437 GLY A CA 1
ATOM 3423 C C . GLY A 1 437 ? -22.405 4.020 31.380 1.00 93.62 437 GLY A C 1
ATOM 3424 O O . GLY A 1 437 ? -23.054 4.065 30.340 1.00 93.62 437 GLY A O 1
ATOM 3425 N N . ASP A 1 438 ? -21.845 5.107 31.907 1.00 95.62 438 ASP A N 1
ATOM 3426 C CA . ASP A 1 438 ? -21.909 6.472 31.366 1.00 95.62 438 ASP A CA 1
ATOM 3427 C C . ASP A 1 438 ? -20.613 6.923 30.660 1.00 95.62 438 ASP A C 1
ATOM 3429 O O . ASP A 1 438 ? -20.598 8.014 30.094 1.00 95.62 438 ASP A O 1
ATOM 3433 N N . ARG A 1 439 ? -19.589 6.059 30.571 1.00 97.88 439 ARG A N 1
ATOM 3434 C CA . ARG A 1 439 ? -18.322 6.332 29.876 1.00 97.88 439 ARG A CA 1
ATOM 3435 C C . ARG A 1 439 ? -18.035 5.406 28.686 1.00 97.88 439 ARG A C 1
ATOM 3437 O O . ARG A 1 439 ? -18.564 4.294 28.560 1.00 97.88 439 ARG A O 1
ATOM 3444 N N . TRP A 1 440 ? -17.157 5.886 27.819 1.00 98.50 440 TRP A N 1
ATOM 3445 C CA . TRP A 1 440 ? -16.466 5.118 26.792 1.00 98.50 440 TRP A CA 1
ATOM 3446 C C . TRP A 1 440 ? -15.142 4.599 27.333 1.00 98.50 440 TRP A C 1
ATOM 3448 O O . TRP A 1 440 ? -14.490 5.261 28.140 1.00 98.50 440 TRP A O 1
ATOM 3458 N N . TYR A 1 441 ? -14.739 3.426 26.865 1.00 98.00 441 TYR A N 1
ATOM 3459 C CA . TYR A 1 441 ? -13.477 2.799 27.212 1.00 98.00 441 TYR A CA 1
ATOM 3460 C C . TYR A 1 441 ? -12.771 2.315 25.955 1.00 98.00 441 TYR A C 1
ATOM 3462 O O . TYR A 1 441 ? -13.421 1.942 24.982 1.00 98.00 441 TYR A O 1
ATOM 3470 N N . THR A 1 442 ? -11.444 2.297 25.993 1.00 97.62 442 THR A N 1
ATOM 3471 C CA . THR A 1 442 ? -10.635 1.530 25.050 1.00 97.62 442 THR A CA 1
ATOM 3472 C C . THR A 1 442 ? -9.568 0.774 25.818 1.00 97.62 442 THR A C 1
ATOM 3474 O O . THR A 1 442 ? -8.993 1.297 26.777 1.00 97.62 442 THR A O 1
ATOM 3477 N N . ILE A 1 443 ? -9.317 -0.466 25.418 1.00 97.06 443 ILE A N 1
ATOM 3478 C CA . ILE A 1 443 ? -8.124 -1.197 25.839 1.00 97.06 443 ILE A CA 1
ATOM 3479 C C . ILE A 1 443 ? -7.114 -1.154 24.708 1.00 97.06 443 ILE A C 1
ATOM 3481 O O . ILE A 1 443 ? -7.489 -1.344 23.562 1.00 97.06 443 ILE A O 1
ATOM 3485 N N . THR A 1 444 ? -5.845 -0.910 25.010 1.00 95.69 444 THR A N 1
ATOM 3486 C CA . THR A 1 444 ? -4.772 -0.832 24.007 1.00 95.69 444 THR A CA 1
ATOM 3487 C C . THR A 1 444 ? -3.492 -1.437 24.565 1.00 95.69 444 THR A C 1
ATOM 3489 O O . THR A 1 444 ? -3.216 -1.328 25.761 1.00 95.69 444 THR A O 1
ATOM 3492 N N . SER A 1 445 ? -2.667 -2.034 23.708 1.00 93.69 445 SER A N 1
ATOM 3493 C CA . SER A 1 445 ? -1.334 -2.476 24.118 1.00 93.69 445 SER A CA 1
ATOM 3494 C C . SER A 1 445 ? -0.398 -1.274 24.252 1.00 93.69 445 SER A C 1
ATOM 3496 O O . SER A 1 445 ? -0.362 -0.404 23.382 1.00 93.69 445 SER A O 1
ATOM 3498 N N . ARG A 1 446 ? 0.409 -1.224 25.315 1.00 92.06 446 ARG A N 1
ATOM 3499 C CA . ARG A 1 446 ? 1.600 -0.364 25.352 1.00 92.06 446 ARG A CA 1
ATOM 3500 C C . ARG A 1 446 ? 2.805 -1.219 24.989 1.00 92.06 446 ARG A C 1
ATOM 3502 O O . ARG A 1 446 ? 3.368 -1.914 25.831 1.00 92.06 446 ARG A O 1
ATOM 3509 N N . LEU A 1 447 ? 3.184 -1.188 23.718 1.00 87.44 447 LEU A N 1
ATOM 3510 C CA . LEU A 1 447 ? 4.233 -2.058 23.206 1.00 87.44 447 LEU A CA 1
ATOM 3511 C C . LEU A 1 447 ? 5.585 -1.808 23.882 1.00 87.44 447 LEU A C 1
ATOM 3513 O O . LEU A 1 447 ? 6.151 -0.721 23.812 1.00 87.44 447 LEU A O 1
ATOM 3517 N N . SER A 1 448 ? 6.136 -2.861 24.481 1.00 86.81 448 SER A N 1
ATOM 3518 C CA . SER A 1 448 ? 7.539 -2.953 24.895 1.00 86.81 448 SER A CA 1
ATOM 3519 C C . SER A 1 448 ? 8.276 -4.079 24.164 1.00 86.81 448 SER A C 1
ATOM 3521 O O . SER A 1 448 ? 9.424 -4.380 24.491 1.00 86.81 448 SER A O 1
ATOM 3523 N N . LYS A 1 449 ? 7.624 -4.718 23.180 1.00 85.31 449 LYS A N 1
ATOM 3524 C CA . LYS A 1 449 ? 8.129 -5.874 22.423 1.00 85.31 449 LYS A CA 1
ATOM 3525 C C . LYS A 1 449 ? 8.509 -7.044 23.340 1.00 85.31 449 LYS A C 1
ATOM 3527 O O . LYS A 1 449 ? 9.500 -7.732 23.111 1.00 85.31 449 LYS A O 1
ATOM 3532 N N . GLY A 1 450 ? 7.773 -7.219 24.441 1.00 85.50 450 GLY A N 1
ATOM 3533 C CA . GLY A 1 450 ? 8.080 -8.193 25.495 1.00 85.50 450 GLY A CA 1
ATOM 3534 C C . GLY A 1 450 ? 9.335 -7.872 26.326 1.00 85.50 450 GLY A C 1
ATOM 3535 O O . GLY A 1 450 ? 9.755 -8.673 27.165 1.00 85.50 450 GLY A O 1
ATOM 3536 N N . MET A 1 451 ? 9.955 -6.702 26.150 1.00 86.69 451 MET A N 1
ATOM 3537 C CA . MET A 1 451 ? 11.232 -6.361 26.791 1.00 86.69 451 MET A CA 1
ATOM 3538 C C . MET A 1 451 ? 11.087 -5.732 28.184 1.00 86.69 451 MET A C 1
ATOM 3540 O O . MET A 1 451 ? 12.086 -5.316 28.773 1.00 86.69 451 MET A O 1
ATOM 3544 N N . ARG A 1 452 ? 9.879 -5.685 28.765 1.00 90.56 452 ARG A N 1
ATOM 3545 C CA . ARG A 1 452 ? 9.687 -5.212 30.147 1.00 90.56 452 ARG A CA 1
ATOM 3546 C C . ARG A 1 452 ? 10.543 -5.998 31.158 1.00 90.56 452 ARG A C 1
ATOM 3548 O O . ARG A 1 452 ? 10.725 -7.205 30.998 1.00 90.56 452 ARG A O 1
ATOM 3555 N N . PRO A 1 453 ? 11.073 -5.362 32.218 1.00 88.88 453 PRO A N 1
ATOM 3556 C CA . PRO A 1 453 ? 11.894 -6.052 33.213 1.00 88.88 453 PRO A CA 1
ATOM 3557 C C . PRO A 1 453 ? 11.196 -7.250 33.878 1.00 88.88 453 PRO A C 1
ATOM 3559 O O . PRO A 1 453 ? 9.979 -7.268 34.067 1.00 88.88 453 PRO A O 1
ATOM 3562 N N . GLY A 1 454 ? 11.985 -8.248 34.284 1.00 89.31 454 GLY A N 1
ATOM 3563 C CA . GLY A 1 454 ? 11.482 -9.434 34.981 1.00 89.31 454 GLY A CA 1
ATOM 3564 C C . GLY A 1 454 ? 10.647 -10.345 34.079 1.00 89.31 454 GLY A C 1
ATOM 3565 O O . GLY A 1 454 ? 10.995 -10.569 32.922 1.00 89.31 454 GLY A O 1
ATOM 3566 N N . ASN A 1 455 ? 9.551 -10.891 34.613 1.00 90.56 455 ASN A N 1
ATOM 3567 C CA . ASN A 1 455 ? 8.652 -11.801 33.896 1.00 90.56 455 ASN A CA 1
ATOM 3568 C C . ASN A 1 455 ? 7.420 -11.102 33.290 1.00 90.56 455 ASN A C 1
ATOM 3570 O O . ASN A 1 455 ? 6.446 -11.777 32.971 1.00 90.56 455 ASN A O 1
ATOM 3574 N N . LEU A 1 456 ? 7.428 -9.774 33.166 1.00 92.12 456 LEU A N 1
ATOM 3575 C CA . LEU A 1 456 ? 6.308 -8.999 32.628 1.00 92.12 456 LEU A CA 1
ATOM 3576 C C . LEU A 1 456 ? 6.397 -8.886 31.103 1.00 92.12 456 LEU A C 1
ATOM 3578 O O . LEU A 1 456 ? 7.464 -8.587 30.567 1.00 92.12 456 LEU A O 1
ATOM 3582 N N . GLY A 1 457 ? 5.279 -9.114 30.422 1.00 91.12 457 GLY A N 1
ATOM 3583 C CA . GLY A 1 457 ? 5.083 -8.766 29.019 1.00 91.12 457 GLY A CA 1
ATOM 3584 C C . GLY A 1 457 ? 4.491 -7.369 28.841 1.00 91.12 457 GLY A C 1
ATOM 3585 O O . GLY A 1 457 ? 4.292 -6.631 29.811 1.00 91.12 457 GLY A O 1
ATOM 3586 N N . ASP A 1 458 ? 4.197 -7.031 27.593 1.00 92.62 458 ASP A N 1
ATOM 3587 C CA . ASP A 1 458 ? 3.508 -5.820 27.168 1.00 92.62 458 ASP A CA 1
ATOM 3588 C C . ASP A 1 458 ? 2.176 -5.687 27.926 1.00 92.62 458 ASP A C 1
ATOM 3590 O O . ASP A 1 458 ? 1.411 -6.658 28.007 1.00 92.62 458 ASP A O 1
ATOM 3594 N N . PRO A 1 459 ? 1.916 -4.528 28.552 1.00 94.06 459 PRO A N 1
ATOM 3595 C CA . PRO A 1 459 ? 0.679 -4.307 29.266 1.00 94.06 459 PRO A CA 1
ATOM 3596 C C . PRO A 1 459 ? -0.453 -3.924 28.319 1.00 94.06 459 PRO A C 1
ATOM 3598 O O . PRO A 1 459 ? -0.275 -3.154 27.374 1.00 94.06 459 PRO A O 1
ATOM 3601 N N . VAL A 1 460 ? -1.633 -4.428 28.650 1.00 95.94 460 VAL A N 1
ATOM 3602 C CA . VAL A 1 460 ? -2.920 -3.969 28.147 1.00 95.94 460 VAL A CA 1
ATOM 3603 C C . VAL A 1 460 ? -3.400 -2.877 29.091 1.00 95.94 460 VAL A C 1
ATOM 3605 O O . VAL A 1 460 ? -3.608 -3.106 30.288 1.00 95.94 460 VAL A O 1
ATOM 3608 N N . MET A 1 461 ? -3.540 -1.681 28.544 1.00 97.31 461 MET A N 1
ATOM 3609 C CA . MET A 1 461 ? -3.872 -0.468 29.272 1.00 97.31 461 MET A CA 1
ATOM 3610 C C . MET A 1 461 ? -5.330 -0.112 29.019 1.00 97.31 461 MET A C 1
ATOM 3612 O O . MET A 1 461 ? -5.771 -0.120 27.871 1.00 97.31 461 MET A O 1
ATOM 3616 N N . LEU A 1 462 ? -6.062 0.204 30.083 1.00 97.81 462 LEU A N 1
ATOM 3617 C CA . LEU A 1 462 ? -7.426 0.711 30.013 1.00 97.81 462 LEU A CA 1
ATOM 3618 C C . LEU A 1 462 ? -7.406 2.235 29.995 1.00 97.81 462 LEU A C 1
ATOM 3620 O O . LEU A 1 462 ? -6.803 2.870 30.862 1.00 97.81 462 LEU A O 1
ATOM 3624 N N . TRP A 1 463 ? -8.131 2.801 29.044 1.00 98.38 463 TRP A N 1
ATOM 3625 C CA . TRP A 1 463 ? -8.401 4.224 28.941 1.00 98.38 463 TRP A CA 1
ATOM 3626 C C . TRP A 1 463 ? -9.899 4.466 29.033 1.00 98.38 463 TRP A C 1
ATOM 3628 O O . TRP A 1 463 ? -10.684 3.646 28.555 1.00 98.38 463 TRP A O 1
ATOM 3638 N N . SER A 1 464 ? -10.299 5.598 29.609 1.00 98.38 464 SER A N 1
ATOM 3639 C CA . SER A 1 464 ? -11.696 6.024 29.654 1.00 98.38 464 SER A CA 1
ATOM 3640 C C . SER A 1 464 ? -11.888 7.416 29.063 1.00 98.38 464 SER A C 1
ATOM 3642 O O . SER A 1 464 ? -10.993 8.259 29.113 1.00 98.38 464 SER A O 1
ATOM 3644 N N . SER A 1 465 ? -13.070 7.669 28.513 1.00 98.56 465 SER A N 1
ATOM 3645 C CA . SER A 1 465 ? -13.457 8.966 27.973 1.00 98.56 465 SER A CA 1
ATOM 3646 C C . SER A 1 465 ? -14.943 9.235 28.219 1.00 98.56 465 SER A C 1
ATOM 3648 O O . SER A 1 465 ? -15.760 8.320 28.090 1.00 98.56 465 SER A O 1
ATOM 3650 N N . PRO A 1 466 ? -15.335 10.469 28.580 1.00 98.00 466 PRO A N 1
ATOM 3651 C CA . PRO A 1 466 ? -16.744 10.836 28.651 1.00 98.00 466 PRO A CA 1
ATOM 3652 C C . PRO A 1 466 ? -17.358 11.114 27.268 1.00 98.00 466 PRO A C 1
ATOM 3654 O O . PRO A 1 466 ? -18.578 11.127 27.154 1.00 98.00 466 PRO A O 1
ATOM 3657 N N . ASP A 1 467 ? -16.544 11.369 26.240 1.00 97.31 467 ASP A N 1
ATOM 3658 C CA . ASP A 1 467 ? -16.989 11.993 24.987 1.00 97.31 467 ASP A CA 1
ATOM 3659 C C . ASP A 1 467 ? -16.292 11.472 23.715 1.00 97.31 467 ASP A C 1
ATOM 3661 O O . ASP A 1 467 ? -16.562 12.002 22.644 1.00 97.31 467 ASP A O 1
ATOM 3665 N N . LEU A 1 468 ? -15.440 10.439 23.821 1.00 98.12 468 LEU A N 1
ATOM 3666 C CA . LEU A 1 468 ? -14.556 9.886 22.771 1.00 98.12 468 LEU A CA 1
ATOM 3667 C C . LEU A 1 468 ? -13.413 10.809 22.320 1.00 98.12 468 LEU A C 1
ATOM 3669 O O . LEU A 1 468 ? -12.539 10.371 21.571 1.00 98.12 468 LEU A O 1
ATOM 3673 N N . GLU A 1 469 ? -13.386 12.043 22.811 1.00 97.69 469 GLU A N 1
ATOM 3674 C CA . GLU A 1 469 ? -12.416 13.075 22.447 1.00 97.69 469 GLU A CA 1
ATOM 3675 C C . GLU A 1 469 ? -11.299 13.152 23.489 1.00 97.69 469 GLU A C 1
ATOM 3677 O O . GLU A 1 469 ? -10.108 13.180 23.176 1.00 97.69 469 GLU A O 1
ATOM 3682 N N . ASN A 1 470 ? -11.694 13.161 24.763 1.00 97.69 470 ASN A N 1
ATOM 3683 C CA . ASN A 1 470 ? -10.809 13.363 25.896 1.00 97.69 470 ASN A CA 1
ATOM 3684 C C . ASN A 1 470 ? -10.601 12.039 26.625 1.00 97.69 470 ASN A C 1
ATOM 3686 O O . ASN A 1 470 ? -11.472 11.583 27.368 1.00 97.69 470 ASN A O 1
ATOM 3690 N N . TRP A 1 471 ? -9.443 11.420 26.410 1.00 98.25 471 TRP A N 1
ATOM 3691 C CA . TRP A 1 471 ? -9.098 10.129 26.999 1.00 98.25 471 TRP A CA 1
ATOM 3692 C C . TRP A 1 471 ? -8.184 10.279 28.216 1.00 98.25 471 TRP A C 1
ATOM 3694 O O . TRP A 1 471 ? -7.228 11.051 28.202 1.00 98.25 471 TRP A O 1
ATOM 3704 N N . THR A 1 472 ? -8.476 9.515 29.267 1.00 98.00 472 THR A N 1
ATOM 3705 C CA . THR A 1 472 ? -7.658 9.384 30.480 1.00 98.00 472 THR A CA 1
ATOM 3706 C C . THR A 1 472 ? -7.171 7.948 30.597 1.00 98.00 472 THR A C 1
ATOM 3708 O O . THR A 1 472 ? -7.975 7.021 30.512 1.00 98.00 472 THR A O 1
ATOM 3711 N N . GLU A 1 473 ? -5.866 7.755 30.777 1.00 97.94 473 GLU A N 1
ATOM 3712 C CA . GLU A 1 473 ? -5.315 6.440 31.096 1.00 97.94 473 GLU A CA 1
ATOM 3713 C C . GLU A 1 473 ? -5.660 6.084 32.543 1.00 97.94 473 GLU A C 1
ATOM 3715 O O . GLU A 1 473 ? -5.314 6.820 33.465 1.00 97.94 473 GLU A O 1
ATOM 3720 N N . GLU A 1 474 ? -6.333 4.955 32.748 1.00 97.75 474 GLU A N 1
ATOM 3721 C CA . GLU A 1 474 ? -6.814 4.542 34.067 1.00 97.75 474 GLU A CA 1
ATOM 3722 C C . GLU A 1 474 ? -5.827 3.592 34.751 1.00 97.75 474 GLU A C 1
ATOM 3724 O O . GLU A 1 474 ? -5.403 3.816 35.885 1.00 97.75 474 GLU A O 1
ATOM 3729 N N . SER A 1 475 ? -5.479 2.485 34.086 1.00 96.88 475 SER A N 1
ATOM 3730 C CA . SER A 1 475 ? -4.644 1.435 34.684 1.00 96.88 475 SER A CA 1
ATOM 3731 C C . SER A 1 475 ? -4.128 0.411 33.672 1.00 96.88 475 SER A C 1
ATOM 3733 O O . SER A 1 475 ? -4.672 0.246 32.581 1.00 96.88 475 SER A O 1
ATOM 3735 N N . GLU A 1 476 ? -3.084 -0.321 34.068 1.00 96.38 476 GLU A N 1
ATOM 3736 C CA . GLU A 1 476 ? -2.729 -1.615 33.474 1.00 96.38 476 GLU A CA 1
ATOM 3737 C C . GLU A 1 476 ? -3.725 -2.667 33.981 1.00 96.38 476 GLU A C 1
ATOM 3739 O O . GLU A 1 476 ? -3.723 -2.990 35.169 1.00 96.38 476 GLU A O 1
ATOM 3744 N N . ILE A 1 477 ? -4.569 -3.202 33.094 1.00 95.25 477 ILE A N 1
ATOM 3745 C CA . ILE A 1 477 ? -5.579 -4.212 33.463 1.00 95.25 477 ILE A CA 1
ATOM 3746 C C . ILE A 1 477 ? -5.076 -5.641 33.278 1.00 95.25 477 ILE A C 1
ATOM 3748 O O . ILE A 1 477 ? -5.588 -6.571 33.899 1.00 95.25 477 ILE A O 1
ATOM 3752 N N . PHE A 1 478 ? -4.071 -5.830 32.423 1.00 94.31 478 PHE A N 1
ATOM 3753 C CA . PHE A 1 478 ? -3.513 -7.142 32.141 1.00 94.31 478 PHE A CA 1
ATOM 3754 C C . PHE A 1 478 ? -2.093 -7.034 31.585 1.00 94.31 478 PHE A C 1
ATOM 3756 O O . PHE A 1 478 ? -1.765 -6.099 30.864 1.00 94.31 478 PHE A O 1
ATOM 3763 N N . CYS A 1 479 ? -1.257 -8.032 31.855 1.00 91.62 479 CYS A N 1
ATOM 3764 C CA . CYS A 1 479 ? -0.061 -8.304 31.065 1.00 91.62 479 CYS A CA 1
ATOM 3765 C C . CYS A 1 479 ? 0.227 -9.804 31.090 1.00 91.62 479 CYS A C 1
ATOM 3767 O O . CYS A 1 479 ? 0.147 -10.464 32.134 1.00 91.62 479 CYS A O 1
ATOM 3769 N N . ALA A 1 480 ? 0.587 -10.368 29.940 1.00 84.75 480 ALA A N 1
ATOM 3770 C CA . ALA A 1 480 ? 0.980 -11.765 29.905 1.00 84.75 480 ALA A CA 1
ATOM 3771 C C . ALA A 1 480 ? 2.369 -11.941 30.521 1.00 84.75 480 ALA A C 1
ATOM 3773 O O . ALA A 1 480 ? 3.280 -11.142 30.296 1.00 84.75 480 ALA A O 1
ATOM 3774 N N . ARG A 1 481 ? 2.552 -13.018 31.285 1.00 87.31 481 ARG A N 1
ATOM 3775 C CA . ARG A 1 481 ? 3.855 -13.341 31.865 1.00 87.31 481 ARG A CA 1
ATOM 3776 C C . ARG A 1 481 ? 4.760 -14.007 30.835 1.00 87.31 481 ARG A C 1
ATOM 3778 O O . ARG A 1 481 ? 4.310 -14.821 30.030 1.00 87.31 481 ARG A O 1
ATOM 3785 N N . LYS A 1 482 ? 6.043 -13.667 30.899 1.00 88.12 482 LYS A N 1
ATOM 3786 C CA . LYS A 1 482 ? 7.111 -14.311 30.133 1.00 88.12 482 LYS A CA 1
ATOM 3787 C C . LYS A 1 482 ? 7.473 -15.646 30.756 1.00 88.12 482 LYS A C 1
ATOM 3789 O O . LYS A 1 482 ? 7.529 -15.754 31.982 1.00 88.12 482 LYS A O 1
ATOM 3794 N N . ASP A 1 483 ? 7.791 -16.614 29.910 1.00 81.88 483 ASP A N 1
ATOM 3795 C CA . ASP A 1 483 ? 8.306 -17.916 30.319 1.00 81.88 483 ASP A CA 1
ATOM 3796 C C . ASP A 1 483 ? 9.799 -17.990 29.983 1.00 81.88 483 ASP A C 1
ATOM 3798 O O . ASP A 1 483 ? 10.192 -17.852 28.824 1.00 81.88 483 ASP A O 1
ATOM 3802 N N . ASN A 1 484 ? 10.650 -18.113 31.006 1.00 79.44 484 ASN A N 1
ATOM 3803 C CA . ASN A 1 484 ? 12.115 -18.116 30.876 1.00 79.44 484 ASN A CA 1
ATOM 3804 C C . ASN A 1 484 ? 12.682 -16.968 30.014 1.00 79.44 484 ASN A C 1
ATOM 3806 O O . ASN A 1 484 ? 13.613 -17.149 29.234 1.00 79.44 484 ASN A O 1
ATOM 3810 N N . GLY A 1 485 ? 12.102 -15.769 30.141 1.00 74.50 485 GLY A N 1
ATOM 3811 C CA . GLY A 1 485 ? 12.512 -14.583 29.378 1.00 74.50 485 GLY A CA 1
ATOM 3812 C C . GLY A 1 485 ? 12.009 -14.542 27.932 1.00 74.50 485 GLY A C 1
ATOM 3813 O O . GLY A 1 485 ? 12.268 -13.561 27.242 1.00 74.50 485 GLY A O 1
ATOM 3814 N N . THR A 1 486 ? 11.260 -15.554 27.490 1.00 76.06 486 THR A N 1
ATOM 3815 C CA . THR A 1 486 ? 10.619 -15.604 26.171 1.00 76.06 486 THR A CA 1
ATOM 3816 C C . THR A 1 486 ? 9.127 -15.273 26.245 1.00 76.06 486 THR A C 1
ATOM 3818 O O . THR A 1 486 ? 8.471 -15.464 27.275 1.00 76.06 486 THR A O 1
ATOM 3821 N N . GLY A 1 487 ? 8.584 -14.751 25.144 1.00 78.94 487 GLY A N 1
ATOM 3822 C CA . GLY A 1 487 ? 7.197 -14.295 25.059 1.00 78.94 487 GLY A CA 1
ATOM 3823 C C . GLY A 1 487 ? 6.985 -12.897 25.646 1.00 78.94 487 GLY A C 1
ATOM 3824 O O . GLY A 1 487 ? 7.908 -12.093 25.746 1.00 78.94 487 GLY A O 1
ATOM 3825 N N . GLY A 1 488 ? 5.740 -12.596 26.014 1.00 84.75 488 GLY A N 1
ATOM 3826 C CA . GLY A 1 488 ? 5.355 -11.300 26.576 1.00 84.75 488 GLY A CA 1
ATOM 3827 C C . GLY A 1 488 ? 5.039 -10.216 25.547 1.00 84.75 488 GLY A C 1
ATOM 3828 O O . GLY A 1 488 ? 4.556 -9.171 25.947 1.00 84.75 488 GLY A O 1
ATOM 3829 N N . PHE A 1 489 ? 5.256 -10.441 24.254 1.00 88.00 489 PHE A N 1
ATOM 3830 C CA . PHE A 1 489 ? 4.719 -9.569 23.207 1.00 88.00 489 PHE A CA 1
ATOM 3831 C C . PHE A 1 489 ? 3.197 -9.712 23.118 1.00 88.00 489 PHE A C 1
ATOM 3833 O O . PHE A 1 489 ? 2.722 -10.848 23.050 1.00 88.00 489 PHE A O 1
ATOM 3840 N N . MET A 1 490 ? 2.463 -8.597 23.152 1.00 88.00 490 MET A N 1
ATOM 3841 C CA . MET A 1 490 ? 0.995 -8.587 23.136 1.00 88.00 490 MET A CA 1
ATOM 3842 C C . MET A 1 490 ? 0.460 -7.469 22.239 1.00 88.00 490 MET A C 1
ATOM 3844 O O . MET A 1 490 ? 0.742 -6.291 22.457 1.00 88.00 490 MET A O 1
ATOM 3848 N N . GLU A 1 491 ? -0.395 -7.836 21.299 1.00 89.50 491 GLU A N 1
ATOM 3849 C CA . GLU A 1 491 ? -1.066 -6.961 20.339 1.00 89.50 491 GLU A CA 1
ATOM 3850 C C . GLU A 1 491 ? -2.562 -7.318 20.239 1.00 89.50 491 GLU A C 1
ATOM 3852 O O . GLU A 1 491 ? -3.018 -8.255 20.897 1.00 89.50 491 GLU A O 1
ATOM 3857 N N . PHE A 1 492 ? -3.334 -6.584 19.429 1.00 88.75 492 PHE A N 1
ATOM 3858 C CA . PHE A 1 492 ? -4.747 -6.875 19.118 1.00 88.75 492 PHE A CA 1
ATOM 3859 C C . PHE A 1 492 ? -5.630 -7.227 20.343 1.00 88.75 492 PHE A C 1
ATOM 3861 O O . PHE A 1 492 ? -6.290 -8.271 20.317 1.00 88.75 492 PHE A O 1
ATOM 3868 N N . PRO A 1 493 ? -5.652 -6.433 21.439 1.00 93.62 493 PRO A N 1
ATOM 3869 C CA . PRO A 1 493 ? -6.505 -6.729 22.585 1.00 93.62 493 PRO A CA 1
ATOM 3870 C C . PRO A 1 493 ? -7.997 -6.588 22.271 1.00 93.62 493 PRO A C 1
ATOM 3872 O O . PRO A 1 493 ? -8.459 -5.513 21.914 1.00 93.62 493 PRO A O 1
ATOM 3875 N N . TYR A 1 494 ? -8.768 -7.653 22.507 1.00 93.44 494 TYR A N 1
ATOM 3876 C CA . TYR A 1 494 ? -10.236 -7.644 22.458 1.00 93.44 494 TYR A CA 1
ATOM 3877 C C . TYR A 1 494 ? -10.818 -8.100 23.791 1.00 93.44 494 TYR A C 1
ATOM 3879 O O . TYR A 1 494 ? -10.411 -9.136 24.311 1.00 93.44 494 TYR A O 1
ATOM 3887 N N . LEU A 1 495 ? -11.803 -7.370 24.313 1.00 93.69 495 LEU A N 1
ATOM 3888 C CA . LEU A 1 495 ? -12.529 -7.731 25.529 1.00 93.69 495 LEU A CA 1
ATOM 3889 C C . LEU A 1 495 ? -14.000 -7.948 25.193 1.00 93.69 495 LEU A C 1
ATOM 3891 O O . LEU A 1 495 ? -14.696 -7.027 24.780 1.00 93.69 495 LEU A O 1
ATOM 3895 N N . LEU A 1 496 ? -14.453 -9.188 25.346 1.00 92.81 496 LEU A N 1
ATOM 3896 C CA . LEU A 1 496 ? -15.792 -9.624 24.974 1.00 92.81 496 LEU A CA 1
ATOM 3897 C C . LEU A 1 496 ? -16.595 -9.979 26.225 1.00 92.81 496 LEU A C 1
ATOM 3899 O O . LEU A 1 496 ? -16.170 -10.815 27.017 1.00 92.81 496 LEU A O 1
ATOM 3903 N N . PHE A 1 497 ? -17.773 -9.383 26.373 1.00 92.75 497 PHE A N 1
ATOM 3904 C CA . PHE A 1 497 ? -18.629 -9.557 27.548 1.00 92.75 497 PHE A CA 1
ATOM 3905 C C . PHE A 1 497 ? -19.624 -10.710 27.343 1.00 92.75 497 PHE A C 1
ATOM 3907 O O . PHE A 1 497 ? -20.407 -10.703 26.391 1.00 92.75 497 PHE A O 1
ATOM 3914 N N . TYR A 1 498 ? -19.630 -11.682 28.256 1.00 93.44 498 TYR A N 1
ATOM 3915 C CA . TYR A 1 498 ? -20.483 -12.875 28.236 1.00 93.44 498 TYR A CA 1
ATOM 3916 C C . TYR A 1 498 ? -21.192 -13.075 29.581 1.00 93.44 498 TYR A C 1
ATOM 3918 O O . TYR A 1 498 ? -20.842 -13.951 30.371 1.00 93.44 498 TYR A O 1
ATOM 3926 N N . GLY A 1 499 ? -22.247 -12.299 29.827 1.00 91.50 499 GLY A N 1
ATOM 3927 C CA . GLY A 1 499 ? -23.054 -12.446 31.040 1.00 91.50 499 GLY A CA 1
ATOM 3928 C C . GLY A 1 499 ? -22.256 -12.117 32.302 1.00 91.50 499 GLY A C 1
ATOM 3929 O O . GLY A 1 499 ? -22.026 -10.947 32.581 1.00 91.50 499 GLY A O 1
ATOM 3930 N N . ASP A 1 500 ? -21.877 -13.139 33.072 1.00 94.12 500 ASP A N 1
ATOM 3931 C CA . ASP A 1 500 ? -21.093 -13.023 34.310 1.00 94.12 500 ASP A CA 1
ATOM 3932 C C . ASP A 1 500 ? -19.574 -13.168 34.104 1.00 94.12 500 ASP A C 1
ATOM 3934 O O . ASP A 1 500 ? -18.825 -13.183 35.082 1.00 94.12 500 ASP A O 1
ATOM 3938 N N . ARG A 1 501 ? -19.115 -13.306 32.854 1.00 94.81 501 ARG A N 1
ATOM 3939 C CA . ARG A 1 501 ? -17.701 -13.479 32.501 1.00 94.81 501 ARG A CA 1
ATOM 3940 C C . ARG A 1 501 ? -17.298 -12.570 31.361 1.00 94.81 501 ARG A C 1
ATOM 3942 O O . ARG A 1 501 ? -18.080 -12.352 30.439 1.00 94.81 501 ARG A O 1
ATOM 3949 N N . ASP A 1 502 ? -16.031 -12.186 31.367 1.00 93.88 502 ASP A N 1
ATOM 3950 C CA . ASP A 1 502 ? -15.422 -11.402 30.303 1.00 93.88 502 ASP A CA 1
ATOM 3951 C C . ASP A 1 502 ? -14.273 -12.199 29.695 1.00 93.88 502 ASP A C 1
ATOM 3953 O O . ASP A 1 502 ? -13.501 -12.836 30.404 1.00 93.88 502 ASP A O 1
ATOM 3957 N N . VAL A 1 503 ? -14.156 -12.180 28.372 1.00 95.56 503 VAL A N 1
ATOM 3958 C CA . VAL A 1 503 ? -13.102 -12.889 27.651 1.00 95.56 503 VAL A CA 1
ATOM 3959 C C . VAL A 1 503 ? -12.141 -11.877 27.053 1.00 95.56 503 VAL A C 1
ATOM 3961 O O . VAL A 1 503 ? -12.511 -11.139 26.141 1.00 95.56 503 VAL A O 1
ATOM 3964 N N . LEU A 1 504 ? -10.901 -11.867 27.540 1.00 95.06 504 LEU A N 1
ATOM 3965 C CA . LEU A 1 504 ? -9.807 -11.097 26.951 1.00 95.06 504 LEU A CA 1
ATOM 3966 C C . LEU A 1 504 ? -9.075 -11.968 25.929 1.00 95.06 504 LEU A C 1
ATOM 3968 O O . LEU A 1 504 ? -8.614 -13.053 26.270 1.00 95.06 504 LEU A O 1
ATOM 3972 N N . ILE A 1 505 ? -8.924 -11.493 24.699 1.00 93.56 505 ILE A N 1
ATOM 3973 C CA . ILE A 1 505 ? -8.147 -12.134 23.632 1.00 93.56 505 ILE A CA 1
ATOM 3974 C C . ILE A 1 505 ? -6.955 -11.235 23.316 1.00 93.56 505 ILE A C 1
ATOM 3976 O O . ILE A 1 505 ? -7.127 -10.025 23.195 1.00 93.56 505 ILE A O 1
ATOM 3980 N N . LEU A 1 506 ? -5.761 -11.820 23.181 1.00 90.62 506 LEU A N 1
ATOM 3981 C CA . LEU A 1 506 ? -4.546 -11.097 22.796 1.00 90.62 506 LEU A CA 1
ATOM 3982 C C . LEU A 1 506 ? -3.857 -11.776 21.614 1.00 90.62 506 LEU A C 1
ATOM 3984 O O . LEU A 1 506 ? -3.624 -12.992 21.616 1.00 90.62 506 LEU A O 1
ATOM 3988 N N . GLY A 1 507 ? -3.479 -10.954 20.639 1.00 85.38 507 GLY A N 1
ATOM 3989 C CA . GLY A 1 507 ? -2.540 -11.288 19.582 1.00 85.38 507 GLY A CA 1
ATOM 3990 C C . GLY A 1 507 ? -1.150 -11.497 20.173 1.00 85.38 507 GLY A C 1
ATOM 3991 O O . GLY A 1 507 ? -0.505 -10.573 20.655 1.00 85.38 507 GLY A O 1
ATOM 3992 N N . GLY A 1 508 ? -0.697 -12.742 20.173 1.00 78.44 508 GLY A N 1
ATOM 3993 C CA . GLY A 1 508 ? 0.642 -13.132 20.585 1.00 78.44 508 GLY A CA 1
ATOM 3994 C C . GLY A 1 508 ? 1.068 -14.373 19.812 1.00 78.44 508 GLY A C 1
ATOM 3995 O O . GLY A 1 508 ? 0.337 -14.876 18.958 1.00 78.44 508 GLY A O 1
ATOM 3996 N N . HIS A 1 509 ? 2.242 -14.910 20.128 1.00 78.06 509 HIS A N 1
ATOM 3997 C CA . HIS A 1 509 ? 2.741 -16.134 19.502 1.00 78.06 509 HIS A CA 1
ATOM 3998 C C . HIS A 1 509 ? 2.899 -17.241 20.560 1.00 78.06 509 HIS A C 1
ATOM 4000 O O . HIS A 1 509 ? 3.929 -17.286 21.237 1.00 78.06 509 HIS A O 1
ATOM 4006 N N . PRO A 1 510 ? 1.899 -18.132 20.744 1.00 82.50 510 PRO A N 1
ATOM 4007 C CA . PRO A 1 510 ? 0.606 -18.210 20.044 1.00 82.50 510 PRO A CA 1
ATOM 4008 C C . PRO A 1 510 ? -0.442 -17.212 20.572 1.00 82.50 510 PRO A C 1
ATOM 4010 O O . PRO A 1 510 ? -0.299 -16.695 21.682 1.00 82.50 510 PRO A O 1
ATOM 4013 N N . VAL A 1 511 ? -1.514 -17.006 19.796 1.00 86.25 511 VAL A N 1
ATOM 4014 C CA . VAL A 1 511 ? -2.710 -16.252 20.213 1.00 86.25 511 VAL A CA 1
ATOM 4015 C C . VAL A 1 511 ? -3.352 -16.964 21.399 1.00 86.25 511 VAL A C 1
ATOM 4017 O O . VAL A 1 511 ? -3.469 -18.194 21.407 1.00 86.25 511 VAL A O 1
ATOM 4020 N N . LYS A 1 512 ? -3.745 -16.199 22.418 1.00 88.75 512 LYS A N 1
ATOM 4021 C CA . LYS A 1 512 ? -4.323 -16.723 23.662 1.00 88.75 512 LYS A CA 1
ATOM 4022 C C . LYS A 1 512 ? -5.535 -15.904 24.078 1.00 88.75 512 LYS A C 1
ATOM 4024 O O . LYS A 1 512 ? -5.676 -14.744 23.696 1.00 88.75 512 LYS A O 1
ATOM 4029 N N . TYR A 1 513 ? -6.380 -16.528 24.889 1.00 92.44 513 TYR A N 1
ATOM 4030 C CA . TYR A 1 513 ? -7.492 -15.867 25.551 1.00 92.44 513 TYR A CA 1
ATOM 4031 C C . TYR A 1 513 ? -7.531 -16.221 27.041 1.00 92.44 513 TYR A C 1
ATOM 4033 O O . TYR A 1 513 ? -6.975 -17.239 27.466 1.00 92.44 513 TYR A O 1
ATOM 4041 N N . TRP A 1 514 ? -8.199 -15.373 27.815 1.00 92.75 514 TRP A N 1
ATOM 4042 C CA . TRP A 1 514 ? -8.434 -15.493 29.251 1.00 92.75 514 TRP A CA 1
ATOM 4043 C C . TRP A 1 514 ? -9.916 -15.262 29.522 1.00 92.75 514 TRP A C 1
ATOM 4045 O O . TRP A 1 514 ? -10.540 -14.489 28.801 1.00 92.75 514 TRP A O 1
ATOM 4055 N N . VAL A 1 515 ? -10.460 -15.961 30.517 1.00 93.06 515 VAL A N 1
ATOM 4056 C CA . VAL A 1 515 ? -11.872 -15.919 30.932 1.00 93.06 515 VAL A CA 1
ATOM 4057 C C . VAL A 1 515 ? -11.946 -15.554 32.402 1.00 93.06 515 VAL A C 1
ATOM 4059 O O . VAL A 1 515 ? -11.072 -16.068 33.144 1.00 93.06 515 VAL A O 1
#

Sequence (515 aa):
MFYNAFYLLSLCVVLTLFAGQVCAAPAEKADPLEGAAGLWHFAGGAGSVTTPFDHEISGGAEFYPLPAGEAEESRKRGGDGNAALFRGGYMLLNTYRARRFRPSNDELTLYVRARLEGPPQEGTFFYSDFLSLGIYPCGDKNLATAFVGARVPGGKNYREVPLALLKGEGWTDLILTVGQGGIAFWQDGVRLARFPLTHGLSAPFDDDLVLGGFRCPKPDTYETCEPFARFREAALDTVALWHRVLEPARISALCGGKRLSVKTQDRFDEAVAAYNAFYDASCRRSEEGCRDAWKVMADLAKEDPARPVWHLTQPFGSIFDPCGAFYYGGRYHVFSYHSIRYTLKYSSLDHYASPDLLHWTGMPIAPMTDSDCDVFCIYLLNHFIDDKGDLRALYTGQGKNGKTGVLARSDDGMLSYTDKHTVLKEYHHDGHVFRHGDRWYTITSRLSKGMRPGNLGDPVMLWSSPDLENWTEESEIFCARKDNGTGGFMEFPYLLFYGDRDVLILGGHPVKYWV

Foldseek 3Di:
DDDDPPPVPVVVPVVPPPPPPPVPPPPPPPQLQPQFLFKWAQPPNIATPNDGDDKDKDADKDKAAADPVQLVLLVLLVFRRIKIKAQQMKIWDWLVVLVSQAFDPLKKKKKWWKFFDDFFDWFWFKDFLAKTWIWGDDPRWTWIKMWGWFQFPLAIATDIATAATDDDGTIWIWMWIGDPQGIWIDILQETGADEGDPTGTDRRDTGMIMGHTFAPPDQPDPVDCPDTGRDDIMMTGMITMHSHDDDSCSVCSNSSNDHHYYDDDDLVNLLSNLSSQLQVCLSVLNFPSNQVSQVSLQVCQVVDPPDDPFDDARSAAHWDDKAAFDDDPQKTKIWTWDDNDPHQFRTFIWIWIDNPNGDIGTGRRPDGLRDQQARGGWDHKYWDQDPVRWIKIWTFHQGPLGTATWIWTDPDGRSYTDPTDGQGRPHFFQWYWDDDDQKIKIWGWPDPVQPDPDFWATFTWMWIDNHSRHIDTDDRPDWDTHDPSDWRGWGNWDWDDDPVDIKTWTVTVPTDIDD